Protein AF-A0A934E9M3-F1 (afdb_monomer_lite)

pLDDT: mean 93.76, std 5.31, range [55.78, 98.5]

Secondary structure (DSSP, 8-state):
-PPPHHHHHHHHHHHHHHHHHHHHHHHHHHHHHHHHT-EETTHHHHHHHHHHHHHT--S-EEEEE---STTHHHHHHHHH--HHHHT-TTTSPEE--BHHHHHSSS-HHHHHHHHHHHHHTTB-PBPP---SHHHHHHHHHHHHHHHHHHHTT-EEEE-TTSS--TTSS--TTS--THHHHHHHHSTT-EEEEEEEEETT--S--SSPPTT-EEEEEEEEE----STT--HHHHHHHHHHHHHHHHHHHHHTSSS-S-EEEEEEEETT-GGGGTTB-TTS--B-HHHHHHHS-HHHHHHHHTS-HHHHHHHHHHHHHHHHHHHHHHHHTT-PPPTT-GGGEEEETTTTEEEETTTTEEEEEEE---BTTEEEEEEEEESS--EETTEE-SEEEEEEEPPTT--HHHHHHHHHHHHHHHT-TT--GGGEEEEEETTEEEEEETTEE---EEEEEEETTEEEEEEE--

Radius of gyration: 25.31 Å; chains: 1; bounding box: 67×45×72 Å

Structure (mmCIF, N/CA/C/O backbone):
data_AF-A0A934E9M3-F1
#
_entry.id   AF-A0A934E9M3-F1
#
loop_
_atom_site.group_PDB
_atom_site.id
_atom_site.type_symbol
_atom_site.label_atom_id
_atom_site.label_alt_id
_atom_site.label_comp_id
_atom_site.label_asym_id
_atom_site.label_entity_id
_atom_site.label_seq_id
_atom_site.pdbx_PDB_ins_code
_atom_site.Cartn_x
_atom_site.Cartn_y
_atom_site.Cartn_z
_atom_site.occupancy
_atom_site.B_iso_or_equiv
_atom_site.auth_seq_id
_atom_site.auth_comp_id
_atom_site.auth_asym_id
_atom_site.auth_atom_id
_atom_site.pdbx_PDB_model_num
ATOM 1 N N . MET A 1 1 ? 14.904 19.168 -22.930 1.00 55.78 1 MET A N 1
ATOM 2 C CA . MET A 1 1 ? 16.277 19.569 -23.315 1.00 55.78 1 MET A CA 1
ATOM 3 C C . MET A 1 1 ? 16.998 18.381 -23.935 1.00 55.78 1 MET A C 1
ATOM 5 O O . MET A 1 1 ? 16.721 17.254 -23.562 1.00 55.78 1 MET A O 1
ATOM 9 N N . THR A 1 2 ? 17.916 18.588 -24.876 1.00 80.50 2 THR A N 1
ATOM 10 C CA . THR A 1 2 ? 18.792 17.506 -25.359 1.00 80.50 2 THR A CA 1
ATOM 11 C C . THR A 1 2 ? 19.901 17.242 -24.342 1.00 80.50 2 THR A C 1
ATOM 13 O O . THR A 1 2 ? 20.559 18.185 -23.904 1.00 80.50 2 THR A O 1
ATOM 16 N N . LEU A 1 3 ? 20.127 15.978 -23.966 1.00 92.06 3 LEU A N 1
ATOM 17 C CA . LEU A 1 3 ? 21.208 15.610 -23.046 1.00 92.06 3 LEU A CA 1
ATOM 18 C C . LEU A 1 3 ? 22.580 16.076 -23.562 1.00 92.06 3 LEU A C 1
ATOM 20 O O . LEU A 1 3 ? 22.863 15.917 -24.754 1.00 92.06 3 LEU A O 1
ATOM 24 N N . PRO A 1 4 ? 23.479 16.547 -22.678 1.00 93.88 4 PRO A N 1
ATOM 25 C CA . PRO A 1 4 ? 24.847 16.868 -23.063 1.00 93.88 4 PRO A CA 1
ATOM 26 C C . PRO A 1 4 ? 25.566 15.657 -23.689 1.00 93.88 4 PRO A C 1
ATOM 28 O O . PRO A 1 4 ? 25.406 14.531 -23.202 1.00 93.88 4 PRO A O 1
ATOM 31 N N . PRO A 1 5 ? 26.449 15.849 -24.691 1.00 95.25 5 PRO A N 1
ATOM 32 C CA . PRO A 1 5 ? 27.174 14.747 -25.335 1.00 95.25 5 PRO A CA 1
ATOM 33 C C . PRO A 1 5 ? 27.966 13.865 -24.360 1.00 95.25 5 PRO A C 1
ATOM 35 O O . PRO A 1 5 ? 28.097 12.658 -24.563 1.00 95.25 5 PRO A O 1
ATOM 38 N N . ALA A 1 6 ? 28.479 14.449 -23.273 1.00 95.75 6 ALA A N 1
ATOM 39 C CA . ALA A 1 6 ? 29.175 13.711 -22.223 1.00 95.75 6 ALA A CA 1
ATOM 40 C C . ALA A 1 6 ? 28.260 12.701 -21.507 1.00 95.75 6 ALA A C 1
ATOM 42 O O . ALA A 1 6 ? 28.679 11.567 -21.274 1.00 95.75 6 ALA A O 1
ATOM 43 N N . GLU A 1 7 ? 27.012 13.075 -21.215 1.00 95.12 7 GLU A N 1
ATOM 44 C CA . GLU A 1 7 ? 26.024 12.177 -20.607 1.00 95.12 7 GLU A CA 1
ATOM 45 C C . GLU A 1 7 ? 25.620 11.065 -21.574 1.00 95.12 7 GLU A C 1
ATOM 47 O O . GLU A 1 7 ? 25.575 9.898 -21.188 1.00 95.12 7 GLU A O 1
ATOM 52 N N . VAL A 1 8 ? 25.439 11.387 -22.857 1.00 96.44 8 VAL A N 1
ATOM 53 C CA . VAL A 1 8 ? 25.166 10.381 -23.896 1.00 96.44 8 VAL A CA 1
ATOM 54 C C . VAL A 1 8 ? 26.305 9.358 -23.987 1.00 96.44 8 VAL A C 1
ATOM 56 O O . VAL A 1 8 ? 26.053 8.152 -24.021 1.00 96.44 8 VAL A O 1
ATOM 59 N N . ARG A 1 9 ? 27.571 9.804 -23.971 1.00 97.12 9 ARG A N 1
ATOM 60 C CA . ARG A 1 9 ? 28.734 8.895 -23.940 1.00 97.12 9 ARG A CA 1
ATOM 61 C C . ARG A 1 9 ? 28.724 7.998 -22.701 1.00 97.12 9 ARG A C 1
ATOM 63 O O . ARG A 1 9 ? 28.963 6.799 -22.830 1.00 97.12 9 ARG A O 1
ATOM 70 N N . ARG A 1 10 ? 28.408 8.550 -21.523 1.00 96.19 10 ARG A N 1
ATOM 71 C CA . ARG A 1 10 ? 28.295 7.783 -20.268 1.00 96.19 10 ARG A CA 1
ATOM 72 C C . ARG A 1 10 ? 27.208 6.713 -20.350 1.00 96.19 10 ARG A C 1
ATOM 74 O O . ARG A 1 10 ? 27.469 5.585 -19.942 1.00 96.19 10 ARG A O 1
ATOM 81 N N . LEU A 1 11 ? 26.042 7.026 -20.920 1.00 96.50 11 LEU A N 1
ATOM 82 C CA . LEU A 1 11 ? 24.959 6.057 -21.119 1.00 96.50 11 LEU A CA 1
ATOM 83 C C . LEU A 1 11 ? 25.337 4.965 -22.124 1.00 96.50 11 LEU A C 1
ATOM 85 O O . LEU A 1 11 ? 25.060 3.793 -21.885 1.00 96.50 11 LEU A O 1
ATOM 89 N N . LYS A 1 12 ? 26.002 5.310 -23.232 1.00 96.44 12 LYS A N 1
ATOM 90 C CA . LYS A 1 12 ? 26.491 4.314 -24.201 1.00 96.44 12 LYS A CA 1
ATOM 91 C C . LYS A 1 12 ? 27.509 3.363 -23.564 1.00 96.44 12 LYS A C 1
ATOM 93 O O . LYS A 1 12 ? 27.384 2.149 -23.723 1.00 96.44 12 LYS A O 1
ATOM 98 N N . LEU A 1 13 ? 28.460 3.896 -22.793 1.00 96.81 13 LEU A N 1
ATOM 99 C CA . LEU A 1 13 ? 29.430 3.090 -22.049 1.00 96.81 13 LEU A CA 1
ATOM 100 C C . LEU A 1 13 ? 28.741 2.195 -21.009 1.00 96.81 13 LEU A C 1
ATOM 102 O O . LEU A 1 13 ? 29.024 1.002 -20.940 1.00 96.81 13 LEU A O 1
ATOM 106 N N . GLN A 1 14 ? 27.787 2.742 -20.254 1.00 96.56 14 GLN A N 1
ATOM 107 C CA . GLN A 1 14 ? 27.020 1.985 -19.266 1.00 96.56 14 GLN A CA 1
ATOM 108 C C . GLN A 1 14 ? 26.192 0.875 -19.923 1.00 96.56 14 GLN A C 1
ATOM 110 O O . GLN A 1 14 ? 26.123 -0.234 -19.400 1.00 96.56 14 GLN A O 1
ATOM 115 N N . ARG A 1 15 ? 25.606 1.133 -21.100 1.00 95.44 15 ARG A N 1
ATOM 116 C CA . ARG A 1 15 ? 24.890 0.124 -21.893 1.00 95.44 15 ARG A CA 1
ATOM 117 C C . ARG A 1 15 ? 25.808 -1.044 -22.241 1.00 95.44 15 ARG A C 1
ATOM 119 O O . ARG A 1 15 ? 25.415 -2.191 -22.024 1.00 95.44 15 ARG A O 1
ATOM 126 N N . LEU A 1 16 ? 27.003 -0.743 -22.755 1.00 95.38 16 LEU A N 1
ATOM 127 C CA . LEU A 1 16 ? 28.004 -1.728 -23.167 1.00 95.38 16 LEU A CA 1
ATOM 128 C C . LEU A 1 16 ? 28.487 -2.565 -21.978 1.00 95.38 16 LEU A C 1
ATOM 130 O O . LEU A 1 16 ? 28.361 -3.787 -21.998 1.00 95.38 16 LEU A O 1
ATOM 134 N N . LEU A 1 17 ? 28.971 -1.908 -20.920 1.00 96.31 17 LEU A N 1
ATOM 135 C CA . LEU A 1 17 ? 29.477 -2.583 -19.721 1.00 96.31 17 LEU A CA 1
ATOM 136 C C . LEU A 1 17 ? 28.377 -3.374 -19.014 1.00 96.31 17 LEU A C 1
ATOM 138 O O . LEU A 1 17 ? 28.593 -4.515 -18.614 1.00 96.31 17 LEU A O 1
ATOM 142 N N . GLY A 1 18 ? 27.175 -2.805 -18.930 1.00 94.69 18 GLY A N 1
ATOM 143 C CA . GLY A 1 18 ? 26.018 -3.509 -18.404 1.00 94.69 18 GLY A CA 1
ATOM 144 C C . GLY A 1 18 ? 25.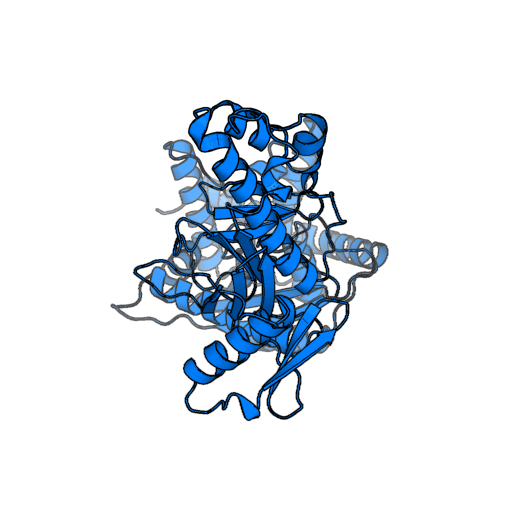682 -4.745 -19.232 1.00 94.69 18 GLY A C 1
ATOM 145 O O . GLY A 1 18 ? 25.473 -5.799 -18.650 1.00 94.69 18 GLY A O 1
ATOM 146 N N . GLN A 1 19 ? 25.717 -4.667 -20.573 1.00 93.62 19 GLN A N 1
ATOM 147 C CA . GLN A 1 19 ? 25.452 -5.831 -21.436 1.00 93.62 19 GLN A CA 1
ATOM 148 C C . GLN A 1 19 ? 26.436 -6.969 -21.169 1.00 93.62 19 GLN A C 1
ATOM 150 O O . GLN A 1 19 ? 26.026 -8.123 -21.093 1.00 93.62 19 GLN A O 1
ATOM 155 N N . ALA A 1 20 ? 27.718 -6.640 -21.016 1.00 94.31 20 ALA A N 1
ATOM 156 C CA . ALA A 1 20 ? 28.752 -7.619 -20.708 1.00 94.31 20 ALA A CA 1
ATOM 157 C C . ALA A 1 20 ? 28.562 -8.243 -19.313 1.00 94.31 20 ALA A C 1
ATOM 159 O O . ALA A 1 20 ? 28.851 -9.421 -19.120 1.00 94.31 20 ALA A O 1
ATOM 160 N N . ALA A 1 21 ? 28.037 -7.481 -18.348 1.00 95.19 21 ALA A N 1
ATOM 161 C CA . ALA A 1 21 ? 27.776 -7.958 -16.992 1.00 95.19 21 ALA A CA 1
ATOM 162 C C . ALA A 1 21 ? 26.503 -8.819 -16.862 1.00 95.19 21 ALA A C 1
ATOM 164 O O . ALA A 1 21 ? 26.382 -9.579 -15.900 1.00 95.19 21 ALA A O 1
ATOM 165 N N . VAL A 1 22 ? 25.562 -8.729 -17.810 1.00 93.94 22 VAL A N 1
ATOM 166 C CA . VAL A 1 22 ? 24.250 -9.399 -17.744 1.00 93.94 22 VAL A CA 1
ATOM 167 C C . VAL A 1 22 ? 24.330 -10.905 -17.447 1.00 93.94 22 VAL A C 1
ATOM 169 O O . VAL A 1 22 ? 23.604 -11.338 -16.551 1.00 93.94 22 VAL A O 1
ATOM 172 N N . PRO A 1 23 ? 25.171 -11.722 -18.118 1.00 91.81 23 PRO A N 1
ATOM 173 C CA . PRO A 1 23 ? 25.231 -13.156 -17.831 1.00 91.81 23 PRO A CA 1
ATOM 174 C C . PRO A 1 23 ? 25.632 -13.442 -16.380 1.00 91.81 23 PRO A C 1
ATOM 176 O O . PRO A 1 23 ? 25.020 -14.282 -15.723 1.00 91.81 23 PRO A O 1
ATOM 179 N N . PHE A 1 24 ? 26.597 -12.688 -15.847 1.00 93.69 24 PHE A N 1
ATOM 180 C CA . PHE A 1 24 ? 27.046 -12.816 -14.459 1.00 93.69 24 PHE A CA 1
ATOM 181 C C . PHE A 1 24 ? 25.954 -12.408 -13.470 1.00 93.69 24 PHE A C 1
ATOM 183 O O . PHE A 1 24 ? 25.714 -13.117 -12.495 1.00 93.69 24 PHE A O 1
ATOM 190 N N . ILE A 1 25 ? 25.248 -11.307 -13.747 1.00 93.62 25 ILE A N 1
ATOM 191 C CA . ILE A 1 25 ? 24.102 -10.863 -12.944 1.00 93.62 25 ILE A CA 1
ATOM 192 C C . ILE A 1 25 ? 22.997 -11.926 -12.969 1.00 93.62 25 ILE A C 1
ATOM 194 O O . ILE A 1 25 ? 22.447 -12.259 -11.925 1.00 93.62 25 ILE A O 1
ATOM 198 N N . HIS A 1 26 ? 22.696 -12.511 -14.129 1.00 93.56 26 HIS A N 1
ATOM 199 C CA . HIS A 1 26 ? 21.668 -13.543 -14.253 1.00 93.56 26 HIS A CA 1
ATOM 200 C C . HIS A 1 26 ? 22.021 -14.817 -13.474 1.00 93.56 26 HIS A C 1
ATOM 202 O O . HIS A 1 26 ? 21.167 -15.361 -12.767 1.00 93.56 26 HIS A O 1
ATOM 208 N N . VAL A 1 27 ? 23.277 -15.272 -13.546 1.00 94.00 27 VAL A N 1
ATOM 209 C CA . VAL A 1 27 ? 23.767 -16.400 -12.738 1.00 94.00 27 VAL A CA 1
ATOM 210 C C . VAL A 1 27 ? 23.671 -16.071 -11.250 1.00 94.00 27 VAL A C 1
ATOM 212 O O . VAL A 1 27 ? 23.101 -16.857 -10.495 1.00 94.00 27 VAL A O 1
ATOM 215 N N . PHE A 1 28 ? 24.146 -14.893 -10.834 1.00 94.56 28 PHE A N 1
ATOM 216 C CA . PHE A 1 28 ? 24.054 -14.436 -9.449 1.00 94.56 28 PHE A CA 1
ATOM 217 C C . PHE A 1 28 ? 22.607 -14.439 -8.942 1.00 94.56 28 PHE A C 1
ATOM 219 O O . PHE A 1 28 ? 22.329 -15.032 -7.903 1.00 94.56 28 PHE A O 1
ATOM 226 N N . LEU A 1 29 ? 21.673 -13.846 -9.689 1.00 94.31 29 LEU A N 1
ATOM 227 C CA . LEU A 1 29 ? 20.261 -13.788 -9.305 1.00 94.31 29 LEU A CA 1
ATOM 228 C C . LEU A 1 29 ? 19.609 -15.167 -9.270 1.00 94.31 29 LEU A C 1
ATOM 230 O O . LEU A 1 29 ? 18.792 -15.429 -8.391 1.00 94.31 29 LEU A O 1
ATOM 234 N N . THR A 1 30 ? 19.995 -16.070 -10.169 1.00 93.94 30 THR A N 1
ATOM 235 C CA . THR A 1 30 ? 19.509 -17.454 -10.155 1.00 93.94 30 THR A CA 1
ATOM 236 C C . THR A 1 30 ? 19.992 -18.197 -8.908 1.00 93.94 30 THR A C 1
ATOM 238 O O . THR A 1 30 ? 19.202 -18.877 -8.254 1.00 93.94 30 THR A O 1
ATOM 241 N N . LEU A 1 31 ? 21.272 -18.057 -8.548 1.00 96.12 31 LEU A N 1
ATOM 242 C CA . LEU A 1 31 ? 21.832 -18.662 -7.336 1.00 96.12 31 LEU A CA 1
ATOM 243 C C . LEU A 1 31 ? 21.224 -18.055 -6.070 1.00 96.12 31 LEU A C 1
ATOM 245 O O . LEU A 1 31 ? 20.825 -18.799 -5.178 1.00 96.12 31 LEU A O 1
ATOM 249 N N . ALA A 1 32 ? 21.095 -16.728 -6.013 1.00 94.75 32 ALA A N 1
ATOM 250 C CA . ALA A 1 32 ? 20.460 -16.031 -4.902 1.00 94.75 32 ALA A CA 1
ATOM 251 C C . ALA A 1 32 ? 19.005 -16.489 -4.73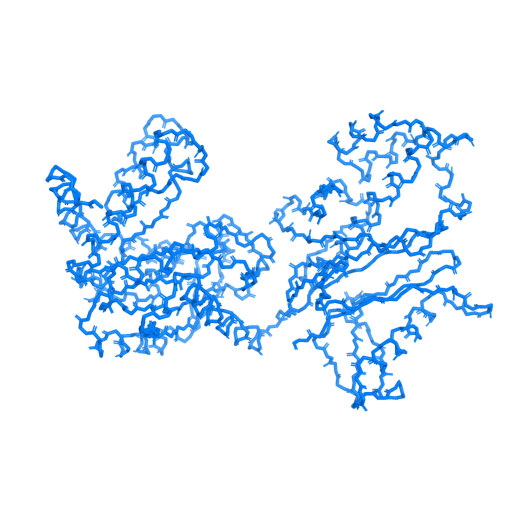0 1.00 94.75 32 ALA A C 1
ATOM 253 O O . ALA A 1 32 ? 18.612 -16.896 -3.641 1.00 94.75 32 ALA A O 1
ATOM 254 N N . SER A 1 33 ? 18.227 -16.517 -5.813 1.00 93.75 33 SER A N 1
ATOM 255 C CA . SER A 1 33 ? 16.826 -16.949 -5.771 1.00 93.75 33 SER A CA 1
ATOM 256 C C . SER A 1 33 ? 16.686 -18.403 -5.318 1.00 93.75 33 SER A C 1
ATOM 258 O O . SER A 1 33 ? 15.815 -18.704 -4.508 1.00 93.75 33 SER A O 1
ATOM 260 N N . ARG A 1 34 ? 17.591 -19.297 -5.745 1.00 94.56 34 ARG A N 1
ATOM 261 C CA . ARG A 1 34 ? 17.650 -20.681 -5.242 1.00 94.56 34 ARG A CA 1
ATOM 262 C C . ARG A 1 34 ? 18.029 -20.760 -3.765 1.00 94.56 34 ARG A C 1
ATOM 264 O O . ARG A 1 34 ? 17.400 -21.508 -3.028 1.00 94.56 34 ARG A O 1
ATOM 271 N N . HIS A 1 35 ? 19.015 -19.984 -3.320 1.00 96.25 35 HIS A N 1
ATOM 272 C CA . HIS A 1 35 ? 19.441 -19.941 -1.918 1.00 96.25 35 HIS A CA 1
ATOM 273 C C . HIS A 1 35 ? 18.306 -19.494 -0.982 1.00 96.25 35 HIS A C 1
ATOM 275 O O . HIS A 1 35 ? 18.091 -20.086 0.085 1.00 96.25 35 HIS A O 1
ATOM 281 N N . PHE A 1 36 ? 17.549 -18.480 -1.407 1.00 96.31 36 PHE A N 1
ATOM 282 C CA . PHE A 1 36 ? 16.366 -18.009 -0.693 1.00 96.31 36 PHE A CA 1
ATOM 283 C C . PHE A 1 36 ? 15.127 -18.881 -0.924 1.00 96.31 36 PHE A C 1
ATOM 285 O O . PHE A 1 36 ? 14.139 -18.698 -0.225 1.00 96.31 36 PHE A O 1
ATOM 292 N N . GLY A 1 37 ? 15.164 -19.847 -1.844 1.00 97.00 37 GLY A N 1
ATOM 293 C CA . GLY A 1 37 ? 14.039 -20.734 -2.138 1.00 97.00 37 GLY A CA 1
ATOM 294 C C . GLY A 1 37 ? 12.866 -20.050 -2.846 1.00 97.00 37 GLY A C 1
ATOM 295 O O . GLY A 1 37 ? 11.742 -20.530 -2.737 1.00 97.00 37 GLY A O 1
ATOM 296 N N . TYR A 1 38 ? 13.103 -18.937 -3.544 1.00 97.56 38 TYR A N 1
ATOM 297 C CA . TYR A 1 38 ? 12.058 -18.209 -4.261 1.00 97.56 38 TYR A CA 1
ATOM 298 C C . TYR A 1 38 ? 11.545 -19.000 -5.464 1.00 97.56 38 TYR A C 1
ATOM 300 O O . TYR A 1 38 ? 12.323 -19.575 -6.229 1.00 97.56 38 TYR A O 1
ATOM 308 N N . ARG A 1 39 ? 10.224 -18.998 -5.649 1.00 97.25 39 ARG A N 1
ATOM 309 C CA . ARG A 1 39 ? 9.531 -19.694 -6.744 1.00 97.25 39 ARG A CA 1
ATOM 310 C C . ARG A 1 39 ? 8.529 -18.771 -7.422 1.00 97.25 39 ARG A C 1
ATOM 312 O O . ARG A 1 39 ? 8.064 -17.820 -6.814 1.00 97.25 39 ARG A O 1
ATOM 319 N N . PHE A 1 40 ? 8.157 -19.082 -8.657 1.00 97.25 40 PHE A N 1
ATOM 320 C CA . PHE A 1 40 ? 7.109 -18.375 -9.391 1.00 97.25 40 PHE A CA 1
ATOM 321 C C . PHE A 1 40 ? 6.044 -19.369 -9.841 1.00 97.25 40 PHE A C 1
ATOM 323 O O . PHE A 1 40 ? 6.385 -20.415 -10.397 1.00 97.25 40 PHE A O 1
ATOM 330 N N . LYS A 1 41 ? 4.767 -19.046 -9.625 1.00 96.56 41 LYS A N 1
ATOM 331 C CA . LYS A 1 41 ? 3.658 -19.806 -10.208 1.00 96.56 41 LYS A CA 1
ATOM 332 C C . LYS A 1 41 ? 3.593 -19.543 -11.708 1.00 96.56 41 LYS A C 1
ATOM 334 O O . LYS A 1 41 ? 3.678 -18.398 -12.138 1.00 96.56 41 LYS A O 1
ATOM 339 N N . GLU A 1 42 ? 3.468 -20.623 -12.478 1.00 95.88 42 GLU A N 1
ATOM 340 C CA . GLU A 1 42 ? 3.222 -20.588 -13.929 1.00 95.88 42 GLU A CA 1
ATOM 341 C C . GLU A 1 42 ? 4.239 -19.751 -14.729 1.00 95.88 42 GLU A C 1
ATOM 343 O O . GLU A 1 42 ? 3.912 -19.148 -15.753 1.00 95.88 42 GLU A O 1
ATOM 348 N N . LEU A 1 43 ? 5.500 -19.736 -14.279 1.00 96.25 43 LEU A N 1
ATOM 349 C CA . LEU A 1 43 ? 6.549 -18.861 -14.810 1.00 96.25 43 LEU A CA 1
ATOM 350 C C . LEU A 1 43 ? 6.725 -18.955 -16.332 1.00 96.25 43 LEU A C 1
ATOM 352 O O . LEU A 1 43 ? 6.926 -17.938 -16.994 1.00 96.25 43 LEU A O 1
ATOM 356 N N . ASP A 1 44 ? 6.650 -20.159 -16.896 1.00 96.56 44 ASP A N 1
ATOM 357 C CA . ASP A 1 44 ? 6.845 -20.368 -18.333 1.00 96.56 44 ASP A CA 1
ATOM 358 C C . ASP A 1 44 ? 5.675 -19.832 -19.165 1.00 96.56 44 ASP A C 1
ATOM 360 O O . ASP A 1 44 ? 5.894 -19.262 -20.236 1.00 96.56 44 ASP A O 1
ATOM 364 N N . SER A 1 45 ? 4.443 -19.963 -18.659 1.00 96.69 45 SER A N 1
ATOM 365 C CA . SER A 1 45 ? 3.250 -19.371 -19.277 1.00 96.69 45 SER A CA 1
ATOM 366 C C . SER A 1 45 ? 3.337 -17.845 -19.243 1.00 96.69 45 SER A C 1
ATOM 368 O O . SER A 1 45 ? 3.213 -17.181 -20.274 1.00 96.69 45 SER A O 1
ATOM 370 N N . PHE A 1 46 ? 3.684 -17.289 -18.078 1.00 97.19 46 PHE A N 1
ATOM 371 C CA . PHE A 1 46 ? 3.890 -15.856 -17.896 1.00 97.19 46 PHE A CA 1
ATOM 372 C C . PHE A 1 46 ? 4.972 -15.296 -18.835 1.00 97.19 46 PHE A C 1
ATOM 374 O O . PHE A 1 46 ? 4.740 -14.315 -19.543 1.00 97.19 46 PHE A O 1
ATOM 381 N N . ARG A 1 47 ? 6.143 -15.945 -18.905 1.00 97.06 47 ARG A N 1
ATOM 382 C CA . ARG A 1 47 ? 7.227 -15.559 -19.824 1.00 97.06 47 ARG A CA 1
ATOM 383 C C . ARG A 1 47 ? 6.757 -15.561 -21.269 1.00 97.06 47 ARG A C 1
ATOM 385 O O . ARG A 1 47 ? 7.046 -14.610 -21.987 1.00 97.06 47 ARG A O 1
ATOM 392 N N . ARG A 1 48 ? 6.050 -16.608 -21.694 1.00 96.62 48 ARG A N 1
ATOM 393 C CA . ARG A 1 48 ? 5.540 -16.718 -23.062 1.00 96.62 48 ARG A CA 1
ATOM 394 C C . ARG A 1 48 ? 4.613 -15.553 -23.399 1.00 96.62 48 ARG A C 1
ATOM 396 O O . ARG A 1 48 ? 4.905 -14.838 -24.347 1.00 96.62 48 ARG A O 1
ATOM 403 N N . LYS A 1 49 ? 3.610 -15.288 -22.557 1.00 96.75 49 LYS A N 1
ATOM 404 C CA . LYS A 1 49 ? 2.677 -14.157 -22.702 1.00 96.75 49 LYS A CA 1
ATOM 405 C C . LYS A 1 49 ? 3.406 -12.813 -22.831 1.00 96.75 49 LYS A C 1
ATOM 407 O O . LYS A 1 49 ? 3.105 -12.011 -23.719 1.00 96.75 49 LYS A O 1
ATOM 412 N N . VAL A 1 50 ? 4.377 -12.559 -21.949 1.00 97.12 50 VAL A N 1
ATOM 413 C CA . VAL A 1 50 ? 5.166 -11.318 -21.976 1.00 97.12 50 VAL A CA 1
ATOM 414 C C . VAL A 1 50 ? 5.982 -11.217 -23.262 1.00 97.12 50 VAL A C 1
ATOM 416 O O . VAL A 1 50 ? 5.955 -10.179 -23.918 1.00 97.12 50 VAL A O 1
ATOM 419 N N . TRP A 1 51 ? 6.693 -12.277 -23.651 1.00 96.25 51 TRP A N 1
ATOM 420 C CA . TRP A 1 51 ? 7.547 -12.244 -24.838 1.00 96.25 51 TRP A CA 1
ATOM 421 C C . TRP A 1 51 ? 6.765 -12.227 -26.148 1.00 96.25 51 TRP A C 1
ATOM 423 O O . TRP A 1 51 ? 7.190 -11.521 -27.050 1.00 96.25 51 TRP A O 1
ATOM 433 N N . GLU A 1 52 ? 5.611 -12.885 -26.244 1.00 96.19 52 GLU A N 1
ATOM 434 C CA . GLU A 1 52 ? 4.696 -12.748 -27.386 1.00 96.19 52 GLU A CA 1
ATOM 435 C C . GLU A 1 52 ? 4.254 -11.288 -27.559 1.00 96.19 52 GLU A C 1
ATOM 437 O O . GLU A 1 52 ? 4.330 -10.733 -28.655 1.00 96.19 52 GLU A O 1
ATOM 442 N N . SER A 1 53 ? 3.888 -10.625 -26.457 1.00 95.44 53 SER A N 1
ATOM 443 C CA . SER A 1 53 ? 3.503 -9.209 -26.478 1.00 95.44 53 SER A CA 1
ATOM 444 C C . SER A 1 53 ? 4.670 -8.297 -26.877 1.00 95.44 53 SER A C 1
ATOM 446 O O . SER A 1 53 ? 4.502 -7.369 -27.669 1.00 95.44 53 SER A O 1
ATOM 448 N N . LEU A 1 54 ? 5.864 -8.543 -26.328 1.00 95.31 54 LEU A N 1
ATOM 449 C CA . LEU A 1 54 ? 7.058 -7.742 -26.605 1.00 95.31 54 LEU A CA 1
ATOM 450 C C . LEU A 1 54 ? 7.590 -7.951 -28.026 1.00 95.31 54 LEU A C 1
ATOM 452 O O . LEU A 1 54 ? 8.001 -6.978 -28.658 1.00 95.31 54 LEU A O 1
ATOM 456 N N . ASP A 1 55 ? 7.596 -9.186 -28.524 1.00 94.94 55 ASP A N 1
ATOM 457 C CA . ASP A 1 55 ? 8.060 -9.523 -29.873 1.00 94.94 55 ASP A CA 1
ATOM 458 C C . ASP A 1 55 ? 7.097 -8.977 -30.941 1.00 94.94 55 ASP A C 1
ATOM 460 O O . ASP A 1 55 ? 7.542 -8.595 -32.017 1.00 94.94 55 ASP A O 1
ATOM 464 N N . GLY A 1 56 ? 5.808 -8.817 -30.616 1.00 94.88 56 GLY A N 1
ATOM 465 C CA . GLY A 1 56 ? 4.828 -8.132 -31.465 1.00 94.88 56 GLY A CA 1
ATOM 466 C C . GLY A 1 56 ? 4.959 -6.599 -31.525 1.00 94.88 56 GLY A C 1
ATOM 467 O O . GLY A 1 56 ? 4.158 -5.944 -32.193 1.00 94.88 56 GLY A O 1
ATOM 468 N N . HIS A 1 57 ? 5.925 -5.987 -30.825 1.00 94.50 57 HIS A N 1
ATOM 469 C CA . HIS A 1 57 ? 6.105 -4.529 -30.790 1.00 94.50 57 HIS A CA 1
ATOM 470 C C . HIS A 1 57 ? 7.564 -4.105 -30.957 1.00 94.50 57 HIS A C 1
ATOM 472 O O . HIS A 1 57 ? 8.326 -4.077 -29.993 1.00 94.50 57 HIS A O 1
ATOM 478 N N . ASP A 1 58 ? 7.947 -3.635 -32.141 1.00 91.19 58 ASP A N 1
ATOM 479 C CA . ASP A 1 58 ? 9.312 -3.172 -32.448 1.00 91.19 58 ASP A CA 1
ATOM 480 C C . ASP A 1 58 ? 9.684 -1.796 -31.873 1.00 91.19 58 ASP A C 1
ATOM 482 O O . ASP A 1 58 ? 10.725 -1.235 -32.223 1.00 91.19 58 ASP A O 1
ATOM 486 N N . GLY A 1 59 ? 8.849 -1.192 -31.025 1.00 94.75 59 GLY A N 1
ATOM 487 C CA . GLY A 1 59 ? 9.118 0.095 -30.380 1.00 94.75 59 GLY A CA 1
ATOM 488 C C . GLY A 1 59 ? 9.796 -0.026 -29.006 1.00 94.75 59 GLY A C 1
ATOM 489 O O . GLY A 1 59 ? 10.106 -1.126 -28.543 1.00 94.75 59 GLY A O 1
ATOM 490 N N . PRO A 1 60 ? 10.118 1.110 -28.366 1.00 97.38 60 PRO A N 1
ATOM 491 C CA . PRO A 1 60 ? 10.574 1.135 -26.979 1.00 97.38 60 PRO A CA 1
ATOM 492 C C . PRO A 1 60 ? 9.476 0.692 -26.006 1.00 97.38 60 PRO A C 1
ATOM 494 O O . PRO A 1 60 ? 8.288 0.690 -26.352 1.00 97.38 60 PRO A O 1
ATOM 497 N N . VAL A 1 61 ? 9.879 0.315 -24.790 1.00 98.00 61 VAL A N 1
ATOM 498 C CA . VAL A 1 61 ? 8.960 -0.183 -23.755 1.00 98.00 61 VAL A CA 1
ATOM 499 C C . VAL A 1 61 ? 9.232 0.481 -22.410 1.00 98.00 61 VAL A C 1
ATOM 501 O O . VAL A 1 61 ? 10.355 0.478 -21.904 1.00 98.00 61 VAL A O 1
ATOM 504 N N . ILE A 1 62 ? 8.182 1.018 -21.805 1.00 98.19 62 ILE A N 1
ATOM 505 C CA . ILE A 1 62 ? 8.183 1.490 -20.422 1.00 98.19 62 ILE A CA 1
ATOM 506 C C . ILE A 1 62 ? 7.635 0.357 -19.558 1.00 98.19 62 ILE A C 1
ATOM 508 O O . ILE A 1 62 ? 6.496 -0.051 -19.727 1.00 98.19 62 ILE A O 1
ATOM 512 N N . TRP A 1 63 ? 8.430 -0.165 -18.639 1.00 98.12 63 TRP A N 1
ATOM 513 C CA . TRP A 1 63 ? 8.009 -1.185 -17.687 1.00 98.12 63 TRP A CA 1
ATOM 514 C C . TRP A 1 63 ? 7.474 -0.479 -16.448 1.00 98.12 63 TRP A C 1
ATOM 516 O O . TRP A 1 63 ? 8.185 0.330 -15.847 1.00 98.12 63 TRP A O 1
ATOM 526 N N . ALA A 1 64 ? 6.232 -0.779 -16.086 1.00 97.94 64 ALA A N 1
ATOM 527 C CA . ALA A 1 64 ? 5.538 -0.178 -14.961 1.00 97.94 64 ALA A CA 1
ATOM 528 C C . ALA A 1 64 ? 5.035 -1.282 -14.030 1.00 97.94 64 ALA A C 1
ATOM 530 O O . ALA A 1 64 ? 4.127 -2.022 -14.396 1.00 97.94 64 ALA A O 1
ATOM 531 N N . ALA A 1 65 ? 5.637 -1.406 -12.847 1.00 97.38 65 ALA A N 1
ATOM 532 C CA . ALA A 1 65 ? 5.314 -2.458 -11.882 1.00 97.38 65 ALA A CA 1
ATOM 533 C C . ALA A 1 65 ? 4.942 -1.880 -10.513 1.00 97.38 65 ALA A C 1
ATOM 535 O O . ALA A 1 65 ? 5.463 -0.830 -10.139 1.00 97.38 65 ALA A O 1
ATOM 536 N N . ASN A 1 66 ? 4.100 -2.567 -9.739 1.00 97.19 66 ASN A N 1
ATOM 537 C CA . ASN A 1 66 ? 3.921 -2.252 -8.315 1.00 97.19 66 ASN A CA 1
ATOM 538 C C . ASN A 1 66 ? 5.241 -2.437 -7.537 1.00 97.19 66 ASN A C 1
ATOM 540 O O . ASN A 1 66 ? 6.155 -3.126 -8.001 1.00 97.19 66 ASN A O 1
ATOM 544 N N . HIS A 1 67 ? 5.348 -1.827 -6.353 1.00 95.44 67 HIS A N 1
ATOM 545 C CA . HIS A 1 67 ? 6.581 -1.867 -5.564 1.00 95.44 67 HIS A CA 1
ATOM 546 C C . HIS A 1 67 ? 6.330 -2.238 -4.102 1.00 95.44 67 HIS A C 1
ATOM 548 O O . HIS A 1 67 ? 5.781 -1.456 -3.331 1.00 95.44 67 HIS A O 1
ATOM 554 N N . LEU A 1 68 ? 6.792 -3.413 -3.684 1.00 95.06 68 LEU A N 1
ATOM 555 C CA . LEU A 1 68 ? 6.629 -3.929 -2.326 1.00 95.06 68 LEU A CA 1
ATOM 556 C C . LEU A 1 68 ? 7.966 -4.209 -1.630 1.00 95.06 68 LEU A C 1
ATOM 558 O O . LEU A 1 68 ? 8.049 -4.052 -0.410 1.00 95.06 68 LEU A O 1
ATOM 562 N N . THR A 1 69 ? 9.029 -4.562 -2.358 1.00 93.62 69 THR A N 1
ATOM 563 C CA . THR A 1 69 ? 10.336 -4.921 -1.777 1.00 93.62 69 THR A CA 1
ATOM 564 C C . THR A 1 69 ? 11.498 -4.168 -2.414 1.00 93.62 69 THR A C 1
ATOM 566 O O . THR A 1 69 ? 11.385 -3.620 -3.504 1.00 93.62 69 THR A O 1
ATOM 569 N N . LEU A 1 70 ? 12.672 -4.158 -1.771 1.00 90.88 70 LEU A N 1
ATOM 570 C CA . LEU A 1 70 ? 13.888 -3.648 -2.425 1.00 90.88 70 LEU A CA 1
ATOM 571 C C . LEU A 1 70 ? 14.377 -4.571 -3.556 1.00 90.88 70 LEU A C 1
ATOM 573 O O . LEU A 1 70 ? 15.241 -4.175 -4.335 1.00 90.88 70 LEU A O 1
ATOM 577 N N . TRP A 1 71 ? 13.840 -5.791 -3.638 1.00 92.94 71 TRP A N 1
ATOM 578 C CA . TRP A 1 71 ? 14.242 -6.831 -4.580 1.00 92.94 71 TRP A CA 1
ATOM 579 C C . TRP A 1 71 ? 13.381 -6.902 -5.836 1.00 92.94 71 TRP A C 1
ATOM 581 O O . TRP A 1 71 ? 13.721 -7.665 -6.737 1.00 92.94 71 TRP A O 1
ATOM 591 N N . ASP A 1 72 ? 12.320 -6.100 -5.945 1.00 95.38 72 ASP A N 1
ATOM 592 C CA . ASP A 1 72 ? 11.337 -6.236 -7.024 1.00 95.38 72 ASP A CA 1
ATOM 593 C C . ASP A 1 72 ? 11.977 -6.160 -8.414 1.00 95.38 72 ASP A C 1
ATOM 595 O O . ASP A 1 72 ? 11.740 -7.037 -9.235 1.00 95.38 72 ASP A O 1
ATOM 599 N N . SER A 1 73 ? 12.881 -5.208 -8.673 1.00 94.19 73 SER A N 1
ATOM 600 C CA . SER A 1 73 ? 13.596 -5.133 -9.959 1.00 94.19 73 SER A CA 1
ATOM 601 C C . SER A 1 73 ? 14.397 -6.401 -10.280 1.00 94.19 73 SER A C 1
ATOM 603 O O . SER A 1 73 ? 14.469 -6.807 -11.440 1.00 94.19 73 SER A O 1
ATOM 605 N N . PHE A 1 74 ? 14.994 -7.047 -9.273 1.00 94.19 74 PHE A N 1
ATOM 606 C CA . PHE A 1 74 ? 15.739 -8.294 -9.458 1.00 94.19 74 PHE A CA 1
ATOM 607 C C . PHE A 1 74 ? 14.808 -9.481 -9.693 1.00 94.19 74 PHE A C 1
ATOM 609 O O . PHE A 1 74 ? 15.088 -10.311 -10.558 1.00 94.19 74 PHE A O 1
ATOM 616 N N . LEU A 1 75 ? 13.699 -9.541 -8.955 1.00 95.56 75 LEU A N 1
ATOM 617 C CA . LEU A 1 75 ? 12.668 -10.560 -9.121 1.00 95.56 75 LEU A CA 1
ATOM 618 C C . LEU A 1 75 ? 12.034 -10.463 -10.509 1.00 95.56 75 LEU A C 1
ATOM 620 O O . LEU A 1 75 ? 11.969 -11.468 -11.207 1.00 95.56 75 LEU A O 1
ATOM 624 N N . LEU A 1 76 ? 11.665 -9.258 -10.950 1.00 95.62 76 LEU A N 1
ATOM 625 C CA . LEU A 1 76 ? 11.155 -8.992 -12.296 1.00 95.62 76 LEU A CA 1
ATOM 626 C C . LEU A 1 76 ? 12.168 -9.404 -13.367 1.00 95.62 76 LEU A C 1
ATOM 628 O O . LEU A 1 76 ? 11.809 -10.100 -14.315 1.00 95.62 76 LEU A O 1
ATOM 632 N N . PHE A 1 77 ? 13.442 -9.027 -13.207 1.00 94.75 77 PHE A N 1
ATOM 633 C CA . PHE A 1 77 ? 14.494 -9.423 -14.143 1.00 94.75 77 PHE A CA 1
ATOM 634 C C . PHE A 1 77 ? 14.613 -10.950 -14.243 1.00 94.75 77 PHE A C 1
ATOM 636 O O . PHE A 1 77 ? 14.607 -11.501 -15.344 1.00 94.75 77 PHE A O 1
ATOM 643 N N . TRP A 1 78 ? 14.704 -11.645 -13.107 1.00 94.25 78 TRP A N 1
ATOM 644 C CA . TRP A 1 78 ? 14.865 -13.098 -13.077 1.00 94.25 78 TRP A CA 1
ATOM 645 C C . TRP A 1 78 ? 13.625 -13.829 -13.610 1.00 94.25 78 TRP A C 1
ATOM 647 O O . TRP A 1 78 ? 13.739 -14.794 -14.376 1.00 94.25 78 TRP A O 1
ATOM 657 N N . ALA A 1 79 ? 12.437 -13.338 -13.261 1.00 94.31 79 ALA A N 1
ATOM 658 C CA . ALA A 1 79 ? 11.177 -13.907 -13.703 1.00 94.31 79 ALA A CA 1
ATOM 659 C C . ALA A 1 79 ? 10.978 -13.732 -15.209 1.00 94.31 79 ALA A C 1
ATOM 661 O O . ALA A 1 79 ? 10.655 -14.688 -15.903 1.00 94.31 79 ALA A O 1
ATOM 662 N N . VAL A 1 80 ? 11.220 -12.543 -15.756 1.00 95.56 80 VAL A N 1
ATOM 663 C CA . VAL A 1 80 ? 10.846 -12.246 -17.144 1.00 95.56 80 VAL A CA 1
ATOM 664 C C . VAL A 1 80 ? 11.918 -12.671 -18.149 1.00 95.56 80 VAL A C 1
ATOM 666 O O . VAL A 1 80 ? 11.582 -13.111 -19.249 1.00 95.56 80 VAL A O 1
ATOM 669 N N . PHE A 1 81 ? 13.204 -12.575 -17.803 1.00 94.31 81 PHE A N 1
ATOM 670 C CA . PHE A 1 81 ? 14.292 -12.744 -18.767 1.00 94.31 81 PHE A CA 1
ATOM 671 C C . PHE A 1 81 ? 15.023 -14.079 -18.579 1.00 94.31 81 PHE A C 1
ATOM 673 O O . PHE A 1 81 ? 15.998 -14.133 -17.827 1.00 94.31 81 PHE A O 1
ATOM 680 N N . PRO A 1 82 ? 14.637 -15.162 -19.285 1.00 92.00 82 PRO A N 1
ATOM 681 C CA . PRO A 1 82 ? 15.508 -16.329 -19.394 1.00 92.00 82 PRO A CA 1
ATOM 682 C C . PRO A 1 82 ? 16.825 -15.939 -20.083 1.00 92.00 82 PRO A C 1
ATOM 684 O O . PRO A 1 82 ? 16.855 -14.997 -20.878 1.00 92.00 82 PRO A O 1
ATOM 687 N N . LEU A 1 83 ? 17.912 -16.671 -19.812 1.00 88.69 83 LEU A N 1
ATOM 688 C CA . LEU A 1 83 ? 19.267 -16.309 -20.250 1.00 88.69 83 LEU A CA 1
ATOM 689 C C . LEU A 1 83 ? 19.385 -15.898 -21.738 1.00 88.69 83 LEU A C 1
ATOM 691 O O . LEU A 1 83 ? 20.000 -14.865 -21.987 1.00 88.69 83 LEU A O 1
ATOM 695 N N . PRO A 1 84 ? 18.766 -16.578 -22.728 1.00 89.94 84 PRO A N 1
ATOM 696 C CA . PRO A 1 84 ? 18.848 -16.140 -24.127 1.00 89.94 84 PRO A CA 1
ATOM 697 C C . PRO A 1 84 ? 18.236 -14.754 -24.368 1.00 89.94 84 PRO A C 1
ATOM 699 O O . PRO A 1 84 ? 18.725 -13.975 -25.181 1.00 89.94 84 PRO A O 1
ATOM 702 N N . ARG A 1 85 ? 17.173 -14.417 -23.631 1.00 91.31 85 ARG A N 1
ATOM 703 C CA . ARG A 1 85 ? 16.465 -13.141 -23.756 1.00 91.31 85 ARG A CA 1
ATOM 704 C C . ARG A 1 85 ? 17.170 -11.995 -23.028 1.00 91.31 85 ARG A C 1
ATOM 706 O O . ARG A 1 85 ? 16.968 -10.841 -23.400 1.00 91.31 85 ARG A O 1
ATOM 713 N N . THR A 1 86 ? 18.034 -12.277 -22.048 1.00 87.31 86 THR A N 1
ATOM 714 C CA . THR A 1 86 ? 18.835 -11.234 -21.374 1.00 87.31 86 THR A CA 1
ATOM 715 C C . THR A 1 86 ? 19.876 -10.603 -22.312 1.00 87.31 86 THR A C 1
ATOM 717 O O . THR A 1 86 ? 20.289 -9.457 -22.119 1.00 87.31 86 THR A O 1
ATOM 720 N N . LEU A 1 87 ? 20.256 -11.309 -23.384 1.00 84.81 87 LEU A N 1
ATOM 721 C CA . LEU A 1 87 ? 21.157 -10.798 -24.419 1.00 84.81 87 LEU A CA 1
ATOM 722 C C . LEU A 1 87 ? 20.506 -9.731 -25.314 1.00 84.81 87 LEU A C 1
ATOM 724 O O . LEU A 1 87 ? 21.209 -9.000 -26.012 1.00 84.81 87 LEU A O 1
ATOM 728 N N . SER A 1 88 ? 19.177 -9.580 -25.260 1.00 84.06 88 SER A N 1
ATOM 729 C CA . SER A 1 88 ? 18.466 -8.511 -25.959 1.00 84.06 88 SER A CA 1
ATOM 730 C C . SER A 1 88 ? 18.695 -7.167 -25.267 1.00 84.06 88 SER A C 1
ATOM 732 O O . SER A 1 88 ? 17.907 -6.712 -24.432 1.00 84.06 88 SER A O 1
ATOM 734 N N . ALA A 1 89 ? 19.785 -6.496 -25.646 1.00 79.75 89 ALA A N 1
ATOM 735 C CA . ALA A 1 89 ? 20.210 -5.229 -25.054 1.00 79.75 89 ALA A CA 1
ATOM 736 C C . ALA A 1 89 ? 19.121 -4.147 -25.062 1.00 79.75 89 ALA A C 1
ATOM 738 O O . ALA A 1 89 ? 19.114 -3.280 -24.189 1.00 79.75 89 ALA A O 1
ATOM 739 N N . ARG A 1 90 ? 18.219 -4.212 -26.047 1.00 87.50 90 ARG A N 1
ATOM 740 C CA . ARG A 1 90 ? 17.124 -3.269 -26.269 1.00 87.50 90 ARG A CA 1
ATOM 741 C C . ARG A 1 90 ? 15.938 -3.482 -25.317 1.00 87.50 90 ARG A C 1
ATOM 743 O O . ARG A 1 90 ? 15.340 -2.510 -24.856 1.00 87.50 90 ARG A O 1
ATOM 750 N N . ARG A 1 91 ? 15.592 -4.740 -25.032 1.00 90.31 91 ARG A N 1
ATOM 751 C CA . ARG A 1 91 ? 14.437 -5.105 -24.191 1.00 90.31 91 ARG A CA 1
ATOM 752 C C . ARG A 1 91 ? 14.764 -5.079 -22.710 1.00 90.31 91 ARG A C 1
ATOM 754 O O . ARG A 1 91 ? 13.864 -4.907 -21.898 1.00 90.31 91 ARG A O 1
ATOM 761 N N . LEU A 1 92 ? 16.040 -5.236 -22.369 1.00 92.94 92 LEU A N 1
ATOM 762 C CA . LEU A 1 92 ? 16.474 -5.200 -20.988 1.00 92.94 92 LEU A CA 1
ATOM 763 C C . LEU A 1 92 ? 16.326 -3.782 -20.402 1.00 92.94 92 LEU A C 1
ATOM 765 O O . LEU A 1 92 ? 17.025 -2.872 -20.869 1.00 92.94 92 LEU A O 1
ATOM 769 N N . PRO A 1 93 ? 15.454 -3.570 -19.396 1.00 95.19 93 PRO A N 1
ATOM 770 C CA . PRO A 1 93 ? 15.134 -2.230 -18.947 1.00 95.19 93 PRO A CA 1
ATOM 771 C C . PRO A 1 93 ? 16.232 -1.619 -18.079 1.00 95.19 93 PRO A C 1
ATOM 773 O O . PRO A 1 93 ? 16.906 -2.294 -17.302 1.00 95.19 93 PRO A O 1
ATOM 776 N N . TRP A 1 94 ? 16.366 -0.302 -18.191 1.00 97.25 94 TRP A N 1
ATOM 777 C CA . TRP A 1 94 ? 17.137 0.521 -17.268 1.00 97.25 94 TRP A CA 1
ATOM 778 C C . TRP A 1 94 ? 16.306 0.790 -16.016 1.00 97.25 94 TRP A C 1
ATOM 780 O O . TRP A 1 94 ? 15.190 1.288 -16.125 1.00 97.25 94 TRP A O 1
ATOM 790 N N . ASN A 1 95 ? 16.828 0.470 -14.834 1.00 95.62 95 ASN A N 1
ATOM 791 C CA . ASN A 1 95 ? 16.105 0.665 -13.574 1.00 95.62 95 ASN A CA 1
ATOM 792 C C . ASN A 1 95 ? 16.251 2.102 -13.060 1.00 95.62 95 ASN A C 1
ATOM 794 O O . ASN A 1 95 ? 17.297 2.723 -13.249 1.00 95.62 95 ASN A O 1
ATOM 798 N N . THR A 1 96 ? 15.250 2.610 -12.340 1.00 94.38 96 THR A N 1
ATOM 799 C CA . THR A 1 96 ? 15.266 3.972 -11.776 1.00 94.38 96 THR A CA 1
ATOM 800 C C . THR A 1 96 ? 15.247 3.982 -10.238 1.00 94.38 96 THR A C 1
ATOM 802 O O . THR A 1 96 ? 14.229 4.342 -9.637 1.00 94.38 96 THR A O 1
ATOM 805 N N . PRO A 1 97 ? 16.324 3.543 -9.555 1.00 91.94 97 PRO A N 1
ATOM 806 C CA . PRO A 1 97 ? 16.348 3.483 -8.096 1.00 91.94 97 PRO A CA 1
ATOM 807 C C . PRO A 1 97 ? 16.427 4.875 -7.458 1.00 91.94 97 PRO A C 1
ATOM 809 O O . PRO A 1 97 ? 16.893 5.836 -8.068 1.00 91.94 97 PRO A O 1
ATOM 812 N N . GLU A 1 98 ? 16.049 4.956 -6.183 1.00 89.31 98 GLU A N 1
ATOM 813 C CA . GLU A 1 98 ? 16.270 6.147 -5.360 1.00 89.31 98 GLU A CA 1
ATOM 814 C C . GLU A 1 98 ? 17.754 6.321 -5.009 1.00 89.31 98 GLU A C 1
ATOM 816 O O . GLU A 1 98 ? 18.384 5.417 -4.458 1.00 89.31 98 GLU A O 1
ATOM 821 N N . HIS A 1 99 ? 18.298 7.502 -5.281 1.00 86.38 99 HIS A N 1
ATOM 822 C CA . HIS A 1 99 ? 19.691 7.874 -5.076 1.00 86.38 99 HIS A CA 1
ATOM 823 C C . HIS A 1 99 ? 20.095 7.736 -3.605 1.00 86.38 99 HIS A C 1
ATOM 825 O O . HIS A 1 99 ? 21.115 7.132 -3.284 1.00 86.38 99 HIS A O 1
ATOM 831 N N . THR A 1 100 ? 19.291 8.234 -2.670 1.00 81.38 100 THR A N 1
ATOM 832 C CA . THR A 1 100 ? 19.668 8.221 -1.246 1.00 81.38 100 THR A CA 1
ATOM 833 C C . THR A 1 100 ? 19.822 6.809 -0.669 1.00 81.38 100 THR A C 1
ATOM 835 O O . THR A 1 100 ? 20.774 6.563 0.075 1.00 81.38 100 THR A O 1
ATOM 838 N N . ASN A 1 101 ? 18.982 5.858 -1.091 1.00 76.06 101 ASN A N 1
ATOM 839 C CA . ASN A 1 101 ? 18.969 4.482 -0.577 1.00 76.06 101 ASN A CA 1
ATOM 840 C C . ASN A 1 101 ? 20.298 3.732 -0.769 1.00 76.06 101 ASN A C 1
ATOM 842 O O . ASN A 1 101 ? 20.633 2.866 0.038 1.00 76.06 101 ASN A O 1
ATOM 846 N N . TYR A 1 102 ? 21.060 4.074 -1.810 1.00 71.19 102 TYR A N 1
ATOM 847 C CA . TYR A 1 102 ? 22.258 3.334 -2.219 1.00 71.19 102 TYR A CA 1
ATOM 848 C C . TYR A 1 102 ? 23.549 4.159 -2.146 1.00 71.19 102 TYR A C 1
ATOM 850 O O . TYR A 1 102 ? 24.639 3.588 -2.135 1.00 71.19 102 TYR A O 1
ATOM 858 N N . TYR A 1 103 ? 23.440 5.491 -2.089 1.00 72.19 103 TYR A N 1
ATOM 859 C CA . TYR A 1 103 ? 24.588 6.398 -2.183 1.00 72.19 103 TYR A CA 1
ATOM 860 C C . TYR A 1 103 ? 24.975 7.046 -0.848 1.00 72.19 103 TYR A C 1
ATOM 862 O O . TYR A 1 103 ? 26.067 7.606 -0.761 1.00 72.19 103 TYR A O 1
ATOM 870 N N . ARG A 1 104 ? 24.125 6.962 0.189 1.00 67.94 104 ARG A N 1
ATOM 871 C CA . ARG A 1 104 ? 24.385 7.571 1.511 1.00 67.94 104 ARG A CA 1
ATOM 872 C C . ARG A 1 104 ? 24.512 6.572 2.669 1.00 67.94 104 ARG A C 1
ATOM 874 O O . ARG A 1 104 ? 24.957 6.957 3.743 1.00 67.94 104 ARG A O 1
ATOM 881 N N . ASN A 1 105 ? 24.200 5.292 2.452 1.00 61.78 105 ASN A N 1
ATOM 882 C CA . ASN A 1 105 ? 24.112 4.299 3.526 1.00 61.78 105 ASN A CA 1
ATOM 883 C C . ASN A 1 105 ? 25.316 3.335 3.544 1.00 61.78 105 ASN A C 1
ATOM 885 O O . ASN A 1 105 ? 25.314 2.295 2.877 1.00 61.78 105 ASN A O 1
ATOM 889 N N . GLY A 1 106 ? 26.332 3.649 4.358 1.00 67.19 106 GLY A N 1
ATOM 890 C CA . GLY A 1 106 ? 27.455 2.754 4.680 1.00 67.19 106 GLY A CA 1
ATOM 891 C C . GLY A 1 106 ? 28.847 3.387 4.577 1.00 67.19 106 GLY A C 1
ATOM 892 O O . GLY A 1 106 ? 29.002 4.528 4.153 1.00 67.19 106 GLY A O 1
ATOM 893 N N . GLY A 1 107 ? 29.879 2.622 4.953 1.00 79.69 107 GLY A N 1
ATOM 894 C CA . GLY A 1 107 ? 31.279 3.033 4.794 1.00 79.69 107 GLY A CA 1
ATOM 895 C C . GLY A 1 107 ? 31.689 3.213 3.324 1.00 79.69 107 GLY A C 1
ATOM 896 O O . GLY A 1 107 ? 31.066 2.660 2.413 1.00 79.69 107 GLY A O 1
ATOM 897 N N . TRP A 1 108 ? 32.773 3.959 3.082 1.00 84.25 108 TRP A N 1
ATOM 898 C CA . TRP A 1 108 ? 33.207 4.384 1.739 1.00 84.25 108 TRP A CA 1
ATOM 899 C C . TRP A 1 108 ? 33.334 3.233 0.721 1.00 84.25 108 TRP A C 1
ATOM 901 O O . TRP A 1 108 ? 32.946 3.385 -0.444 1.00 84.25 108 TRP A O 1
ATOM 911 N N . LEU A 1 109 ? 33.835 2.073 1.163 1.00 86.00 109 LEU A N 1
ATOM 912 C CA . LEU A 1 109 ? 34.047 0.896 0.323 1.00 86.00 109 LEU A CA 1
ATOM 913 C C . LEU A 1 109 ? 32.718 0.264 -0.112 1.00 86.00 109 LEU A C 1
ATOM 915 O O . LEU A 1 109 ? 32.521 -0.001 -1.297 1.00 86.00 109 LEU A O 1
ATOM 919 N N . LYS A 1 110 ? 31.767 0.118 0.819 1.00 84.25 110 LYS A N 1
ATOM 920 C CA . LYS A 1 110 ? 30.417 -0.396 0.539 1.00 84.25 110 LYS A CA 1
ATOM 921 C C . LYS A 1 110 ? 29.700 0.490 -0.481 1.00 84.25 110 LYS A C 1
ATOM 923 O O . LYS A 1 110 ? 29.175 -0.011 -1.472 1.00 84.25 110 LYS A O 1
ATOM 928 N N . CYS A 1 111 ? 29.763 1.809 -0.300 1.00 83.81 111 CYS A N 1
ATOM 929 C CA . CYS A 1 111 ? 29.180 2.764 -1.242 1.00 83.81 111 CYS A CA 1
ATOM 930 C C . CYS A 1 111 ? 29.836 2.687 -2.630 1.00 83.81 111 CYS A C 1
ATOM 932 O O . CYS A 1 111 ? 29.159 2.829 -3.645 1.00 83.81 111 CYS A O 1
ATOM 934 N N . ARG A 1 112 ? 31.154 2.453 -2.730 1.00 87.38 112 ARG A N 1
ATOM 935 C CA . ARG A 1 112 ? 31.814 2.227 -4.032 1.00 87.38 112 ARG A CA 1
ATOM 936 C C . ARG A 1 112 ? 31.331 0.948 -4.715 1.00 87.38 112 ARG A C 1
ATOM 938 O O . ARG A 1 112 ? 30.965 1.017 -5.884 1.00 87.38 112 ARG A O 1
ATOM 945 N N . VAL A 1 113 ? 31.272 -0.169 -3.993 1.00 89.56 113 VAL A N 1
ATOM 946 C CA . VAL A 1 113 ? 30.819 -1.464 -4.532 1.00 89.56 113 VAL A CA 1
ATOM 947 C C . VAL A 1 113 ? 29.379 -1.371 -5.040 1.00 89.56 113 VAL A C 1
ATOM 949 O O . VAL A 1 113 ? 29.106 -1.743 -6.178 1.00 89.56 113 VAL A O 1
ATOM 952 N N . ILE A 1 114 ? 28.475 -0.791 -4.243 1.00 88.06 114 ILE A N 1
ATOM 953 C CA . ILE A 1 114 ? 27.070 -0.607 -4.630 1.00 88.06 114 ILE A CA 1
ATOM 954 C C . ILE A 1 114 ? 26.957 0.276 -5.878 1.00 88.06 114 ILE A C 1
ATOM 956 O O . ILE A 1 114 ? 26.207 -0.059 -6.790 1.00 88.06 114 ILE A O 1
ATOM 960 N N . ARG A 1 115 ? 27.726 1.370 -5.971 1.00 89.25 115 ARG A N 1
ATOM 961 C CA . ARG A 1 115 ? 27.713 2.250 -7.153 1.00 89.25 115 ARG A CA 1
ATOM 962 C C . ARG A 1 115 ? 28.159 1.539 -8.423 1.00 89.25 115 ARG A C 1
ATOM 964 O O . ARG A 1 115 ? 27.512 1.699 -9.453 1.00 89.25 115 ARG A O 1
ATOM 971 N N . VAL A 1 116 ? 29.233 0.752 -8.351 1.00 92.44 116 VAL A N 1
ATOM 972 C CA . VAL A 1 116 ? 29.699 -0.049 -9.492 1.00 92.44 116 VAL A CA 1
ATOM 973 C C . VAL A 1 116 ? 28.629 -1.062 -9.887 1.00 92.44 116 VAL A C 1
ATOM 975 O O . VAL A 1 116 ? 28.264 -1.140 -11.056 1.00 92.44 116 VAL A O 1
ATOM 978 N N . PHE A 1 117 ? 28.063 -1.778 -8.916 1.00 92.00 117 PHE A N 1
ATOM 979 C CA . PHE A 1 117 ? 27.010 -2.753 -9.170 1.00 92.00 117 PHE A CA 1
ATOM 980 C C . PHE A 1 117 ? 25.764 -2.120 -9.817 1.00 92.00 117 PHE A C 1
ATOM 982 O O . PHE A 1 117 ? 25.276 -2.626 -10.823 1.00 92.00 117 PHE A O 1
ATOM 989 N N . MET A 1 118 ? 25.296 -0.972 -9.319 1.00 91.69 118 MET A N 1
ATOM 990 C CA . MET A 1 118 ? 24.177 -0.218 -9.908 1.00 91.69 118 MET A CA 1
ATOM 991 C C . MET A 1 118 ? 24.491 0.295 -11.316 1.00 91.69 118 MET A C 1
ATOM 993 O O . MET A 1 118 ? 23.628 0.269 -12.194 1.00 91.69 118 MET A O 1
ATOM 997 N N . TYR A 1 119 ? 25.728 0.730 -11.558 1.00 93.94 119 TYR A N 1
ATOM 998 C CA . TYR A 1 119 ? 26.159 1.134 -12.890 1.00 93.94 119 TYR A CA 1
ATOM 999 C C . TYR A 1 119 ? 26.067 -0.042 -13.875 1.00 93.94 119 TYR A C 1
ATOM 1001 O O . TYR A 1 119 ? 25.441 0.095 -14.927 1.00 93.94 119 TYR A O 1
ATOM 1009 N N . LEU A 1 120 ? 26.589 -1.215 -13.497 1.00 95.00 120 LEU A N 1
ATOM 1010 C CA . LEU A 1 120 ? 26.512 -2.449 -14.291 1.00 95.00 120 LEU A CA 1
ATOM 1011 C C . LEU A 1 120 ? 25.068 -2.946 -14.478 1.00 95.00 120 LEU A C 1
ATOM 1013 O O . LEU A 1 120 ? 24.720 -3.422 -15.554 1.00 95.00 120 LEU A O 1
ATOM 1017 N N . CYS A 1 121 ? 24.195 -2.751 -13.487 1.00 93.31 121 CYS A N 1
ATOM 1018 C CA . CYS A 1 121 ? 22.761 -3.050 -13.583 1.00 93.31 121 CYS A CA 1
ATOM 1019 C C . CYS A 1 121 ? 21.956 -2.010 -14.391 1.00 93.31 121 CYS A C 1
ATOM 1021 O O . CYS A 1 121 ? 20.726 -2.065 -14.392 1.00 93.31 121 CYS A O 1
ATOM 1023 N N . ARG A 1 122 ? 22.623 -1.066 -15.080 1.00 95.19 122 ARG A N 1
ATOM 1024 C CA . ARG A 1 122 ? 21.996 -0.020 -15.912 1.00 95.19 122 ARG A CA 1
ATOM 1025 C C . ARG A 1 122 ? 20.993 0.848 -15.149 1.00 95.19 122 ARG A C 1
ATOM 1027 O O . ARG A 1 122 ? 19.901 1.139 -15.635 1.00 95.19 122 ARG A O 1
ATOM 1034 N N . CYS A 1 123 ? 21.360 1.266 -13.945 1.00 95.56 123 CYS A N 1
ATOM 1035 C CA . CYS A 1 123 ? 20.516 2.145 -13.146 1.00 95.56 123 CYS A CA 1
ATOM 1036 C C . CYS A 1 123 ? 20.675 3.625 -13.537 1.00 95.56 123 CYS A C 1
ATOM 1038 O O . CYS A 1 123 ? 21.795 4.106 -13.734 1.00 95.56 123 CYS A O 1
ATOM 1040 N N . ILE A 1 124 ? 19.553 4.351 -13.569 1.00 95.81 124 ILE A N 1
ATOM 1041 C CA . ILE A 1 124 ? 19.453 5.815 -13.652 1.00 95.81 124 ILE A CA 1
ATOM 1042 C C . ILE A 1 124 ? 18.909 6.310 -12.301 1.00 95.81 124 ILE A C 1
ATOM 1044 O O . ILE A 1 124 ? 17.706 6.219 -12.063 1.00 95.81 124 ILE A O 1
ATOM 1048 N N . PRO A 1 125 ? 19.762 6.781 -11.377 1.00 93.25 125 PRO A N 1
ATOM 1049 C CA . PRO A 1 125 ? 19.321 7.145 -10.035 1.00 93.25 125 PRO A CA 1
ATOM 1050 C C . PRO A 1 125 ? 18.461 8.415 -10.039 1.00 93.25 125 PRO A C 1
ATOM 1052 O O . PRO A 1 125 ? 18.877 9.456 -10.551 1.00 93.25 125 PRO A O 1
ATOM 1055 N N . PHE A 1 126 ? 17.295 8.347 -9.405 1.00 91.25 126 PHE A N 1
ATOM 1056 C CA . PHE A 1 126 ? 16.420 9.491 -9.146 1.00 91.25 126 PHE A CA 1
ATOM 1057 C C . PHE A 1 126 ? 16.620 10.018 -7.733 1.00 91.25 126 PHE A C 1
ATOM 1059 O O . PHE A 1 126 ? 16.922 9.245 -6.836 1.00 91.25 126 PHE A O 1
ATOM 1066 N N . LEU A 1 127 ? 16.442 11.321 -7.530 1.00 89.62 127 LEU A N 1
ATOM 1067 C CA . LEU A 1 127 ? 16.435 11.923 -6.200 1.00 89.62 127 LEU A CA 1
ATOM 1068 C C . LEU A 1 127 ? 14.988 12.208 -5.782 1.00 89.62 127 LEU A C 1
ATOM 1070 O O . LEU A 1 127 ? 14.309 13.012 -6.428 1.00 89.62 127 LEU A O 1
ATOM 1074 N N . ARG A 1 128 ? 14.516 11.554 -4.718 1.00 82.81 128 ARG A N 1
ATOM 1075 C CA . ARG A 1 128 ? 13.227 11.847 -4.074 1.00 82.81 128 ARG A CA 1
ATOM 1076 C C . ARG A 1 128 ? 13.384 13.042 -3.133 1.00 82.81 128 ARG A C 1
ATOM 1078 O O . ARG A 1 128 ? 14.175 12.993 -2.196 1.00 82.81 128 ARG A O 1
ATOM 1085 N N . GLY A 1 129 ? 12.583 14.081 -3.359 1.00 80.12 129 GLY A N 1
ATOM 1086 C CA . GLY A 1 129 ? 12.552 15.280 -2.516 1.00 80.12 129 GLY A CA 1
ATOM 1087 C C . GLY A 1 129 ? 13.650 16.301 -2.825 1.00 80.12 129 GLY A C 1
ATOM 1088 O O . GLY A 1 129 ? 14.473 16.099 -3.718 1.00 80.12 129 GLY A O 1
ATOM 1089 N N . GLY A 1 130 ? 13.618 17.418 -2.098 1.00 84.31 130 GLY A N 1
ATOM 1090 C CA . GLY A 1 130 ? 14.444 18.599 -2.356 1.00 84.31 130 GLY A CA 1
ATOM 1091 C C . GLY A 1 130 ? 13.828 19.484 -3.436 1.00 84.31 130 GLY A C 1
ATOM 1092 O O . GLY A 1 130 ? 13.584 19.024 -4.554 1.00 84.31 130 GLY A O 1
ATOM 1093 N N . GLU A 1 131 ? 13.559 20.738 -3.093 1.00 88.50 131 GLU A N 1
ATOM 1094 C CA . GLU A 1 131 ? 12.990 21.753 -3.995 1.00 88.50 131 GLU A CA 1
ATOM 1095 C C . GLU A 1 131 ? 14.047 22.736 -4.504 1.00 88.50 131 GLU A C 1
ATOM 1097 O O . GLU A 1 131 ? 13.767 23.553 -5.375 1.00 88.50 131 GLU A O 1
ATOM 1102 N N . ASP A 1 132 ? 15.278 22.624 -4.000 1.00 92.62 132 ASP A N 1
ATOM 1103 C CA . ASP A 1 132 ? 16.405 23.405 -4.480 1.00 92.62 132 ASP A CA 1
ATOM 1104 C C . ASP A 1 132 ? 16.725 23.094 -5.952 1.00 92.62 132 ASP A C 1
ATOM 1106 O O . ASP A 1 132 ? 16.462 22.000 -6.469 1.00 92.62 132 ASP A O 1
ATOM 1110 N N . GLU A 1 133 ? 17.331 24.071 -6.624 1.00 92.00 133 GLU A N 1
ATOM 1111 C CA . GLU A 1 133 ? 17.650 24.018 -8.052 1.00 92.00 133 GLU A CA 1
ATOM 1112 C C . GLU A 1 133 ? 18.483 22.781 -8.426 1.00 92.00 133 GLU A C 1
ATOM 1114 O O . GLU A 1 133 ? 18.243 22.157 -9.462 1.00 92.00 133 GLU A O 1
ATOM 1119 N N . ALA A 1 134 ? 19.418 22.364 -7.566 1.00 91.38 134 ALA A N 1
ATOM 1120 C CA . ALA A 1 134 ? 20.249 21.194 -7.828 1.00 91.38 134 ALA A CA 1
ATOM 1121 C C . ALA A 1 134 ? 19.428 19.895 -7.779 1.00 91.38 134 ALA A C 1
ATOM 1123 O O . ALA A 1 134 ? 19.582 19.032 -8.650 1.00 91.38 134 ALA A O 1
ATOM 1124 N N . SER A 1 135 ? 18.521 19.762 -6.809 1.00 91.19 135 SER A N 1
ATOM 1125 C CA . SER A 1 135 ? 17.595 18.628 -6.715 1.00 91.19 135 SER A CA 1
ATOM 1126 C C . SER A 1 135 ? 16.630 18.559 -7.906 1.00 91.19 135 SER A C 1
ATOM 1128 O O . SER A 1 135 ? 16.382 17.471 -8.441 1.00 91.19 135 SER A O 1
ATOM 1130 N N . VAL A 1 136 ? 16.114 19.706 -8.362 1.00 91.38 136 VAL A N 1
ATOM 1131 C CA . VAL A 1 136 ? 15.265 19.800 -9.564 1.00 91.38 136 VAL A CA 1
ATOM 1132 C C . VAL A 1 136 ? 16.051 19.390 -10.811 1.00 91.38 136 VAL A C 1
ATOM 1134 O O . VAL A 1 136 ? 15.645 18.456 -11.508 1.00 91.38 136 VAL A O 1
ATOM 1137 N N . SER A 1 137 ? 17.217 19.999 -11.035 1.00 91.81 137 SER A N 1
ATOM 1138 C CA . SER A 1 137 ? 18.100 19.719 -12.174 1.00 91.81 137 SER A CA 1
ATOM 1139 C C . SER A 1 137 ? 18.523 18.245 -12.243 1.00 91.81 137 SER A C 1
ATOM 1141 O O . SER A 1 137 ? 18.566 17.639 -13.322 1.00 91.81 137 SER A O 1
ATOM 1143 N N . TRP A 1 138 ? 18.757 17.608 -11.090 1.00 92.88 138 TRP A N 1
ATOM 1144 C CA . TRP A 1 138 ? 19.037 16.174 -11.023 1.00 92.88 138 TRP A CA 1
ATOM 1145 C C . TRP A 1 138 ? 17.875 15.335 -11.563 1.00 92.88 138 TRP A C 1
ATOM 1147 O O . TRP A 1 138 ? 18.083 14.439 -12.388 1.00 92.88 138 TRP A O 1
ATOM 1157 N N . ARG A 1 139 ? 16.645 15.608 -11.105 1.00 92.50 139 ARG A N 1
ATOM 1158 C CA . ARG A 1 139 ? 15.445 14.878 -11.547 1.00 92.50 139 ARG A CA 1
ATOM 1159 C C . ARG A 1 139 ? 15.178 15.082 -13.032 1.00 92.50 139 ARG A C 1
ATOM 1161 O O . ARG A 1 139 ? 14.859 14.114 -13.719 1.00 92.50 139 ARG A O 1
ATOM 1168 N N . GLU A 1 140 ? 15.347 16.301 -13.533 1.00 93.25 140 GLU A N 1
ATOM 1169 C CA . GLU A 1 140 ? 15.206 16.607 -14.959 1.00 93.25 140 GLU A CA 1
ATOM 1170 C C . GLU A 1 140 ? 16.251 15.875 -15.798 1.00 93.25 140 GLU A C 1
ATOM 1172 O O . GLU A 1 140 ? 15.914 15.234 -16.793 1.00 93.25 140 GLU A O 1
ATOM 1177 N N . THR A 1 141 ? 17.506 15.865 -15.350 1.00 94.94 141 THR A N 1
ATOM 1178 C CA . THR A 1 141 ? 18.575 15.107 -16.007 1.00 94.94 141 THR A CA 1
ATOM 1179 C C . THR A 1 141 ? 18.253 13.612 -16.035 1.00 94.94 141 THR A C 1
ATOM 1181 O O . THR A 1 141 ? 18.411 12.964 -17.069 1.00 94.94 141 THR A O 1
ATOM 1184 N N . ALA A 1 142 ? 17.783 13.038 -14.924 1.00 95.31 142 ALA A N 1
ATOM 1185 C CA . ALA A 1 142 ? 17.383 11.633 -14.857 1.00 95.31 142 ALA A CA 1
ATOM 1186 C C . ALA A 1 142 ? 16.183 11.322 -15.777 1.00 95.31 142 ALA A C 1
ATOM 1188 O O . ALA A 1 142 ? 16.174 10.285 -16.449 1.00 95.31 142 ALA A O 1
ATOM 1189 N N . PHE A 1 143 ? 15.212 12.234 -15.873 1.00 96.25 143 PHE A N 1
ATOM 1190 C CA . PHE A 1 143 ? 14.095 12.140 -16.813 1.00 96.25 143 PHE A CA 1
ATOM 1191 C C . PHE A 1 143 ? 14.578 12.157 -18.270 1.00 96.25 143 PHE A C 1
ATOM 1193 O O . PHE A 1 143 ? 14.236 11.256 -19.035 1.00 96.25 143 PHE A O 1
ATOM 1200 N N . GLU A 1 144 ? 15.436 13.105 -18.651 1.00 97.25 144 GLU A N 1
ATOM 1201 C CA . GLU A 1 144 ? 15.966 13.199 -20.019 1.00 97.25 144 GLU A CA 1
ATOM 1202 C C . GLU A 1 144 ? 16.828 11.980 -20.392 1.00 97.25 144 GLU A C 1
ATOM 1204 O O . GLU A 1 144 ? 16.796 11.525 -21.536 1.00 97.25 144 GLU A O 1
ATOM 1209 N N . LYS A 1 145 ? 17.535 11.367 -19.429 1.00 97.75 145 LYS A N 1
ATOM 1210 C CA . LYS A 1 145 ? 18.206 10.063 -19.619 1.00 97.75 145 LYS A CA 1
ATOM 1211 C C . LYS A 1 145 ? 17.221 8.957 -19.980 1.00 97.75 145 LYS A C 1
ATOM 1213 O O . LYS A 1 145 ? 17.495 8.189 -20.902 1.00 97.75 145 LYS A O 1
ATOM 1218 N N . CYS A 1 146 ? 16.079 8.886 -19.297 1.00 97.88 146 CYS A N 1
ATOM 1219 C CA . CYS A 1 146 ? 15.031 7.914 -19.610 1.00 97.88 146 CYS A CA 1
ATOM 1220 C C . CYS A 1 146 ? 14.447 8.156 -21.009 1.00 97.88 146 CYS A C 1
ATOM 1222 O O . CYS A 1 146 ? 14.330 7.211 -21.790 1.00 97.88 146 CYS A O 1
ATOM 1224 N N . VAL A 1 147 ? 14.158 9.418 -21.354 1.00 97.75 147 VAL A N 1
ATOM 1225 C CA . VAL A 1 147 ? 13.694 9.809 -22.696 1.00 97.75 147 VAL A CA 1
ATOM 1226 C C . VAL A 1 147 ? 14.709 9.394 -23.758 1.00 97.75 147 VAL A C 1
ATOM 1228 O O . VAL A 1 147 ? 14.328 8.773 -24.742 1.00 97.75 147 VAL A O 1
ATOM 1231 N N . TRP A 1 148 ? 16.002 9.662 -23.559 1.00 97.62 148 TRP A N 1
ATOM 1232 C CA . TRP A 1 148 ? 17.041 9.251 -24.504 1.00 97.62 148 TRP A CA 1
ATOM 1233 C C . TRP A 1 148 ? 17.104 7.729 -24.676 1.00 97.62 148 TRP A C 1
ATOM 1235 O O . TRP A 1 148 ? 17.131 7.243 -25.804 1.00 97.62 148 TRP A O 1
ATOM 1245 N N . VAL A 1 149 ? 17.075 6.957 -23.581 1.00 97.38 149 VAL A N 1
ATOM 1246 C CA . VAL A 1 149 ? 17.083 5.484 -23.649 1.00 97.38 149 VAL A CA 1
ATOM 1247 C C . VAL A 1 149 ? 15.906 4.962 -24.474 1.00 97.38 149 VAL A C 1
ATOM 1249 O O . VAL A 1 149 ? 16.106 4.092 -25.323 1.00 97.38 149 VAL A O 1
ATOM 1252 N N . LEU A 1 150 ? 14.704 5.492 -24.240 1.00 97.62 150 LEU A N 1
ATOM 1253 C CA . LEU A 1 150 ? 13.490 5.116 -24.963 1.00 97.62 150 LEU A CA 1
ATOM 1254 C C . LEU A 1 150 ? 13.534 5.567 -26.432 1.00 97.62 150 LEU A C 1
ATOM 1256 O O . LEU A 1 150 ? 13.178 4.793 -27.315 1.00 97.62 150 LEU A O 1
ATOM 1260 N N . SER A 1 151 ? 14.021 6.773 -26.727 1.00 96.25 151 SER A N 1
ATOM 1261 C CA . SER A 1 151 ? 14.168 7.276 -28.102 1.00 96.25 151 SER A CA 1
ATOM 1262 C C . SER A 1 151 ? 15.131 6.434 -28.945 1.00 96.25 151 SER A C 1
ATOM 1264 O O . SER A 1 151 ? 14.906 6.254 -30.137 1.00 96.25 151 SER A O 1
ATOM 1266 N N . GLU A 1 152 ? 16.144 5.828 -28.322 1.00 95.75 152 GLU A N 1
ATOM 1267 C CA . GLU A 1 152 ? 17.047 4.849 -28.951 1.00 95.75 152 GLU A CA 1
ATOM 1268 C C . GLU A 1 152 ? 16.412 3.447 -29.102 1.00 95.75 152 GLU A C 1
ATOM 1270 O O . GLU A 1 152 ? 17.096 2.466 -29.397 1.00 95.75 152 GLU A O 1
ATOM 1275 N N . GLY A 1 153 ? 15.107 3.318 -28.842 1.00 95.75 153 GLY A N 1
ATOM 1276 C CA . GLY A 1 153 ? 14.356 2.066 -28.890 1.00 95.75 153 GLY A CA 1
ATOM 1277 C C . GLY A 1 153 ? 14.497 1.190 -27.643 1.00 95.75 153 GLY A C 1
ATOM 1278 O O . GLY A 1 153 ? 13.933 0.098 -27.616 1.00 95.75 153 GLY A O 1
ATOM 1279 N N . GLY A 1 154 ? 15.238 1.627 -26.623 1.00 96.19 154 GLY A N 1
ATOM 1280 C CA . GLY A 1 154 ? 15.476 0.867 -25.398 1.00 96.19 154 GLY A CA 1
ATOM 1281 C C . GLY A 1 154 ? 14.246 0.726 -24.499 1.00 96.19 154 GLY A C 1
ATOM 1282 O O . GLY A 1 154 ? 13.119 1.046 -24.875 1.00 96.19 154 GLY A O 1
ATOM 1283 N N . SER A 1 155 ? 14.481 0.249 -23.277 1.00 97.38 155 SER A N 1
ATOM 1284 C CA . SER A 1 155 ? 13.437 0.083 -22.265 1.00 97.38 155 SER A CA 1
ATOM 1285 C C . SER A 1 155 ? 13.848 0.703 -20.931 1.00 97.38 155 SER A C 1
ATOM 1287 O O . SER A 1 155 ? 15.031 0.700 -20.587 1.00 97.38 155 SER A O 1
ATOM 1289 N N . VAL A 1 156 ? 12.886 1.206 -20.159 1.00 97.81 156 VAL A N 1
ATOM 1290 C CA . VAL A 1 156 ? 13.101 1.711 -18.787 1.00 97.81 156 VAL A CA 1
ATOM 1291 C C . VAL A 1 156 ? 12.108 1.052 -17.840 1.00 97.81 156 VAL A C 1
ATOM 1293 O O . VAL A 1 156 ? 10.989 0.779 -18.252 1.00 97.81 156 VAL A O 1
ATOM 1296 N N . CYS A 1 157 ? 12.506 0.785 -16.598 1.00 97.56 157 CYS A N 1
ATOM 1297 C CA . CYS A 1 157 ? 11.654 0.221 -15.556 1.00 97.56 157 CYS A CA 1
ATOM 1298 C C . CYS A 1 157 ? 11.474 1.221 -14.428 1.00 97.56 157 CYS A C 1
ATOM 1300 O O . CYS A 1 157 ? 12.449 1.664 -13.818 1.00 97.56 157 CYS A O 1
ATOM 1302 N N . VAL A 1 158 ? 10.211 1.544 -14.166 1.00 95.88 158 VAL A N 1
ATOM 1303 C CA . VAL A 1 158 ? 9.786 2.578 -13.234 1.00 95.88 158 VAL A CA 1
ATOM 1304 C C . VAL A 1 158 ? 8.665 2.020 -12.368 1.00 95.88 158 VAL A C 1
ATOM 1306 O O . VAL A 1 158 ? 7.720 1.413 -12.863 1.00 95.88 158 VAL A O 1
ATOM 1309 N N . PHE A 1 159 ? 8.756 2.259 -11.067 1.00 95.94 159 PHE A N 1
ATOM 1310 C CA . PHE A 1 159 ? 7.684 1.947 -10.128 1.00 95.94 159 PHE A CA 1
ATOM 1311 C C . PHE A 1 159 ? 6.742 3.163 -10.028 1.00 95.94 159 PHE A C 1
ATOM 1313 O O . PHE A 1 159 ? 7.200 4.213 -9.565 1.00 95.94 159 PHE A O 1
ATOM 1320 N N . PRO A 1 160 ? 5.468 3.075 -10.469 1.00 94.00 160 PRO A N 1
ATOM 1321 C CA . PRO A 1 160 ? 4.585 4.232 -10.650 1.00 94.00 160 PRO A CA 1
ATOM 1322 C C . PRO A 1 160 ? 4.340 5.026 -9.366 1.00 94.00 160 PRO A C 1
ATOM 1324 O O . PRO A 1 160 ? 4.324 6.254 -9.392 1.00 94.00 160 PRO A O 1
ATOM 1327 N N . GLU A 1 161 ? 4.213 4.333 -8.233 1.00 90.00 161 GLU A N 1
ATOM 1328 C CA . GLU A 1 161 ? 3.958 4.924 -6.911 1.00 90.00 161 GLU A CA 1
ATOM 1329 C C . GLU A 1 161 ? 5.152 5.729 -6.375 1.00 90.00 161 GLU A C 1
ATOM 1331 O O . GLU A 1 161 ? 5.056 6.376 -5.330 1.00 90.00 161 GLU A O 1
ATOM 1336 N N . ALA A 1 162 ? 6.308 5.657 -7.053 1.00 88.56 162 ALA A N 1
ATOM 1337 C CA . ALA A 1 162 ? 7.588 6.249 -6.669 1.00 88.56 162 ALA A CA 1
ATOM 1338 C C . ALA A 1 162 ? 8.081 5.863 -5.263 1.00 88.56 162 ALA A C 1
ATOM 1340 O O . ALA A 1 162 ? 9.133 6.320 -4.832 1.00 88.56 162 ALA A O 1
ATOM 1341 N N . THR A 1 163 ? 7.367 5.007 -4.544 1.00 88.69 163 THR A N 1
ATOM 1342 C CA . THR A 1 163 ? 7.657 4.508 -3.203 1.00 88.69 163 THR A CA 1
ATOM 1343 C C . THR A 1 163 ? 7.153 3.071 -3.113 1.00 88.69 163 THR A C 1
ATOM 1345 O O . THR A 1 163 ? 6.530 2.581 -4.050 1.00 88.69 163 THR A O 1
ATOM 1348 N N . ARG A 1 164 ? 7.487 2.365 -2.030 1.00 91.69 164 ARG A N 1
ATOM 1349 C CA . ARG A 1 164 ? 6.883 1.053 -1.779 1.00 91.69 164 ARG A CA 1
ATOM 1350 C C . ARG A 1 164 ? 5.504 1.260 -1.163 1.00 91.69 164 ARG A C 1
ATOM 1352 O O . ARG A 1 164 ? 5.404 2.083 -0.249 1.00 91.69 164 ARG A O 1
ATOM 1359 N N . SER A 1 165 ? 4.502 0.504 -1.597 1.00 91.50 165 SER A N 1
ATOM 1360 C CA . SER A 1 165 ? 3.135 0.600 -1.078 1.00 91.50 165 SER A CA 1
ATOM 1361 C C . SER A 1 165 ? 3.116 0.251 0.411 1.00 91.50 165 SER A C 1
ATOM 1363 O O . SER A 1 165 ? 3.309 -0.904 0.798 1.00 91.50 165 SER A O 1
ATOM 1365 N N . ARG A 1 166 ? 2.914 1.251 1.278 1.00 89.81 166 ARG A N 1
ATOM 1366 C CA . ARG A 1 166 ? 2.953 1.062 2.741 1.00 89.81 166 ARG A CA 1
ATOM 1367 C C . ARG A 1 166 ? 1.784 0.240 3.267 1.00 89.81 166 ARG A C 1
ATOM 1369 O O . ARG A 1 166 ? 1.950 -0.472 4.240 1.00 89.81 166 ARG A O 1
ATOM 1376 N N . SER A 1 167 ? 0.659 0.250 2.575 1.00 89.00 167 SER A N 1
ATOM 1377 C CA . SER A 1 167 ? -0.487 -0.640 2.788 1.00 89.00 167 SER A CA 1
ATOM 1378 C C . SER A 1 167 ? -0.285 -2.056 2.232 1.00 89.00 167 SER A C 1
ATOM 1380 O O . SER A 1 167 ? -1.100 -2.949 2.453 1.00 89.00 167 SER A O 1
ATOM 1382 N N . GLY A 1 168 ? 0.760 -2.265 1.423 1.00 89.75 168 GLY A N 1
ATOM 1383 C CA . GLY A 1 168 ? 0.832 -3.407 0.518 1.00 89.75 168 GLY A CA 1
ATOM 1384 C C . GLY A 1 168 ? -0.187 -3.346 -0.627 1.00 89.75 168 GLY A C 1
ATOM 1385 O O . GLY A 1 168 ? -0.402 -4.363 -1.275 1.00 89.75 168 GLY A O 1
ATOM 1386 N N . TRP A 1 169 ? -0.831 -2.203 -0.866 1.00 92.62 169 TRP A N 1
ATOM 1387 C CA . TRP A 1 169 ? -1.857 -2.010 -1.891 1.00 92.62 169 TRP A CA 1
ATOM 1388 C C . TRP A 1 169 ? -1.438 -0.928 -2.877 1.00 92.62 169 TRP A C 1
ATOM 1390 O O . TRP A 1 169 ? -1.079 0.171 -2.458 1.00 92.62 169 TRP A O 1
ATOM 1400 N N . PHE A 1 170 ? -1.501 -1.239 -4.169 1.00 94.19 170 PHE A N 1
ATOM 1401 C CA . PHE A 1 170 ? -1.251 -0.279 -5.235 1.00 94.19 170 PHE A CA 1
ATOM 1402 C C . PHE A 1 170 ? -2.387 0.750 -5.276 1.00 94.19 170 PHE A C 1
ATOM 1404 O O . PHE A 1 170 ? -3.529 0.405 -5.583 1.00 94.19 170 PHE A O 1
ATOM 1411 N N . ASP A 1 171 ? -2.076 2.003 -4.944 1.00 91.38 171 ASP A N 1
ATOM 1412 C CA . ASP A 1 171 ? -3.064 3.084 -4.868 1.00 91.38 171 ASP A CA 1
ATOM 1413 C C . ASP A 1 171 ? -3.342 3.684 -6.254 1.00 91.38 171 ASP A C 1
ATOM 1415 O O . ASP A 1 171 ? -2.586 4.517 -6.760 1.00 91.38 171 ASP A O 1
ATOM 1419 N N . VAL A 1 172 ? -4.454 3.262 -6.864 1.00 92.56 172 VAL A N 1
ATOM 1420 C CA . VAL A 1 172 ? -4.905 3.742 -8.179 1.00 92.56 172 VAL A CA 1
ATOM 1421 C C . VAL A 1 172 ? -5.364 5.203 -8.168 1.00 92.56 172 VAL A C 1
ATOM 1423 O O . VAL A 1 172 ? -5.328 5.845 -9.216 1.00 92.56 172 VAL A O 1
ATOM 1426 N N . LYS A 1 173 ? -5.763 5.739 -7.004 1.00 89.12 173 LYS A N 1
ATOM 1427 C CA . LYS A 1 173 ? -6.358 7.078 -6.861 1.00 89.12 173 LYS A CA 1
ATOM 1428 C C . LYS A 1 173 ? -5.301 8.187 -6.796 1.00 89.12 173 LYS A C 1
ATOM 1430 O O . LYS A 1 173 ? -5.634 9.363 -6.890 1.00 89.12 173 LYS A O 1
ATOM 1435 N N . GLN A 1 174 ? -4.013 7.844 -6.691 1.00 88.56 174 GLN A N 1
ATOM 1436 C CA . GLN A 1 174 ? -2.918 8.824 -6.626 1.00 88.56 174 GLN A CA 1
ATOM 1437 C C . GLN A 1 174 ? -1.914 8.725 -7.789 1.00 88.56 174 GLN A C 1
ATOM 1439 O O . GLN A 1 174 ? -0.703 8.584 -7.551 1.00 88.56 174 GLN A O 1
ATOM 1444 N N . PRO A 1 175 ? -2.364 8.855 -9.053 1.00 92.50 175 PRO A N 1
ATOM 1445 C CA . PRO A 1 175 ? -1.481 8.748 -10.202 1.00 92.50 175 PRO A CA 1
ATOM 1446 C C . PRO A 1 175 ? -0.381 9.813 -10.167 1.00 92.50 175 PRO A C 1
ATOM 1448 O O . PRO A 1 175 ? -0.595 10.978 -9.810 1.00 92.50 175 PRO A O 1
ATOM 1451 N N . LYS A 1 176 ? 0.835 9.405 -10.538 1.00 92.94 176 LYS A N 1
ATOM 1452 C CA . LYS A 1 176 ? 1.992 10.297 -10.679 1.00 92.94 176 LYS A CA 1
ATOM 1453 C C . LYS A 1 176 ? 2.292 10.512 -12.159 1.00 92.94 176 LYS A C 1
ATOM 1455 O O . LYS A 1 176 ? 2.517 9.558 -12.902 1.00 92.94 176 LYS A O 1
ATOM 1460 N N . ASP A 1 177 ? 2.395 11.773 -12.570 1.00 94.06 177 ASP A N 1
ATOM 1461 C CA . ASP A 1 177 ? 2.477 12.156 -13.990 1.00 94.06 177 ASP A CA 1
ATOM 1462 C C . ASP A 1 177 ? 3.779 11.748 -14.689 1.00 94.06 177 ASP A C 1
ATOM 1464 O O . ASP A 1 177 ? 3.885 11.852 -15.909 1.00 94.06 177 ASP A O 1
ATOM 1468 N N . PHE A 1 178 ? 4.791 11.287 -13.951 1.00 93.38 178 PHE A N 1
ATOM 1469 C CA . PHE A 1 178 ? 6.110 10.961 -14.497 1.00 93.38 178 PHE A CA 1
ATOM 1470 C C . PHE A 1 178 ? 6.043 9.985 -15.684 1.00 93.38 178 PHE A C 1
ATOM 1472 O O . PHE A 1 178 ? 6.632 10.247 -16.735 1.00 93.38 178 PHE A O 1
ATOM 1479 N N . LEU A 1 179 ? 5.301 8.883 -15.539 1.00 94.38 179 LEU A N 1
ATOM 1480 C CA . LEU A 1 179 ? 5.171 7.877 -16.595 1.00 94.38 179 LEU A CA 1
ATOM 1481 C C . LEU A 1 179 ? 4.359 8.397 -17.784 1.00 94.38 179 LEU A C 1
ATOM 1483 O O . LEU A 1 179 ? 4.733 8.151 -18.931 1.00 94.38 179 LEU A O 1
ATOM 1487 N N . GLY A 1 180 ? 3.316 9.189 -17.524 1.00 96.38 180 GLY A N 1
ATOM 1488 C CA . GLY A 1 180 ? 2.555 9.859 -18.575 1.00 96.38 180 GLY A CA 1
ATOM 1489 C C . GLY A 1 180 ? 3.401 10.848 -19.375 1.00 96.38 180 GLY A C 1
ATOM 1490 O O . GLY A 1 180 ? 3.354 10.859 -20.604 1.00 96.38 180 GLY A O 1
ATOM 1491 N N . ARG A 1 181 ? 4.270 11.615 -18.704 1.00 96.69 181 ARG A N 1
ATOM 1492 C CA . ARG A 1 181 ? 5.242 12.500 -19.363 1.00 96.69 181 ARG A CA 1
ATOM 1493 C C . ARG A 1 181 ? 6.228 11.715 -20.228 1.00 96.69 181 ARG A C 1
ATOM 1495 O O . ARG A 1 181 ? 6.534 12.168 -21.328 1.00 96.69 181 ARG A O 1
ATOM 1502 N N . LEU A 1 182 ? 6.723 10.560 -19.771 1.00 96.56 182 LEU A N 1
ATOM 1503 C CA . LEU A 1 182 ? 7.601 9.707 -20.585 1.00 96.56 182 LEU A CA 1
ATOM 1504 C C . LEU A 1 182 ? 6.893 9.201 -21.847 1.00 96.56 182 LEU A C 1
ATOM 1506 O O . LEU A 1 182 ? 7.456 9.308 -22.935 1.00 96.56 182 LEU A O 1
ATOM 1510 N N . ALA A 1 183 ? 5.664 8.700 -21.709 1.00 96.69 183 ALA A N 1
ATOM 1511 C CA . ALA A 1 183 ? 4.868 8.203 -22.829 1.00 96.69 183 ALA A CA 1
ATOM 1512 C C . ALA A 1 183 ? 4.567 9.301 -23.866 1.00 96.69 183 ALA A C 1
ATOM 1514 O O . ALA A 1 183 ? 4.732 9.072 -25.061 1.00 96.69 183 ALA A O 1
ATOM 1515 N N . LEU A 1 184 ? 4.230 10.522 -23.426 1.00 96.62 184 LEU A N 1
ATOM 1516 C CA . LEU A 1 184 ? 4.044 11.665 -24.331 1.00 96.62 184 LEU A CA 1
ATOM 1517 C C . LEU A 1 184 ? 5.336 12.072 -25.049 1.00 96.62 184 LEU A C 1
ATOM 1519 O O . LEU A 1 184 ? 5.313 12.443 -26.220 1.00 96.62 184 LEU A O 1
ATOM 1523 N N . ARG A 1 185 ? 6.479 12.025 -24.353 1.00 96.56 185 ARG A N 1
ATOM 1524 C CA . ARG A 1 185 ? 7.780 12.404 -24.927 1.00 96.56 185 ARG A CA 1
ATOM 1525 C C . ARG A 1 185 ? 8.319 11.372 -25.908 1.00 96.56 185 ARG A C 1
ATOM 1527 O O . ARG A 1 185 ? 9.099 11.742 -26.783 1.00 96.56 185 ARG A O 1
ATOM 1534 N N . VAL A 1 186 ? 7.905 10.112 -25.784 1.00 96.88 186 VAL A N 1
ATOM 1535 C CA . VAL A 1 186 ? 8.281 9.035 -26.704 1.00 96.88 186 VAL A CA 1
ATOM 1536 C C . VAL A 1 186 ? 7.019 8.307 -27.181 1.00 96.88 186 VAL A C 1
ATOM 1538 O O . VAL A 1 186 ? 6.756 7.195 -26.732 1.00 96.88 186 VAL A O 1
ATOM 1541 N N . PRO A 1 187 ? 6.258 8.876 -28.140 1.00 94.75 187 PRO A N 1
ATOM 1542 C CA . PRO A 1 187 ? 4.951 8.343 -28.554 1.00 94.75 187 PRO A CA 1
ATOM 1543 C C . PRO A 1 187 ? 4.976 6.927 -29.139 1.00 94.75 187 PRO A C 1
ATOM 1545 O O . PRO A 1 187 ? 3.941 6.289 -29.273 1.00 94.75 187 PRO A O 1
ATOM 1548 N N . ARG A 1 188 ? 6.154 6.424 -29.530 1.00 95.88 188 ARG A N 1
ATOM 1549 C CA . ARG A 1 188 ? 6.340 5.039 -29.995 1.00 95.88 188 ARG A CA 1
ATOM 1550 C C . ARG A 1 188 ? 6.464 4.033 -28.846 1.00 95.88 188 ARG A C 1
ATOM 1552 O O . ARG A 1 188 ? 6.551 2.833 -29.113 1.00 95.88 188 ARG A O 1
ATOM 1559 N N . ALA A 1 189 ? 6.566 4.500 -27.603 1.00 97.38 189 ALA A N 1
ATOM 1560 C CA . ALA A 1 189 ? 6.689 3.646 -26.437 1.00 97.38 189 ALA A CA 1
ATOM 1561 C C . ALA A 1 189 ? 5.334 3.052 -26.063 1.00 97.38 189 ALA A C 1
ATOM 1563 O O . ALA A 1 189 ? 4.355 3.774 -25.900 1.00 97.38 189 ALA A O 1
ATOM 1564 N N . LYS A 1 190 ? 5.313 1.733 -25.876 1.00 98.00 190 LYS A N 1
ATOM 1565 C CA . LYS A 1 190 ? 4.218 1.048 -25.186 1.00 98.00 190 LYS A CA 1
ATOM 1566 C C . LYS A 1 190 ? 4.596 0.843 -23.726 1.00 98.00 190 LYS A C 1
ATOM 1568 O O . LYS A 1 190 ? 5.781 0.847 -23.381 1.00 98.00 190 LYS A O 1
ATOM 1573 N N . VAL A 1 191 ? 3.601 0.657 -22.873 1.00 98.25 191 VAL A N 1
ATOM 1574 C CA . VAL A 1 191 ? 3.800 0.428 -21.444 1.00 98.25 191 VAL A CA 1
ATOM 1575 C C . VAL A 1 191 ? 3.523 -1.036 -21.138 1.00 98.25 191 VAL A C 1
ATOM 1577 O O . VAL A 1 191 ? 2.422 -1.514 -21.370 1.00 98.25 191 VAL A O 1
ATOM 1580 N N . LEU A 1 192 ? 4.506 -1.757 -20.612 1.00 98.31 192 LEU A N 1
ATOM 1581 C CA . LEU A 1 192 ? 4.291 -3.077 -20.035 1.00 98.31 192 LEU A CA 1
ATOM 1582 C C . LEU A 1 192 ? 3.909 -2.900 -18.561 1.00 98.31 192 LEU A C 1
ATOM 1584 O O . LEU A 1 192 ? 4.780 -2.697 -17.711 1.00 98.31 192 LEU A O 1
ATOM 1588 N N . CYS A 1 193 ? 2.608 -2.942 -18.286 1.00 98.50 193 CYS A N 1
ATOM 1589 C CA . CYS A 1 193 ? 2.053 -2.932 -16.939 1.00 98.50 193 CYS A CA 1
ATOM 1590 C C . CYS A 1 193 ? 2.246 -4.309 -16.306 1.00 98.50 193 CYS A C 1
ATOM 1592 O O . CYS A 1 193 ? 1.985 -5.330 -16.942 1.00 98.50 193 CYS A O 1
ATOM 1594 N N . LEU A 1 194 ? 2.719 -4.337 -15.065 1.00 98.06 194 LEU A N 1
ATOM 1595 C CA . LEU A 1 194 ? 3.100 -5.543 -14.343 1.00 98.06 194 LEU A CA 1
ATOM 1596 C C . LEU A 1 194 ? 2.573 -5.480 -12.914 1.00 98.06 194 LEU A C 1
ATOM 1598 O O . LEU A 1 194 ? 2.640 -4.441 -12.259 1.00 98.06 194 LEU A O 1
ATOM 1602 N N . TYR A 1 195 ? 2.129 -6.623 -12.412 1.00 98.12 195 TYR A N 1
ATOM 1603 C CA . TYR A 1 195 ? 1.891 -6.818 -10.991 1.00 98.12 195 TYR A CA 1
ATOM 1604 C C . TYR A 1 195 ? 2.673 -8.035 -10.508 1.00 98.12 195 TYR A C 1
ATOM 1606 O O . TYR A 1 195 ? 2.647 -9.085 -11.148 1.00 98.12 195 TYR A O 1
ATOM 1614 N N . LEU A 1 196 ? 3.393 -7.886 -9.399 1.00 97.12 196 LEU A N 1
ATOM 1615 C CA . LEU A 1 196 ? 4.205 -8.909 -8.750 1.00 97.12 196 LEU A CA 1
ATOM 1616 C C . LEU A 1 196 ? 3.938 -8.876 -7.249 1.00 97.12 196 LEU A C 1
ATOM 1618 O O . LEU A 1 196 ? 4.099 -7.838 -6.602 1.00 97.12 196 LEU A O 1
ATOM 1622 N N . ARG A 1 197 ? 3.613 -10.035 -6.678 1.00 97.38 197 ARG A N 1
ATOM 1623 C CA . ARG A 1 197 ? 3.470 -10.183 -5.230 1.00 97.38 197 ARG A CA 1
ATOM 1624 C C . ARG A 1 197 ? 3.681 -11.627 -4.782 1.00 97.38 197 ARG A C 1
ATOM 1626 O O . ARG A 1 197 ? 3.285 -12.561 -5.486 1.00 97.38 197 ARG A O 1
ATOM 1633 N N . GLY A 1 198 ? 4.325 -11.793 -3.626 1.00 96.88 198 GLY A N 1
ATOM 1634 C CA . GLY A 1 198 ? 4.462 -13.087 -2.950 1.00 96.88 198 GLY A CA 1
ATOM 1635 C C . GLY A 1 198 ? 3.143 -13.552 -2.328 1.00 96.88 198 GLY A C 1
ATOM 1636 O O . GLY A 1 198 ? 2.379 -12.735 -1.824 1.00 96.88 198 GLY A O 1
ATOM 1637 N N . GLU A 1 199 ? 2.863 -14.851 -2.334 1.00 95.75 199 GLU A N 1
ATOM 1638 C CA . GLU A 1 199 ? 1.629 -15.411 -1.767 1.00 95.75 199 GLU A CA 1
ATOM 1639 C C . GLU A 1 199 ? 1.547 -15.244 -0.249 1.00 95.75 199 GLU A C 1
ATOM 1641 O O . GLU A 1 199 ? 0.458 -15.028 0.270 1.00 95.75 199 GLU A O 1
ATOM 1646 N N . GLY A 1 200 ? 2.674 -15.274 0.466 1.00 93.88 200 GLY A N 1
ATOM 1647 C CA . GLY A 1 200 ? 2.739 -14.947 1.894 1.00 93.88 200 GLY A CA 1
ATOM 1648 C C . GLY A 1 200 ? 2.888 -13.450 2.183 1.00 93.88 200 GLY A C 1
ATOM 1649 O O . GLY A 1 200 ? 2.895 -13.030 3.341 1.00 93.88 200 GLY A O 1
ATOM 1650 N N . GLN A 1 201 ? 3.023 -12.616 1.151 1.00 93.50 201 GLN A N 1
ATOM 1651 C CA . GLN A 1 201 ? 3.404 -11.224 1.325 1.00 93.50 201 GLN A CA 1
ATOM 1652 C C . GLN A 1 201 ? 2.200 -10.350 1.684 1.00 93.50 201 GLN A C 1
ATOM 1654 O O . GLN A 1 201 ? 1.416 -9.947 0.824 1.00 93.50 201 GLN A O 1
ATOM 1659 N N . VAL A 1 202 ? 2.089 -9.982 2.959 1.00 91.62 202 VAL A N 1
ATOM 1660 C CA . VAL A 1 202 ? 1.024 -9.094 3.454 1.00 91.62 202 VAL A CA 1
ATOM 1661 C C . VAL A 1 202 ? 1.263 -7.623 3.087 1.00 91.62 202 VAL A C 1
ATOM 1663 O O . VAL A 1 202 ? 0.314 -6.895 2.797 1.00 91.62 202 VAL A O 1
ATOM 1666 N N . GLY A 1 203 ? 2.524 -7.192 3.054 1.00 90.81 203 GLY A N 1
ATOM 1667 C CA . GLY A 1 203 ? 2.892 -5.783 2.947 1.00 90.81 203 GLY A CA 1
ATOM 1668 C C . GLY A 1 203 ? 4.256 -5.526 2.326 1.00 90.81 203 GLY A C 1
ATOM 1669 O O . GLY A 1 203 ? 4.891 -6.411 1.743 1.00 90.81 203 GLY A O 1
ATOM 1670 N N . THR A 1 204 ? 4.722 -4.286 2.479 1.00 91.00 204 THR A N 1
ATOM 1671 C CA . THR A 1 204 ? 6.081 -3.927 2.082 1.00 91.00 204 THR A CA 1
ATOM 1672 C C . THR A 1 204 ? 7.114 -4.565 3.004 1.00 91.00 204 THR A C 1
ATOM 1674 O O . THR A 1 204 ? 6.965 -4.582 4.221 1.00 91.00 204 THR A O 1
ATOM 1677 N N . THR A 1 205 ? 8.207 -5.051 2.426 1.00 90.56 205 THR A N 1
ATOM 1678 C CA . THR A 1 205 ? 9.355 -5.559 3.179 1.00 90.56 205 THR A CA 1
ATOM 1679 C C . THR A 1 205 ? 10.656 -5.034 2.574 1.00 90.56 205 THR A C 1
ATOM 1681 O O . THR A 1 205 ? 10.682 -4.376 1.529 1.00 90.56 205 THR A O 1
ATOM 1684 N N . ALA A 1 206 ? 11.783 -5.259 3.248 1.00 88.62 206 ALA A N 1
ATOM 1685 C CA . ALA A 1 206 ? 13.086 -5.065 2.611 1.00 88.62 206 ALA A CA 1
ATOM 1686 C C . ALA A 1 206 ? 13.373 -6.208 1.623 1.00 88.62 206 ALA A C 1
ATOM 1688 O O . ALA A 1 206 ? 13.745 -5.955 0.476 1.00 88.62 206 ALA A O 1
ATOM 1689 N N . TYR A 1 207 ? 13.127 -7.440 2.072 1.00 91.88 207 TYR A N 1
ATOM 1690 C CA . TYR A 1 207 ? 13.326 -8.683 1.338 1.00 91.88 207 TYR A CA 1
ATOM 1691 C C . TYR A 1 207 ? 12.055 -9.535 1.442 1.00 91.88 207 TYR A C 1
ATOM 1693 O O . TYR A 1 207 ? 11.394 -9.494 2.486 1.00 91.88 207 TYR A O 1
ATOM 1701 N N . PRO A 1 208 ? 11.705 -10.311 0.409 1.00 94.56 208 PRO A N 1
ATOM 1702 C CA . PRO A 1 208 ? 10.677 -11.337 0.538 1.00 94.56 208 PRO A CA 1
ATOM 1703 C C . PRO A 1 208 ? 11.016 -12.368 1.623 1.00 94.56 208 PRO A C 1
ATOM 1705 O O . PRO A 1 208 ? 12.183 -12.550 1.979 1.00 94.56 208 PRO A O 1
ATOM 1708 N N . ALA A 1 209 ? 9.999 -13.065 2.131 1.00 95.12 209 ALA A N 1
ATOM 1709 C CA . ALA A 1 209 ? 10.208 -14.170 3.059 1.00 95.12 209 ALA A CA 1
ATOM 1710 C C . ALA A 1 209 ? 10.962 -15.321 2.372 1.00 95.12 209 ALA A C 1
ATOM 1712 O O . ALA A 1 209 ? 10.784 -15.585 1.185 1.00 95.12 209 ALA A O 1
ATOM 1713 N N . ARG A 1 210 ? 11.810 -16.046 3.105 1.00 96.50 210 ARG A N 1
ATOM 1714 C CA . ARG A 1 210 ? 12.498 -17.216 2.542 1.00 96.50 210 ARG A CA 1
ATOM 1715 C C . ARG A 1 210 ? 11.468 -18.273 2.116 1.00 96.50 210 ARG A C 1
ATOM 1717 O O . ARG A 1 210 ? 10.539 -18.555 2.860 1.00 96.50 210 ARG A O 1
ATOM 1724 N N . GLY A 1 211 ? 11.647 -18.871 0.941 1.00 97.25 211 GLY A N 1
ATOM 1725 C CA . GLY A 1 211 ? 10.723 -19.861 0.378 1.00 97.25 211 GLY A CA 1
ATOM 1726 C C . GLY A 1 211 ? 9.495 -19.264 -0.316 1.00 97.25 211 GLY A C 1
ATOM 1727 O O . GLY A 1 211 ? 8.633 -20.026 -0.766 1.00 97.25 211 GLY A O 1
ATOM 1728 N N . GLU A 1 212 ? 9.406 -17.929 -0.398 1.00 97.50 212 GLU A N 1
ATOM 1729 C CA . GLU A 1 212 ? 8.254 -17.226 -0.964 1.00 97.50 212 GLU A CA 1
ATOM 1730 C C . GLU A 1 212 ? 7.952 -17.685 -2.392 1.00 97.50 212 GLU A C 1
ATOM 1732 O O . GLU A 1 212 ? 8.845 -17.918 -3.216 1.00 97.50 212 GLU A O 1
ATOM 1737 N N . THR A 1 213 ? 6.660 -17.811 -2.678 1.00 97.81 213 THR A N 1
ATOM 1738 C CA . THR A 1 213 ? 6.169 -18.139 -4.013 1.00 97.81 213 THR A CA 1
ATOM 1739 C C . THR A 1 213 ? 5.457 -16.923 -4.573 1.00 97.81 213 THR A C 1
ATOM 1741 O O . THR A 1 213 ? 4.548 -16.389 -3.956 1.00 97.81 213 THR A O 1
ATOM 1744 N N . PHE A 1 214 ? 5.888 -16.461 -5.737 1.00 97.88 214 PHE A N 1
ATOM 1745 C CA . PHE A 1 214 ? 5.367 -15.266 -6.379 1.00 97.88 214 PHE A CA 1
ATOM 1746 C C . PHE A 1 214 ? 4.345 -15.620 -7.448 1.00 97.88 214 PHE A C 1
ATOM 1748 O O . PHE A 1 214 ? 4.500 -16.597 -8.187 1.00 97.88 214 PHE A O 1
ATOM 1755 N N . ARG A 1 215 ? 3.340 -14.762 -7.580 1.00 97.44 215 ARG A N 1
ATOM 1756 C CA . ARG A 1 215 ? 2.442 -14.724 -8.733 1.00 97.44 215 ARG A CA 1
ATOM 1757 C C . ARG A 1 215 ? 2.606 -13.384 -9.435 1.00 97.44 215 ARG A C 1
ATOM 1759 O O . ARG A 1 215 ? 2.862 -12.362 -8.792 1.00 97.44 215 ARG A O 1
ATOM 1766 N N . MET A 1 216 ? 2.475 -13.417 -10.755 1.00 97.00 216 MET A N 1
ATOM 1767 C CA . MET A 1 216 ? 2.615 -12.250 -11.608 1.00 97.00 216 MET A CA 1
ATOM 1768 C C . MET A 1 216 ? 1.522 -12.202 -12.662 1.00 97.00 216 MET A C 1
ATOM 1770 O O . MET A 1 216 ? 1.089 -13.245 -13.143 1.00 97.00 216 MET A O 1
ATOM 1774 N N . ASP A 1 217 ? 1.153 -10.993 -13.067 1.00 97.44 217 ASP A N 1
ATOM 1775 C CA . ASP A 1 217 ? 0.417 -10.760 -14.306 1.00 97.44 217 ASP A CA 1
ATOM 1776 C C . ASP A 1 217 ? 1.021 -9.555 -15.041 1.00 97.44 217 ASP A C 1
ATOM 1778 O O . ASP A 1 217 ? 1.707 -8.715 -14.449 1.00 97.44 217 ASP A O 1
ATOM 1782 N N . ALA A 1 218 ? 0.825 -9.520 -16.353 1.00 98.00 218 ALA A N 1
ATOM 1783 C CA . ALA A 1 218 ? 1.368 -8.510 -17.242 1.00 98.00 218 ALA A CA 1
ATOM 1784 C C . ALA A 1 218 ? 0.391 -8.174 -18.365 1.00 98.00 218 ALA A C 1
ATOM 1786 O O . ALA A 1 218 ? -0.304 -9.052 -18.886 1.00 98.00 218 ALA A O 1
ATOM 1787 N N . GLU A 1 219 ? 0.420 -6.924 -18.807 1.00 97.88 219 GLU A N 1
ATOM 1788 C CA . GLU A 1 219 ? -0.308 -6.458 -19.981 1.00 97.88 219 GLU A CA 1
ATOM 1789 C C . GLU A 1 219 ? 0.514 -5.393 -20.712 1.00 97.88 219 GLU A C 1
ATOM 1791 O O . GLU A 1 219 ? 1.008 -4.448 -20.095 1.00 97.88 219 GLU A O 1
ATOM 1796 N N . LEU A 1 220 ? 0.677 -5.547 -22.029 1.00 98.25 220 LEU A N 1
ATOM 1797 C CA . LEU A 1 220 ? 1.276 -4.513 -22.867 1.00 98.25 220 LEU A CA 1
ATOM 1798 C C . LEU A 1 220 ? 0.182 -3.558 -23.344 1.00 98.25 220 LEU A C 1
ATOM 1800 O O . LEU A 1 220 ? -0.689 -3.931 -24.125 1.00 98.25 220 LEU A O 1
ATOM 1804 N N . TRP A 1 221 ? 0.269 -2.315 -22.903 1.00 97.75 221 TRP A N 1
ATOM 1805 C CA . TRP A 1 221 ? -0.690 -1.259 -23.169 1.00 97.75 221 TRP A CA 1
ATOM 1806 C C . TRP A 1 221 ? -0.109 -0.218 -24.134 1.00 97.75 221 TRP A C 1
ATOM 1808 O O . TRP A 1 221 ? 1.052 0.180 -24.014 1.00 97.75 221 TRP A O 1
ATOM 1818 N N . ASP A 1 222 ? -0.915 0.224 -25.101 1.00 97.62 222 ASP A N 1
ATOM 1819 C CA . ASP A 1 222 ? -0.598 1.355 -25.979 1.00 97.62 222 ASP A CA 1
ATOM 1820 C C . ASP A 1 222 ? -1.335 2.599 -25.460 1.00 97.62 222 ASP A C 1
ATOM 1822 O O . ASP A 1 222 ? -2.570 2.625 -25.506 1.00 97.62 222 ASP A O 1
ATOM 1826 N N . PRO A 1 223 ? -0.621 3.600 -24.910 1.00 96.69 223 PRO A N 1
ATOM 1827 C CA . PRO A 1 223 ? -1.252 4.810 -24.405 1.00 96.69 223 PRO A CA 1
ATOM 1828 C C . PRO A 1 223 ? -2.064 5.532 -25.490 1.00 96.69 223 PRO A C 1
ATOM 1830 O O . PRO A 1 223 ? -1.617 5.592 -26.642 1.00 96.69 223 PRO A O 1
ATOM 1833 N N . PRO A 1 224 ? -3.228 6.119 -25.141 1.00 94.19 224 PRO A N 1
ATOM 1834 C CA . PRO A 1 224 ? -4.007 6.911 -26.083 1.00 94.19 224 PRO A CA 1
ATOM 1835 C C . PRO A 1 224 ? -3.172 8.073 -26.625 1.00 94.19 224 PRO A C 1
ATOM 1837 O O . PRO A 1 224 ? -2.234 8.548 -25.981 1.00 94.19 224 PRO A O 1
ATOM 1840 N N . ARG A 1 225 ? -3.509 8.517 -27.837 1.00 89.81 225 ARG A N 1
ATOM 1841 C CA . ARG A 1 225 ? -2.826 9.614 -28.523 1.00 89.81 225 ARG A CA 1
ATOM 1842 C C . ARG A 1 225 ? -3.864 10.554 -29.106 1.00 89.81 225 ARG A C 1
ATOM 1844 O O . ARG A 1 225 ? -4.832 10.105 -29.711 1.00 89.81 225 ARG A O 1
ATOM 1851 N N . GLY A 1 226 ? -3.624 11.847 -28.968 1.00 90.56 226 GLY A N 1
ATOM 1852 C CA . GLY A 1 226 ? -4.505 12.881 -29.482 1.00 90.56 226 GLY A CA 1
ATOM 1853 C C . GLY A 1 226 ? -4.157 14.246 -28.897 1.00 90.56 226 GLY A C 1
ATOM 1854 O O . GLY A 1 226 ? -3.374 14.323 -27.948 1.00 90.56 226 GLY A O 1
ATOM 1855 N N . PRO A 1 227 ? -4.728 15.324 -29.453 1.00 88.56 227 PRO A N 1
ATOM 1856 C CA . PRO A 1 227 ? -4.498 16.685 -28.969 1.00 88.56 227 PRO A CA 1
ATOM 1857 C C . PRO A 1 227 ? -4.947 16.888 -27.512 1.00 88.56 227 PRO A C 1
ATOM 1859 O O . PRO A 1 227 ? -4.368 17.708 -26.810 1.00 88.56 227 PRO A O 1
ATOM 1862 N N . GLU A 1 228 ? -5.925 16.109 -27.044 1.00 91.44 228 GLU A N 1
ATOM 1863 C CA . GLU A 1 228 ? -6.454 16.169 -25.672 1.00 91.44 228 GLU A CA 1
ATOM 1864 C C . GLU A 1 228 ? -5.709 15.248 -24.690 1.00 91.44 228 GLU A C 1
ATOM 1866 O O . GLU A 1 228 ? -5.967 15.270 -23.487 1.00 91.44 228 GLU A O 1
ATOM 1871 N N . THR A 1 229 ? -4.772 14.419 -25.167 1.00 95.06 229 THR A N 1
ATOM 1872 C CA . THR A 1 229 ? -4.049 13.485 -24.300 1.00 95.06 229 THR A CA 1
ATOM 1873 C C . THR A 1 229 ? -3.054 14.229 -23.412 1.00 95.06 229 THR A C 1
ATOM 1875 O O . THR A 1 229 ? -2.048 14.767 -23.875 1.00 95.06 229 THR A O 1
ATOM 1878 N N . THR A 1 230 ? -3.290 14.188 -22.103 1.00 96.75 230 THR A N 1
ATOM 1879 C CA . THR A 1 230 ? -2.405 14.777 -21.091 1.00 96.75 230 THR A CA 1
ATOM 1880 C C . THR A 1 230 ? -1.571 13.711 -20.382 1.00 96.75 230 THR A C 1
ATOM 1882 O O . THR A 1 230 ? -1.930 12.532 -20.345 1.00 96.75 230 THR 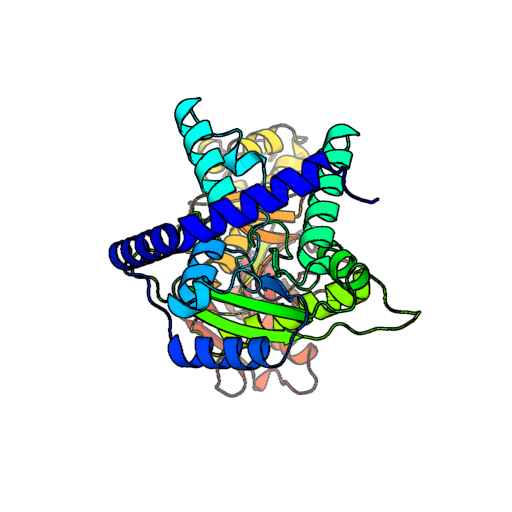A O 1
ATOM 1885 N N . ALA A 1 231 ? -0.466 14.120 -19.748 1.00 96.69 231 ALA A N 1
ATOM 1886 C CA . ALA A 1 231 ? 0.344 13.210 -18.934 1.00 96.69 231 ALA A CA 1
ATOM 1887 C C . ALA A 1 231 ? -0.474 12.579 -17.794 1.00 96.69 231 ALA A C 1
ATOM 1889 O O . ALA A 1 231 ? -0.304 11.395 -17.509 1.00 96.69 231 ALA A O 1
ATOM 1890 N N . ARG A 1 232 ? -1.384 13.359 -17.197 1.00 96.50 232 ARG A N 1
ATOM 1891 C CA . ARG A 1 232 ? -2.311 12.914 -16.153 1.00 96.50 232 ARG A CA 1
ATOM 1892 C C . ARG A 1 232 ? -3.212 11.784 -16.649 1.00 96.50 232 ARG A C 1
ATOM 1894 O O . ARG A 1 232 ? -3.187 10.712 -16.059 1.00 96.50 232 ARG A O 1
ATOM 1901 N N . SER A 1 233 ? -3.880 11.975 -17.790 1.00 96.94 233 SER A N 1
ATOM 1902 C CA . SER A 1 233 ? -4.776 10.959 -18.371 1.00 96.94 233 SER A CA 1
ATOM 1903 C C . SER A 1 233 ? -4.059 9.641 -18.705 1.00 96.94 233 SER A C 1
ATOM 1905 O O . SER A 1 233 ? -4.588 8.553 -18.483 1.00 96.94 233 SER A O 1
ATOM 1907 N N . ILE A 1 234 ? -2.806 9.710 -19.178 1.00 97.25 234 ILE A N 1
ATOM 1908 C CA . ILE A 1 234 ? -1.992 8.508 -19.408 1.00 97.25 234 ILE A CA 1
ATOM 1909 C C . ILE A 1 234 ? -1.618 7.844 -18.079 1.00 97.25 234 ILE A C 1
ATOM 1911 O O . ILE A 1 234 ? -1.643 6.618 -17.981 1.00 97.25 234 ILE A O 1
ATOM 1915 N N . ALA A 1 235 ? -1.242 8.626 -17.065 1.00 97.12 235 ALA A N 1
ATOM 1916 C CA . ALA A 1 235 ? -0.907 8.087 -15.752 1.00 97.12 235 ALA A CA 1
ATOM 1917 C C . ALA A 1 235 ? -2.120 7.401 -15.105 1.00 97.12 235 ALA A C 1
ATOM 1919 O O . ALA A 1 235 ? -1.973 6.297 -14.595 1.00 97.12 235 ALA A O 1
ATOM 1920 N N . GLU A 1 236 ? -3.311 7.988 -15.191 1.00 96.88 236 GLU A N 1
ATOM 1921 C CA . GLU A 1 236 ? -4.571 7.381 -14.741 1.00 96.88 236 GLU A CA 1
ATOM 1922 C C . GLU A 1 236 ? -4.854 6.060 -15.461 1.00 96.88 236 GLU A C 1
ATOM 1924 O O . GLU A 1 236 ? -5.076 5.039 -14.809 1.00 96.88 236 GLU A O 1
ATOM 1929 N N . GLY A 1 237 ? -4.749 6.040 -16.795 1.00 97.38 237 GLY A N 1
ATOM 1930 C CA . GLY A 1 237 ? -4.907 4.815 -17.582 1.00 97.38 237 GLY A CA 1
ATOM 1931 C C . GLY A 1 237 ? -3.912 3.723 -17.177 1.00 97.38 237 GLY A C 1
ATOM 1932 O O . GLY A 1 237 ? -4.291 2.567 -17.007 1.00 97.38 237 GLY A O 1
ATOM 1933 N N . LEU A 1 238 ? -2.649 4.085 -16.942 1.00 97.50 238 LEU A N 1
ATOM 1934 C CA . LEU A 1 238 ? -1.620 3.162 -16.465 1.00 97.50 238 LEU A CA 1
ATOM 1935 C C . LEU A 1 238 ? -1.944 2.608 -15.075 1.00 97.50 238 LEU A C 1
ATOM 1937 O O . LEU A 1 238 ? -1.881 1.396 -14.869 1.00 97.50 238 LEU A O 1
ATOM 1941 N N . PHE A 1 239 ? -2.266 3.485 -14.121 1.00 97.50 239 PHE A N 1
ATOM 1942 C CA . PHE A 1 239 ? -2.574 3.097 -12.746 1.00 97.50 239 PHE A CA 1
ATOM 1943 C C . PHE A 1 239 ? -3.806 2.192 -12.705 1.00 97.50 239 PHE A C 1
ATOM 1945 O O . PHE A 1 239 ? -3.767 1.155 -12.050 1.00 97.50 239 PHE A O 1
ATOM 1952 N N . SER A 1 240 ? -4.845 2.510 -13.479 1.00 97.56 240 SER A N 1
ATOM 1953 C CA . SER A 1 240 ? -6.034 1.666 -13.640 1.00 97.56 240 SER A CA 1
ATOM 1954 C C . SER A 1 240 ? -5.686 0.263 -14.156 1.00 97.56 240 SER A C 1
ATOM 1956 O O . SER A 1 240 ? -6.167 -0.738 -13.619 1.00 97.56 240 SER A O 1
ATOM 1958 N N . ARG A 1 241 ? -4.781 0.152 -15.140 1.00 98.06 241 ARG A N 1
ATOM 1959 C CA . ARG A 1 241 ? -4.320 -1.150 -15.654 1.00 98.06 241 ARG A CA 1
ATOM 1960 C C . ARG A 1 241 ? -3.571 -1.950 -14.593 1.00 98.06 241 ARG A C 1
ATOM 1962 O O . ARG A 1 241 ? -3.876 -3.123 -14.409 1.00 98.06 241 ARG A O 1
ATOM 1969 N N . VAL A 1 242 ? -2.633 -1.338 -13.867 1.00 98.00 242 VAL A N 1
ATOM 1970 C CA . VAL A 1 242 ? -1.928 -2.023 -12.764 1.00 98.00 242 VAL A CA 1
ATOM 1971 C C . VAL A 1 242 ? -2.905 -2.418 -11.648 1.00 98.00 242 VAL A C 1
ATOM 1973 O O . VAL A 1 242 ? -2.801 -3.525 -11.127 1.00 98.00 242 VAL A O 1
ATOM 1976 N N . GLY A 1 243 ? -3.897 -1.576 -11.346 1.00 96.62 243 GLY A N 1
ATOM 1977 C CA . GLY A 1 243 ? -4.998 -1.890 -10.431 1.00 96.62 243 GLY A CA 1
ATOM 1978 C C . GLY A 1 243 ? -5.805 -3.112 -10.870 1.00 96.62 243 GLY A C 1
ATOM 1979 O O . GLY A 1 243 ? -6.011 -4.025 -10.082 1.00 96.62 243 GLY A O 1
ATOM 1980 N N . THR A 1 244 ? -6.137 -3.214 -12.158 1.00 97.56 244 THR A N 1
ATOM 1981 C CA . THR A 1 244 ? -6.819 -4.399 -12.709 1.00 97.56 244 THR A CA 1
ATOM 1982 C C . THR A 1 244 ? -5.978 -5.672 -12.531 1.00 97.56 244 THR A C 1
ATOM 1984 O O . THR A 1 244 ? -6.507 -6.734 -12.202 1.00 97.56 244 THR A O 1
ATOM 1987 N N . LEU A 1 245 ? -4.655 -5.591 -12.734 1.00 98.00 245 LEU A N 1
ATOM 1988 C CA . LEU A 1 245 ? -3.747 -6.723 -12.497 1.00 98.00 245 LEU A CA 1
ATOM 1989 C C . LEU A 1 245 ? -3.680 -7.095 -11.004 1.00 98.00 245 LEU A C 1
ATOM 1991 O O . LEU A 1 245 ? -3.616 -8.280 -10.671 1.00 98.00 245 LEU A O 1
ATOM 1995 N N . GLN A 1 246 ? -3.729 -6.103 -10.112 1.00 96.69 246 GLN A N 1
ATOM 1996 C CA . GLN A 1 246 ? -3.837 -6.314 -8.670 1.00 96.69 246 GLN A CA 1
ATOM 1997 C C . GLN A 1 246 ? -5.141 -7.028 -8.302 1.00 96.69 246 GLN A C 1
ATOM 1999 O O . GLN A 1 246 ? -5.095 -8.017 -7.574 1.00 96.69 246 GLN A O 1
ATOM 2004 N N . ASP A 1 247 ? -6.283 -6.588 -8.830 1.00 95.31 247 ASP A N 1
ATOM 2005 C CA . ASP A 1 247 ? -7.582 -7.208 -8.548 1.00 95.31 247 ASP A CA 1
ATOM 2006 C C . ASP A 1 247 ? -7.608 -8.679 -8.978 1.00 95.31 247 ASP A C 1
ATOM 2008 O O . ASP A 1 247 ? -8.024 -9.544 -8.208 1.00 95.31 247 ASP A O 1
ATOM 2012 N N . ARG A 1 248 ? -7.060 -9.000 -10.161 1.00 96.12 248 ARG A N 1
ATOM 2013 C CA . ARG A 1 248 ? -6.892 -10.397 -10.607 1.00 96.12 248 ARG A CA 1
ATOM 2014 C C . ARG A 1 248 ? -6.018 -11.208 -9.655 1.00 96.12 248 ARG A C 1
ATOM 2016 O O . ARG A 1 248 ? -6.299 -12.381 -9.412 1.00 96.12 248 ARG A O 1
ATOM 2023 N N . TRP A 1 249 ? -4.950 -10.607 -9.124 1.00 96.12 249 TRP A N 1
ATOM 2024 C CA . TRP A 1 249 ? -4.087 -11.283 -8.159 1.00 96.12 249 TRP A CA 1
ATOM 2025 C C . TRP A 1 249 ? -4.853 -11.624 -6.879 1.00 96.12 249 TRP A C 1
ATOM 2027 O O . TRP A 1 249 ? -4.768 -12.771 -6.433 1.00 96.12 249 TRP A O 1
ATOM 2037 N N . PHE A 1 250 ? -5.609 -10.663 -6.333 1.00 93.88 250 PHE A N 1
ATOM 2038 C CA . PHE A 1 250 ? -6.381 -10.835 -5.100 1.00 93.88 250 PHE A CA 1
ATOM 2039 C C . PHE A 1 250 ? -7.520 -11.837 -5.269 1.00 93.88 250 PHE A C 1
ATOM 2041 O O . PHE A 1 250 ? -7.638 -12.732 -4.435 1.00 93.88 250 PHE A O 1
ATOM 2048 N N . ALA A 1 251 ? -8.257 -11.775 -6.382 1.00 93.38 251 ALA A N 1
ATOM 2049 C CA . ALA A 1 251 ? -9.327 -12.720 -6.707 1.00 93.38 251 ALA A CA 1
ATOM 2050 C C . ALA A 1 251 ? -8.848 -14.183 -6.760 1.00 93.38 251 ALA A C 1
ATOM 2052 O O . ALA A 1 251 ? -9.608 -15.104 -6.477 1.00 93.38 251 ALA A O 1
ATOM 2053 N N . ALA A 1 252 ? -7.578 -14.409 -7.108 1.00 92.69 252 ALA A N 1
ATOM 2054 C CA . ALA A 1 252 ? -6.962 -15.735 -7.128 1.00 92.69 252 ALA A CA 1
ATOM 2055 C C . ALA A 1 252 ? -6.175 -16.068 -5.841 1.00 92.69 252 ALA A C 1
ATOM 2057 O O . ALA A 1 252 ? -5.448 -17.069 -5.797 1.00 92.69 252 ALA A O 1
ATOM 2058 N N . SER A 1 253 ? -6.185 -15.196 -4.832 1.00 92.38 253 SER A N 1
ATOM 2059 C CA . SER A 1 253 ? -5.413 -15.338 -3.592 1.00 92.38 253 SER A CA 1
ATOM 2060 C C . SER A 1 253 ? -6.309 -15.695 -2.406 1.00 92.38 253 SER A C 1
ATOM 2062 O O . SER A 1 253 ? -7.525 -15.576 -2.474 1.00 92.38 253 SER A O 1
ATOM 2064 N N . SER A 1 254 ? -5.695 -16.106 -1.298 1.00 89.81 254 SER A N 1
ATOM 2065 C CA . SER A 1 254 ? -6.375 -16.243 -0.004 1.00 89.81 254 SER A CA 1
ATOM 2066 C C . SER A 1 254 ? -6.367 -14.948 0.818 1.00 89.81 254 SER A C 1
ATOM 2068 O O . SER A 1 254 ? -6.824 -14.948 1.957 1.00 89.81 254 SER A O 1
ATOM 2070 N N . HIS A 1 255 ? -5.774 -13.867 0.301 1.00 90.62 255 HIS A N 1
ATOM 2071 C CA . HIS A 1 255 ? -5.746 -12.586 0.999 1.00 90.62 255 HIS A CA 1
ATOM 2072 C C . HIS A 1 255 ? -7.073 -11.875 0.807 1.00 90.62 255 HIS A C 1
ATOM 2074 O O . HIS A 1 255 ? -7.558 -11.781 -0.316 1.00 90.62 255 HIS A O 1
ATOM 2080 N N . LEU A 1 256 ? -7.583 -11.279 1.881 1.00 90.56 256 LEU A N 1
ATOM 2081 C CA . LEU A 1 256 ? -8.683 -10.328 1.771 1.00 90.56 256 LEU A CA 1
ATOM 2082 C C . LEU A 1 256 ? -8.210 -9.093 1.010 1.00 90.56 256 LEU A C 1
ATOM 2084 O O . LEU A 1 256 ? -7.160 -8.516 1.349 1.00 90.56 256 LEU A O 1
ATOM 2088 N N . LYS A 1 257 ? -8.987 -8.690 0.002 1.00 91.06 257 LYS A N 1
ATOM 2089 C CA . LYS A 1 257 ? -8.771 -7.438 -0.731 1.00 91.06 257 LYS A CA 1
ATOM 2090 C C . LYS A 1 257 ? -9.029 -6.252 0.192 1.00 91.06 257 LYS A C 1
ATOM 2092 O O . LYS A 1 257 ? -8.205 -5.341 0.274 1.00 91.06 257 LYS A O 1
ATOM 2097 N N . ASN A 1 258 ? -10.147 -6.310 0.908 1.00 91.88 258 ASN A N 1
ATOM 2098 C CA . ASN A 1 258 ? -10.667 -5.220 1.714 1.00 91.88 258 ASN A CA 1
ATOM 2099 C C . ASN A 1 258 ? -10.295 -5.427 3.180 1.00 91.88 258 ASN A C 1
ATOM 2101 O O . ASN A 1 258 ? -10.696 -6.407 3.802 1.00 91.88 258 ASN A O 1
ATOM 2105 N N . CYS A 1 259 ? -9.505 -4.508 3.731 1.00 94.50 259 CYS A N 1
ATOM 2106 C CA . CYS A 1 259 ? -9.074 -4.566 5.123 1.00 94.50 259 CYS A CA 1
ATOM 2107 C C . CYS A 1 259 ? -9.399 -3.244 5.809 1.00 94.50 259 CYS A C 1
ATOM 2109 O O . CYS A 1 259 ? -8.671 -2.260 5.640 1.00 94.50 259 CYS A O 1
ATOM 2111 N N . SER A 1 260 ? -10.495 -3.232 6.563 1.00 95.44 260 SER A N 1
ATOM 2112 C CA . SER A 1 260 ? -10.972 -2.067 7.307 1.00 95.44 260 SER A CA 1
ATOM 2113 C C . SER A 1 260 ? -11.040 -2.367 8.803 1.00 95.44 260 SER A C 1
ATOM 2115 O O . SER A 1 260 ? -10.962 -3.510 9.243 1.00 95.44 260 SER A O 1
ATOM 2117 N N . GLY A 1 261 ? -11.167 -1.330 9.609 1.00 97.00 261 GLY A N 1
ATOM 2118 C CA . GLY A 1 261 ? -11.401 -1.443 11.036 1.00 97.00 261 GLY A CA 1
ATOM 2119 C C . GLY A 1 261 ? -12.205 -0.253 11.520 1.00 97.00 261 GLY A C 1
ATOM 2120 O O . GLY A 1 261 ? -12.259 0.778 10.849 1.00 97.00 261 GLY A O 1
ATOM 2121 N N . ASN A 1 262 ? -12.831 -0.371 12.679 1.00 97.88 262 ASN A N 1
ATOM 2122 C CA . ASN A 1 262 ? -13.315 0.789 13.404 1.00 97.88 262 ASN A CA 1
ATOM 2123 C C . ASN A 1 262 ? -13.109 0.631 14.904 1.00 97.88 262 ASN A C 1
ATOM 2125 O O . ASN A 1 262 ? -12.792 -0.448 15.397 1.00 97.88 262 ASN A O 1
ATOM 2129 N N . ASP A 1 263 ? -13.281 1.722 15.629 1.00 97.88 263 ASP A N 1
ATOM 2130 C CA . ASP A 1 263 ? -13.424 1.700 17.072 1.00 97.88 263 ASP A CA 1
ATOM 2131 C C . ASP A 1 263 ? -14.337 2.832 17.524 1.00 97.88 263 ASP A C 1
ATOM 2133 O O . ASP A 1 263 ? -14.385 3.884 16.884 1.00 97.88 263 ASP A O 1
ATOM 2137 N N . VAL A 1 264 ? -15.070 2.609 18.613 1.00 97.69 264 VAL A N 1
ATOM 2138 C CA . VAL A 1 264 ? -15.920 3.625 19.238 1.00 97.69 264 VAL A CA 1
ATOM 2139 C C . VAL A 1 264 ? -15.638 3.674 20.732 1.00 97.69 264 VAL A C 1
ATOM 2141 O O . VAL A 1 264 ? -15.555 2.632 21.376 1.00 97.69 264 VAL A O 1
ATOM 2144 N N . VAL A 1 265 ? -15.509 4.876 21.288 1.00 97.12 265 VAL A N 1
ATOM 2145 C CA . VAL A 1 265 ? -15.217 5.112 22.706 1.00 97.12 265 VAL A CA 1
ATOM 2146 C C . VAL A 1 265 ? -16.284 6.029 23.300 1.00 97.12 265 VAL A C 1
ATOM 2148 O O . VAL A 1 265 ? -16.420 7.169 22.863 1.00 97.12 265 VAL A O 1
ATOM 2151 N N . ASP A 1 266 ? -17.014 5.548 24.310 1.00 97.06 266 ASP A N 1
ATOM 2152 C CA . ASP A 1 266 ? -17.957 6.355 25.096 1.00 97.06 266 ASP A CA 1
ATOM 2153 C C . ASP A 1 266 ? -17.197 7.179 26.136 1.00 97.06 266 ASP A C 1
ATOM 2155 O O . ASP A 1 266 ? -16.838 6.665 27.194 1.00 97.06 266 ASP A O 1
ATOM 2159 N N . LEU A 1 267 ? -16.973 8.465 25.868 1.00 95.19 267 LEU A N 1
ATOM 2160 C CA . LEU A 1 267 ? -16.189 9.342 26.746 1.00 95.19 267 LEU A CA 1
ATOM 2161 C C . LEU A 1 267 ? -16.827 9.560 28.129 1.00 95.19 267 LEU A C 1
ATOM 2163 O O . LEU A 1 267 ? -16.167 10.046 29.051 1.00 95.19 267 LEU A O 1
ATOM 2167 N N . SER A 1 268 ? -18.104 9.210 28.294 1.00 94.94 268 SER A N 1
ATOM 2168 C CA . SER A 1 268 ? -18.795 9.293 29.584 1.00 94.94 268 SER A CA 1
ATOM 2169 C C . SER A 1 268 ? -18.585 8.067 30.474 1.00 94.94 268 SER A C 1
ATOM 2171 O O . SER A 1 268 ? -18.938 8.108 31.654 1.00 94.94 268 SER A O 1
ATOM 2173 N N . LEU A 1 269 ? -18.030 6.981 29.930 1.00 95.50 269 LEU A N 1
ATOM 2174 C CA . LEU A 1 269 ? -17.936 5.707 30.627 1.00 95.50 269 LEU A CA 1
ATOM 2175 C C . LEU A 1 269 ? -16.984 5.830 31.836 1.00 95.50 269 LEU A C 1
ATOM 2177 O O . LEU A 1 269 ? -15.808 6.146 31.639 1.00 95.50 269 LEU A O 1
ATOM 2181 N N . PRO A 1 270 ? -17.445 5.550 33.076 1.00 94.69 270 PRO A N 1
ATOM 2182 C CA . PRO A 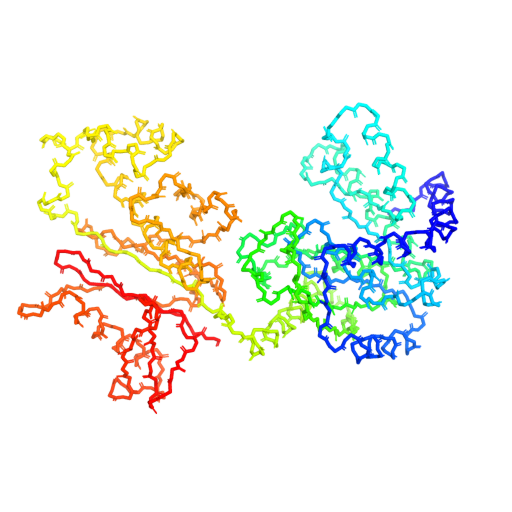1 270 ? -16.635 5.750 34.281 1.00 94.69 270 PRO A CA 1
ATOM 2183 C C . PRO A 1 270 ? -15.286 5.030 34.245 1.00 94.69 270 PRO A C 1
ATOM 2185 O O . PRO A 1 270 ? -14.275 5.635 34.572 1.00 94.69 270 PRO A O 1
ATOM 2188 N N . LEU A 1 271 ? -15.259 3.798 33.724 1.00 93.69 271 LEU A N 1
ATOM 2189 C CA . LEU A 1 271 ? -14.056 2.965 33.605 1.00 93.69 271 LEU A CA 1
ATOM 2190 C C . LEU A 1 271 ? -12.912 3.638 32.822 1.00 93.69 271 LEU A C 1
ATOM 2192 O O . LEU A 1 271 ? -11.745 3.332 33.041 1.00 93.69 271 LEU A O 1
ATOM 2196 N N . LEU A 1 272 ? -13.219 4.562 31.903 1.00 92.44 272 LEU A N 1
ATOM 2197 C CA . LEU A 1 272 ? -12.187 5.279 31.146 1.00 92.44 272 LEU A CA 1
ATOM 2198 C C . LEU A 1 272 ? -11.439 6.315 31.994 1.00 92.44 272 LEU A C 1
ATOM 2200 O O . LEU A 1 272 ? -10.386 6.794 31.575 1.00 92.44 272 LEU A O 1
ATOM 2204 N N . ARG A 1 273 ? -11.987 6.678 33.158 1.00 94.56 273 ARG A N 1
ATOM 2205 C CA . ARG A 1 273 ? -11.432 7.670 34.086 1.00 94.56 273 ARG A CA 1
ATOM 2206 C C . ARG A 1 273 ? -10.546 7.043 35.157 1.00 94.56 273 ARG A C 1
ATOM 2208 O O . ARG A 1 273 ? -9.771 7.764 35.763 1.00 94.56 273 ARG A O 1
ATOM 2215 N N . ASP A 1 274 ? -10.610 5.725 35.347 1.00 95.00 274 ASP A N 1
ATOM 2216 C CA . ASP A 1 274 ? -9.890 5.012 36.414 1.00 95.00 274 ASP A CA 1
ATOM 2217 C C . ASP A 1 274 ? -8.361 5.166 36.327 1.00 95.00 274 ASP A C 1
ATOM 2219 O O . ASP A 1 274 ? -7.673 5.075 37.339 1.00 95.00 274 ASP A O 1
ATOM 2223 N N . ASN A 1 275 ? -7.830 5.420 35.125 1.00 93.62 275 ASN A N 1
ATOM 2224 C CA . ASN A 1 275 ? -6.400 5.646 34.878 1.00 93.62 275 ASN A CA 1
ATOM 2225 C C . ASN A 1 275 ? -6.067 7.128 34.653 1.00 93.62 275 ASN A C 1
ATOM 2227 O O . ASN A 1 275 ? -5.060 7.447 34.023 1.00 93.62 275 ASN A O 1
ATOM 2231 N N . PHE A 1 276 ? -6.932 8.034 35.103 1.00 96.44 276 PHE A N 1
ATOM 2232 C CA . PHE A 1 276 ? -6.713 9.471 35.048 1.00 96.44 276 PHE A CA 1
ATOM 2233 C C . PHE A 1 276 ? -6.835 10.089 36.442 1.00 96.44 276 PHE A C 1
ATOM 2235 O O . PHE A 1 276 ? -7.495 9.550 37.329 1.00 96.44 276 PHE A O 1
ATOM 2242 N N . SER A 1 277 ? -6.211 11.250 36.625 1.00 93.88 277 SER A N 1
ATOM 2243 C CA . SER A 1 277 ? -6.472 12.122 37.768 1.00 93.88 277 SER A CA 1
ATOM 2244 C C . SER A 1 277 ? -7.951 12.531 37.827 1.00 93.88 277 SER A C 1
ATOM 2246 O O . SER A 1 277 ? -8.665 12.491 36.823 1.00 93.88 277 SER A O 1
ATOM 2248 N N . GLU A 1 278 ? -8.428 12.968 38.997 1.00 92.50 278 GLU A N 1
ATOM 2249 C CA . GLU A 1 278 ? -9.834 13.375 39.183 1.00 92.50 278 GLU A CA 1
ATOM 2250 C C . GLU A 1 278 ? -10.272 14.495 38.220 1.00 92.50 278 GLU A C 1
ATOM 2252 O O . GLU A 1 278 ? -11.421 14.527 37.776 1.00 92.50 278 GLU A O 1
ATOM 2257 N N . ASP A 1 279 ? -9.351 15.395 37.866 1.00 91.12 279 ASP A N 1
ATOM 2258 C CA . ASP A 1 279 ? -9.557 16.491 36.912 1.00 91.12 279 ASP A CA 1
ATOM 2259 C C . ASP A 1 279 ? -9.286 16.095 35.446 1.00 91.12 279 ASP A C 1
ATOM 2261 O O . ASP A 1 279 ? -9.396 16.931 34.548 1.00 91.12 279 ASP A O 1
ATOM 2265 N N . LEU A 1 280 ? -8.952 14.823 35.197 1.00 92.75 280 LEU A N 1
ATOM 2266 C CA . LEU A 1 280 ? -8.654 14.227 33.892 1.00 92.75 280 LEU A CA 1
ATOM 2267 C C . LEU A 1 280 ? -7.449 14.845 33.155 1.00 92.75 280 LEU A C 1
ATOM 2269 O O . LEU A 1 280 ? -7.285 14.636 31.947 1.00 92.75 280 LEU A O 1
ATOM 2273 N N . SER A 1 281 ? -6.604 15.601 33.861 1.00 92.25 281 SER A N 1
ATOM 2274 C CA . SER A 1 281 ? -5.448 16.296 33.284 1.00 92.25 281 SER A CA 1
ATOM 2275 C C . SER A 1 281 ? -4.184 15.436 33.192 1.00 92.25 281 SER A C 1
ATOM 2277 O O . SER A 1 281 ? -3.288 15.729 32.387 1.00 92.25 281 SER A O 1
ATOM 2279 N N . GLU A 1 282 ? -4.106 14.369 33.982 1.00 92.88 282 GLU A N 1
ATOM 2280 C CA . GLU A 1 282 ? -2.966 13.463 34.049 1.00 92.88 282 GLU A CA 1
ATOM 2281 C C . GLU A 1 282 ? -3.438 12.025 33.860 1.00 92.88 282 GLU A C 1
ATOM 2283 O O . GLU A 1 282 ? -4.438 11.608 34.435 1.00 92.88 282 GLU A O 1
ATOM 2288 N N . VAL A 1 283 ? -2.727 11.281 33.017 1.00 96.44 283 VAL A N 1
ATOM 2289 C CA . VAL A 1 283 ? -2.941 9.848 32.800 1.00 96.44 283 VAL A CA 1
ATOM 2290 C C . VAL A 1 283 ? -1.904 9.077 33.608 1.00 96.44 283 VAL A C 1
ATOM 2292 O O . VAL A 1 283 ? -0.758 9.524 33.703 1.00 96.44 283 VAL A O 1
ATOM 2295 N N . ASP A 1 284 ? -2.283 7.925 34.158 1.00 96.19 284 ASP A N 1
ATOM 2296 C CA . ASP A 1 284 ? -1.348 7.013 34.812 1.00 96.19 284 ASP A CA 1
ATOM 2297 C C . ASP A 1 284 ? -0.153 6.714 33.876 1.00 96.19 284 ASP A C 1
ATOM 2299 O O . ASP A 1 284 ? -0.363 6.254 32.744 1.00 96.19 284 ASP A O 1
ATOM 2303 N N . PRO A 1 285 ? 1.096 6.995 34.296 1.00 95.56 285 PRO A N 1
ATOM 2304 C CA . PRO A 1 285 ? 2.256 6.869 33.418 1.00 95.56 285 PRO A CA 1
ATOM 2305 C C . PRO A 1 285 ? 2.493 5.446 32.910 1.00 95.56 285 PRO A C 1
ATOM 2307 O O . PRO A 1 285 ? 2.802 5.271 31.732 1.00 95.56 285 PRO A O 1
ATOM 2310 N N . GLU A 1 286 ? 2.317 4.429 33.761 1.00 93.56 286 GLU A N 1
ATOM 2311 C CA . GLU A 1 286 ? 2.535 3.028 33.377 1.00 93.56 286 GLU A CA 1
ATOM 2312 C C . GLU A 1 286 ? 1.532 2.615 32.297 1.00 93.56 286 GLU A C 1
ATOM 2314 O O . GLU A 1 286 ? 1.879 1.997 31.285 1.00 93.56 286 GLU A O 1
ATOM 2319 N N . TRP A 1 287 ? 0.275 3.007 32.473 1.00 93.00 287 TRP A N 1
ATOM 2320 C CA . TRP A 1 287 ? -0.768 2.744 31.501 1.00 93.00 287 TRP A CA 1
ATOM 2321 C C . TRP A 1 287 ? -0.554 3.513 30.190 1.00 93.00 287 TRP A C 1
ATOM 2323 O O . TRP A 1 287 ? -0.704 2.942 29.103 1.00 93.00 287 TRP A O 1
ATOM 2333 N N . ALA A 1 288 ? -0.125 4.775 30.262 1.00 95.12 288 ALA A N 1
ATOM 2334 C CA . ALA A 1 288 ? 0.172 5.578 29.083 1.00 95.12 288 ALA A CA 1
ATOM 2335 C C . ALA A 1 288 ? 1.341 5.011 28.265 1.00 95.12 288 ALA A C 1
ATOM 2337 O O . ALA A 1 288 ? 1.239 4.927 27.042 1.00 95.12 288 ALA A O 1
ATOM 2338 N N . GLU A 1 289 ? 2.415 4.556 28.913 1.00 94.44 289 GLU A N 1
ATOM 2339 C CA . GLU A 1 289 ? 3.577 3.944 28.251 1.00 94.44 289 GLU A CA 1
ATOM 2340 C C . GLU A 1 289 ? 3.253 2.608 27.566 1.00 94.44 289 GLU A C 1
ATOM 2342 O O . GLU A 1 289 ? 3.883 2.238 26.571 1.00 94.44 289 GLU A O 1
ATOM 2347 N N . ARG A 1 290 ? 2.234 1.885 28.045 1.00 92.81 290 ARG A N 1
ATOM 2348 C CA . ARG A 1 290 ? 1.755 0.658 27.388 1.00 92.81 290 ARG A CA 1
ATOM 2349 C C . ARG A 1 290 ? 1.019 0.945 26.080 1.00 92.81 290 ARG A C 1
ATOM 2351 O O . ARG A 1 290 ? 1.094 0.143 25.145 1.00 92.81 290 ARG A O 1
ATOM 2358 N N . LEU A 1 291 ? 0.297 2.063 26.007 1.00 94.75 291 LEU A N 1
ATOM 2359 C CA . LEU A 1 291 ? -0.584 2.372 24.878 1.00 94.75 291 LEU A CA 1
ATOM 2360 C C . LEU A 1 291 ? 0.011 3.371 23.889 1.00 94.75 291 LEU A C 1
ATOM 2362 O O . LEU A 1 291 ? -0.325 3.320 22.703 1.00 94.75 291 LEU A O 1
ATOM 2366 N N . LEU A 1 292 ? 0.905 4.247 24.339 1.00 96.81 292 LEU A N 1
ATOM 2367 C CA . LEU A 1 292 ? 1.469 5.334 23.551 1.00 96.81 292 LEU A CA 1
ATOM 2368 C C . LEU A 1 292 ? 2.967 5.142 23.296 1.00 96.81 292 LEU A C 1
ATOM 2370 O O . LEU A 1 292 ? 3.712 4.615 24.114 1.00 96.81 292 LEU A O 1
ATOM 2374 N N . THR A 1 293 ? 3.426 5.596 22.135 1.00 97.06 293 THR A N 1
ATOM 2375 C CA . THR A 1 293 ? 4.855 5.709 21.826 1.00 97.06 293 THR A CA 1
ATOM 2376 C C . THR A 1 293 ? 5.443 6.967 22.472 1.00 97.06 293 THR A C 1
ATOM 2378 O O . THR A 1 293 ? 4.725 7.915 22.787 1.00 97.06 293 THR A O 1
ATOM 2381 N N . GLY A 1 294 ? 6.772 7.051 22.592 1.00 96.75 294 GLY A N 1
ATOM 2382 C CA . GLY A 1 294 ? 7.439 8.252 23.125 1.00 96.75 294 GLY A CA 1
ATOM 2383 C C . GLY A 1 294 ? 7.104 9.548 22.367 1.00 96.75 294 GLY A C 1
ATOM 2384 O O . GLY A 1 294 ? 6.997 10.618 22.972 1.00 96.75 294 GLY A O 1
ATOM 2385 N N . LYS A 1 295 ? 6.871 9.462 21.049 1.00 96.81 295 LYS A N 1
ATOM 2386 C CA . LYS A 1 295 ? 6.425 10.598 20.226 1.00 96.81 295 LYS A CA 1
ATOM 2387 C C . LYS A 1 295 ? 5.008 11.047 20.600 1.00 96.81 295 LYS A C 1
ATOM 2389 O O . LYS A 1 295 ? 4.753 12.244 20.706 1.00 96.81 295 LYS A O 1
ATOM 2394 N N . GLU A 1 296 ? 4.099 10.104 20.818 1.00 98.06 296 GLU A N 1
ATOM 2395 C CA . GLU A 1 296 ? 2.704 10.379 21.182 1.00 98.06 296 GLU A CA 1
ATOM 2396 C C . GLU A 1 296 ? 2.574 10.883 22.618 1.00 98.06 296 GLU A C 1
ATOM 2398 O O . GLU A 1 296 ? 1.817 11.817 22.853 1.00 98.06 296 GLU A O 1
ATOM 2403 N N . LEU A 1 297 ? 3.359 10.340 23.556 1.00 97.62 297 LEU A N 1
ATOM 2404 C CA . LEU A 1 297 ? 3.465 10.855 24.925 1.00 97.62 297 LEU A CA 1
ATOM 2405 C C . LEU A 1 297 ? 3.935 12.312 24.927 1.00 97.62 297 LEU A C 1
ATOM 2407 O O . LEU A 1 297 ? 3.337 13.160 25.587 1.00 97.62 297 LEU A O 1
ATOM 2411 N N . SER A 1 298 ? 4.958 12.626 24.124 1.00 96.94 298 SER A N 1
ATOM 2412 C CA . SER A 1 298 ? 5.447 14.002 23.969 1.00 96.94 298 SER A CA 1
ATOM 2413 C C . SER A 1 298 ? 4.368 14.924 23.388 1.00 96.94 298 SER A C 1
ATOM 2415 O O . SER A 1 298 ? 4.193 16.051 23.853 1.00 96.94 298 SER A O 1
ATOM 2417 N N . TYR A 1 299 ? 3.612 14.444 22.393 1.00 96.94 299 TYR A N 1
ATOM 2418 C CA . TYR A 1 299 ? 2.484 15.185 21.826 1.00 96.94 299 TYR A CA 1
ATOM 2419 C C . TYR A 1 299 ? 1.377 15.407 22.863 1.00 96.94 299 TYR A C 1
ATOM 2421 O O . TYR A 1 299 ? 0.918 16.536 23.023 1.00 96.94 299 TYR A O 1
ATOM 2429 N N . LEU A 1 300 ? 0.985 14.366 23.600 1.00 96.62 300 LEU A N 1
ATOM 2430 C CA . LEU A 1 300 ? -0.035 14.429 24.644 1.00 96.62 300 LEU A CA 1
ATOM 2431 C C . LEU A 1 300 ? 0.350 15.431 25.739 1.00 96.62 300 LEU A C 1
ATOM 2433 O O . LEU A 1 300 ? -0.459 16.285 26.092 1.00 96.62 300 LEU A O 1
ATOM 2437 N N . ALA A 1 301 ? 1.597 15.392 26.212 1.00 96.44 301 ALA A N 1
ATOM 2438 C CA . ALA A 1 301 ? 2.107 16.324 27.216 1.00 96.44 301 ALA A CA 1
ATOM 2439 C C . ALA A 1 301 ? 2.059 17.790 26.748 1.00 96.44 301 ALA A C 1
ATOM 2441 O O . ALA A 1 301 ? 1.805 18.683 27.558 1.00 96.44 301 ALA A O 1
ATOM 2442 N N . SER A 1 302 ? 2.248 18.032 25.443 1.00 96.94 302 SER A N 1
ATOM 2443 C CA . SER A 1 302 ? 2.156 19.368 24.834 1.00 96.94 302 SER A CA 1
ATOM 2444 C C . SER A 1 302 ? 0.725 19.902 24.693 1.00 96.94 302 SER A C 1
ATOM 2446 O O . SER A 1 302 ? 0.539 21.082 24.392 1.00 96.94 302 SER A O 1
ATOM 2448 N N . ARG A 1 303 ? -0.298 19.055 24.881 1.00 97.25 303 ARG A N 1
ATOM 2449 C CA . ARG A 1 303 ? -1.700 19.482 24.839 1.00 97.25 303 ARG A CA 1
ATOM 2450 C C . ARG A 1 303 ? -2.106 20.181 26.141 1.00 97.25 303 ARG A C 1
ATOM 2452 O O . ARG A 1 303 ? -1.623 19.790 27.208 1.00 97.25 303 ARG A O 1
ATOM 2459 N N . PRO A 1 304 ? -3.037 21.154 26.065 1.00 97.38 304 PRO A N 1
ATOM 2460 C CA . PRO A 1 304 ? -3.673 21.720 27.250 1.00 97.38 304 PRO A CA 1
ATOM 2461 C C . PRO A 1 304 ? -4.280 20.623 28.142 1.00 97.38 304 PRO A C 1
ATOM 2463 O O . PRO A 1 304 ? -4.814 19.656 27.582 1.00 97.38 304 PRO A O 1
ATOM 2466 N N . PRO A 1 305 ? -4.206 20.748 29.482 1.00 96.44 305 PRO A N 1
ATOM 2467 C CA . PRO A 1 305 ? -4.745 19.781 30.443 1.00 96.44 305 PRO A CA 1
ATOM 2468 C C . PRO A 1 305 ? -6.138 19.246 30.089 1.00 96.44 305 PRO A C 1
ATOM 2470 O O . PRO A 1 305 ? -6.334 18.038 29.989 1.00 96.44 305 PRO A O 1
ATOM 2473 N N . GLU A 1 306 ? -7.069 20.142 29.772 1.00 94.88 306 GLU A N 1
ATOM 2474 C CA . GLU A 1 306 ? -8.466 19.848 29.448 1.00 94.88 306 GLU A CA 1
ATOM 2475 C C . GLU A 1 306 ? -8.655 19.036 28.154 1.00 94.88 306 GLU A C 1
ATOM 2477 O O . GLU A 1 306 ? -9.691 18.407 27.950 1.00 94.88 306 GLU A O 1
ATOM 2482 N N . ALA A 1 307 ? -7.652 19.017 27.272 1.00 95.62 307 ALA A N 1
ATOM 2483 C CA . ALA A 1 307 ? -7.690 18.282 26.011 1.00 95.62 307 ALA A CA 1
ATOM 2484 C C . ALA A 1 307 ? -7.017 16.902 26.096 1.00 95.62 307 ALA A C 1
ATOM 2486 O O . ALA A 1 307 ? -7.135 16.110 25.153 1.00 95.62 307 ALA A O 1
ATOM 2487 N N . ARG A 1 308 ? -6.283 16.601 27.176 1.00 96.19 308 ARG A N 1
ATOM 2488 C CA . ARG A 1 308 ? -5.463 15.382 27.277 1.00 96.19 308 ARG A CA 1
ATOM 2489 C C . ARG A 1 308 ? -6.308 14.118 27.301 1.00 96.19 308 ARG A C 1
ATOM 2491 O O . ARG A 1 308 ? -6.011 13.209 26.533 1.00 96.19 308 ARG A O 1
ATOM 2498 N N . PHE A 1 309 ? -7.391 14.095 28.074 1.00 96.31 309 PHE A N 1
ATOM 2499 C CA . PHE A 1 309 ? -8.305 12.951 28.137 1.00 96.31 309 PHE A CA 1
ATOM 2500 C C . PHE A 1 309 ? -8.833 12.546 26.753 1.00 96.31 309 PHE A C 1
ATOM 2502 O O . PHE A 1 309 ? -8.633 11.418 26.303 1.00 96.31 309 PHE A O 1
ATOM 2509 N N . ALA A 1 310 ? -9.431 13.491 26.020 1.00 94.94 310 ALA A N 1
ATOM 2510 C CA . ALA A 1 310 ? -9.942 13.226 24.677 1.00 94.94 310 ALA A CA 1
ATOM 2511 C C . ALA A 1 310 ? -8.816 12.865 23.693 1.00 94.94 310 ALA A C 1
ATOM 2513 O O . ALA A 1 310 ? -8.970 11.957 22.880 1.00 94.94 310 ALA A O 1
ATOM 2514 N N . THR A 1 311 ? -7.660 13.534 23.775 1.00 96.50 311 THR A N 1
ATOM 2515 C CA . THR A 1 311 ? -6.509 13.249 22.899 1.00 96.50 311 THR A CA 1
ATOM 2516 C C . THR A 1 311 ? -5.972 11.834 23.110 1.00 96.50 311 THR A C 1
ATOM 2518 O O . THR A 1 311 ? -5.682 11.137 22.137 1.00 96.50 311 THR A O 1
ATOM 2521 N N . PHE A 1 312 ? -5.868 11.389 24.362 1.00 97.25 312 PHE A N 1
ATOM 2522 C CA . PHE A 1 312 ? -5.452 10.035 24.703 1.00 97.25 312 PHE A CA 1
ATOM 2523 C C . PHE A 1 312 ? -6.387 8.998 24.073 1.00 97.25 312 PHE A C 1
ATOM 2525 O O . PHE A 1 312 ? -5.937 8.095 23.365 1.00 97.25 312 PHE A O 1
ATOM 2532 N N . TRP A 1 313 ? -7.699 9.169 24.253 1.00 96.69 313 TRP A N 1
ATOM 2533 C CA . TRP A 1 313 ? -8.683 8.243 23.699 1.00 96.69 313 TRP A CA 1
ATOM 2534 C C . TRP A 1 313 ? -8.770 8.298 22.170 1.00 96.69 313 TRP A C 1
ATOM 2536 O O . TRP A 1 313 ? -9.063 7.276 21.552 1.00 96.69 313 TRP A O 1
ATOM 2546 N N . ARG A 1 314 ? -8.410 9.420 21.528 1.00 97.38 314 ARG A N 1
ATOM 2547 C CA . ARG A 1 314 ? -8.199 9.460 20.068 1.00 97.38 314 ARG A CA 1
ATOM 2548 C C . ARG A 1 314 ? -7.014 8.588 19.647 1.00 97.38 314 ARG A C 1
ATOM 2550 O O . ARG A 1 314 ? -7.134 7.833 18.689 1.00 97.38 314 ARG A O 1
ATOM 2557 N N . PHE A 1 315 ? -5.884 8.618 20.354 1.00 97.69 315 PHE A N 1
ATOM 2558 C CA . PHE A 1 315 ? -4.792 7.686 20.047 1.00 97.69 315 PHE A CA 1
ATOM 2559 C C . PHE A 1 315 ? -5.219 6.227 20.216 1.00 97.69 315 PHE A C 1
ATOM 2561 O O . PHE A 1 315 ? -4.956 5.417 19.328 1.00 97.69 315 PHE A O 1
ATOM 2568 N N . HIS A 1 316 ? -5.914 5.910 21.310 1.00 96.69 316 HIS A N 1
ATOM 2569 C CA . HIS A 1 316 ? -6.436 4.569 21.552 1.00 96.69 316 HIS A CA 1
ATOM 2570 C C . HIS A 1 316 ? -7.357 4.100 20.418 1.00 96.69 316 HIS A C 1
ATOM 2572 O O . HIS A 1 316 ? -7.077 3.081 19.791 1.00 96.69 316 HIS A O 1
ATOM 2578 N N . ALA A 1 317 ? -8.407 4.869 20.108 1.00 97.00 317 ALA A N 1
ATOM 2579 C CA . ALA A 1 317 ? -9.394 4.515 19.089 1.00 97.00 317 ALA A CA 1
ATOM 2580 C C . ALA A 1 317 ? -8.757 4.345 17.702 1.00 97.00 317 ALA A C 1
ATOM 2582 O O . ALA A 1 317 ? -9.071 3.402 16.979 1.00 97.00 317 ALA A O 1
ATOM 2583 N N . ALA A 1 318 ? -7.809 5.217 17.338 1.00 98.06 318 ALA A N 1
ATOM 2584 C CA . ALA A 1 318 ? -7.086 5.102 16.075 1.00 98.06 318 ALA A CA 1
ATOM 2585 C C . ALA A 1 318 ? -6.257 3.810 15.996 1.00 98.06 318 ALA A C 1
ATOM 2587 O O . ALA A 1 318 ? -6.248 3.141 14.959 1.00 98.06 318 ALA A O 1
ATOM 2588 N N . LYS A 1 319 ? -5.562 3.446 17.080 1.00 98.00 319 LYS A N 1
ATOM 2589 C CA . LYS A 1 319 ? -4.750 2.224 17.131 1.00 98.00 319 LYS A CA 1
ATOM 2590 C C . LYS A 1 319 ? -5.599 0.963 17.163 1.00 98.00 319 LYS A C 1
ATOM 2592 O O . LYS A 1 319 ? -5.258 0.018 16.460 1.00 98.00 319 LYS A O 1
ATOM 2597 N N . GLU A 1 320 ? -6.710 0.964 17.889 1.00 97.44 320 GLU A N 1
ATOM 2598 C CA . GLU A 1 320 ? -7.634 -0.171 17.933 1.00 97.44 320 GLU A CA 1
ATOM 2599 C C . GLU A 1 320 ? -8.324 -0.388 16.579 1.00 97.44 320 GLU A C 1
ATOM 2601 O O . GLU A 1 320 ? -8.325 -1.503 16.050 1.00 97.44 320 GLU A O 1
ATOM 2606 N N . ALA A 1 321 ? -8.804 0.682 15.936 1.00 97.75 321 ALA A N 1
ATOM 2607 C CA . ALA A 1 321 ? -9.342 0.603 14.580 1.00 97.75 321 ALA A CA 1
ATOM 2608 C C . ALA A 1 321 ? -8.291 0.055 13.595 1.00 97.75 321 ALA A C 1
ATOM 2610 O O . ALA A 1 321 ? -8.566 -0.864 12.821 1.00 97.75 321 ALA A O 1
ATOM 2611 N N . ALA A 1 322 ? -7.056 0.563 13.645 1.00 98.00 322 ALA A N 1
ATOM 2612 C CA . ALA A 1 322 ? -5.971 0.074 12.797 1.00 98.00 322 ALA A CA 1
ATOM 2613 C C . ALA A 1 322 ? -5.566 -1.378 13.119 1.00 98.00 322 ALA A C 1
ATOM 2615 O O . ALA A 1 322 ? -5.249 -2.132 12.202 1.00 98.00 322 ALA A O 1
ATOM 2616 N N . SER A 1 323 ? -5.609 -1.796 14.387 1.00 97.38 323 SER A N 1
ATOM 2617 C CA . SER A 1 323 ? -5.348 -3.174 14.825 1.00 97.38 323 SER A CA 1
ATOM 2618 C C . SER A 1 323 ? -6.339 -4.149 14.187 1.00 97.38 323 SER A C 1
ATOM 2620 O O . SER A 1 323 ? -5.930 -5.154 13.601 1.00 97.38 323 SER A O 1
ATOM 2622 N N . LYS A 1 324 ? -7.633 -3.805 14.177 1.00 96.88 324 LYS A N 1
ATOM 2623 C CA . LYS A 1 324 ? -8.677 -4.595 13.500 1.00 96.88 324 LYS A CA 1
ATOM 2624 C C . LYS A 1 324 ? -8.448 -4.674 11.985 1.00 96.88 324 LYS A C 1
ATOM 2626 O O . LYS A 1 324 ? -8.543 -5.760 11.412 1.00 96.88 324 LYS A O 1
ATOM 2631 N N . ALA A 1 325 ? -8.062 -3.567 11.343 1.00 96.94 325 ALA A N 1
ATOM 2632 C CA . ALA A 1 325 ? -7.716 -3.559 9.916 1.00 96.94 325 ALA A CA 1
ATOM 2633 C C . ALA A 1 325 ? -6.475 -4.419 9.600 1.00 96.94 325 ALA A C 1
ATOM 2635 O O . ALA A 1 325 ? -6.427 -5.109 8.581 1.00 96.94 325 ALA A O 1
ATOM 2636 N N . LEU A 1 326 ? -5.470 -4.416 10.478 1.00 96.69 326 LEU A N 1
ATOM 2637 C CA . LEU A 1 326 ? -4.271 -5.252 10.365 1.00 96.69 326 LEU A CA 1
ATOM 2638 C C . LEU A 1 326 ? -4.587 -6.739 10.566 1.00 96.69 326 LEU A C 1
ATOM 2640 O O . LEU A 1 326 ? -4.080 -7.572 9.809 1.00 96.69 326 LEU A O 1
ATOM 2644 N N . ALA A 1 327 ? -5.463 -7.072 11.517 1.00 95.88 327 ALA A N 1
ATOM 2645 C CA . ALA A 1 327 ? -5.895 -8.443 11.774 1.00 95.88 327 ALA A CA 1
ATOM 2646 C C . ALA A 1 327 ? -6.556 -9.066 10.535 1.00 95.88 327 ALA A C 1
ATOM 2648 O O . ALA A 1 327 ? -6.252 -10.207 10.190 1.00 95.88 327 ALA A O 1
ATOM 2649 N N . GLN A 1 328 ? -7.353 -8.288 9.789 1.00 94.94 328 GLN A N 1
ATOM 2650 C CA . GLN A 1 328 ? -7.924 -8.693 8.493 1.00 94.94 328 GLN A CA 1
ATOM 2651 C C . GLN A 1 328 ? -6.869 -9.084 7.453 1.00 94.94 328 GLN A C 1
ATOM 2653 O O . GLN A 1 328 ? -7.104 -9.967 6.630 1.00 94.94 328 GLN A O 1
ATOM 2658 N N . ALA A 1 329 ? -5.681 -8.489 7.517 1.00 93.88 329 ALA A N 1
ATOM 2659 C CA . ALA A 1 329 ? -4.558 -8.839 6.657 1.00 93.88 329 ALA A CA 1
ATOM 2660 C C . ALA A 1 329 ? -3.655 -9.945 7.242 1.00 93.88 329 ALA A C 1
ATOM 2662 O O . ALA A 1 329 ? -2.592 -10.223 6.685 1.00 93.88 329 ALA A O 1
ATOM 2663 N N . GLY A 1 330 ? -4.054 -10.570 8.355 1.00 94.00 330 GLY A N 1
ATOM 2664 C CA . GLY A 1 330 ? -3.291 -11.610 9.050 1.00 94.00 330 GLY A CA 1
ATOM 2665 C C . GLY A 1 330 ? -2.196 -11.076 9.980 1.00 94.00 330 GLY A C 1
ATOM 2666 O O . GLY A 1 330 ? -1.342 -11.845 10.419 1.00 94.00 330 GLY A O 1
ATOM 2667 N N . VAL A 1 331 ? -2.190 -9.775 10.290 1.00 94.75 331 VAL A N 1
ATOM 2668 C CA . VAL A 1 331 ? -1.219 -9.152 11.202 1.00 94.75 331 VAL A CA 1
ATOM 2669 C C . VAL A 1 331 ? -1.876 -8.936 12.556 1.00 94.75 331 VAL A C 1
ATOM 2671 O O . VAL A 1 331 ? -2.654 -8.006 12.739 1.00 94.75 331 VAL A O 1
ATOM 2674 N N . ARG A 1 332 ? -1.551 -9.801 13.518 1.00 93.50 332 ARG A N 1
ATOM 2675 C CA . ARG A 1 332 ? -2.072 -9.696 14.883 1.00 93.50 332 ARG A CA 1
ATOM 2676 C C . ARG A 1 332 ? -1.246 -8.709 15.702 1.00 93.50 332 ARG A C 1
ATOM 2678 O O . ARG A 1 332 ? -0.032 -8.872 15.828 1.00 93.50 332 ARG A O 1
ATOM 2685 N N . VAL A 1 333 ? -1.921 -7.728 16.290 1.00 92.88 333 VAL A N 1
ATOM 2686 C CA . VAL A 1 333 ? -1.373 -6.872 17.346 1.00 92.88 333 VAL A CA 1
ATOM 2687 C C . VAL A 1 333 ? -1.804 -7.483 18.674 1.00 92.88 333 VAL A C 1
ATOM 2689 O O . VAL A 1 333 ? -2.984 -7.749 18.883 1.00 92.88 333 VAL A O 1
ATOM 2692 N N . LEU A 1 334 ? -0.845 -7.781 19.550 1.00 89.06 334 LEU A N 1
ATOM 2693 C CA . LEU A 1 334 ? -1.159 -8.396 20.840 1.00 89.06 334 LEU A CA 1
ATOM 2694 C C . LEU A 1 334 ? -1.940 -7.413 21.730 1.00 89.06 334 LEU A C 1
ATOM 2696 O O . LEU A 1 334 ? -1.662 -6.211 21.674 1.00 89.06 334 LEU A O 1
ATOM 2700 N N . PRO A 1 335 ? -2.858 -7.895 22.588 1.00 81.88 335 PRO A N 1
ATOM 2701 C CA . PRO A 1 335 ? -3.512 -7.055 23.587 1.00 81.88 335 PRO A CA 1
ATOM 2702 C C . PRO A 1 335 ? -2.487 -6.276 24.422 1.00 81.88 335 PRO A C 1
ATOM 2704 O O . PRO A 1 335 ? -1.509 -6.842 24.910 1.00 81.88 335 PRO A O 1
ATOM 2707 N N . GLY A 1 336 ? -2.684 -4.961 24.555 1.00 78.62 336 GLY A N 1
ATOM 2708 C CA . GLY A 1 336 ? -1.728 -4.069 25.225 1.00 78.62 336 GLY A CA 1
ATOM 2709 C C . GLY A 1 336 ? -0.432 -3.797 24.444 1.00 78.62 336 GLY A C 1
ATOM 2710 O O . GLY A 1 336 ? 0.471 -3.168 24.980 1.00 78.62 336 GLY A O 1
ATOM 2711 N N . GLY A 1 337 ? -0.328 -4.247 23.190 1.00 87.62 337 GLY A N 1
ATOM 2712 C CA . GLY A 1 337 ? 0.827 -4.063 22.306 1.00 87.62 337 GLY A CA 1
ATOM 2713 C C . GLY A 1 337 ? 0.782 -2.791 21.454 1.00 87.62 337 GLY A C 1
ATOM 2714 O O . GLY A 1 337 ? 1.467 -2.716 20.435 1.00 87.62 337 GLY A O 1
ATOM 2715 N N . PHE A 1 338 ? -0.019 -1.791 21.823 1.00 94.19 338 PHE A N 1
ATOM 2716 C CA . PHE A 1 338 ? -0.199 -0.559 21.041 1.00 94.19 338 PHE A CA 1
ATOM 2717 C C . PHE A 1 338 ? 1.046 0.325 20.975 1.00 94.19 338 PHE A C 1
ATOM 2719 O O . PHE A 1 338 ? 1.173 1.123 20.048 1.00 94.19 338 PHE A O 1
ATOM 2726 N N . SER A 1 339 ? 2.012 0.137 21.873 1.00 92.25 339 SER A N 1
ATOM 2727 C CA . SER A 1 339 ? 3.350 0.728 21.755 1.00 92.25 339 SER A CA 1
ATOM 2728 C C . SER A 1 339 ? 4.114 0.265 20.501 1.00 92.25 339 SER A C 1
ATOM 2730 O O . SER A 1 339 ? 5.042 0.937 20.054 1.00 92.25 339 SER A O 1
ATOM 2732 N N . THR A 1 340 ? 3.700 -0.842 19.868 1.00 95.62 340 THR A N 1
ATOM 2733 C CA . THR A 1 340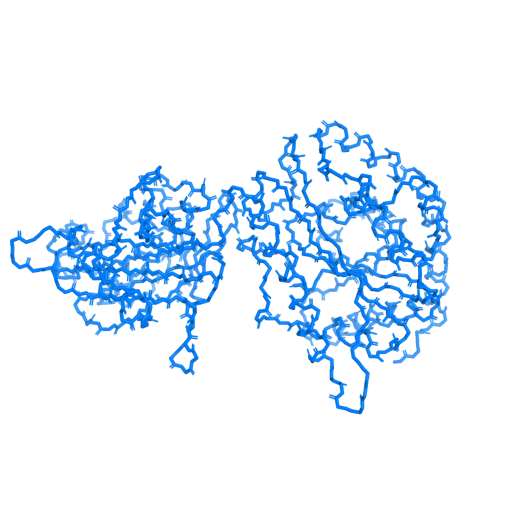 ? 4.224 -1.287 18.561 1.00 95.62 340 THR A CA 1
ATOM 2734 C C . THR A 1 340 ? 3.569 -0.583 17.369 1.00 95.62 340 THR A C 1
ATOM 2736 O O . THR A 1 340 ? 3.937 -0.836 16.217 1.00 95.62 340 THR A O 1
ATOM 2739 N N . MET A 1 341 ? 2.610 0.307 17.621 1.00 97.81 341 MET A N 1
ATOM 2740 C CA . MET A 1 341 ? 1.922 1.110 16.620 1.00 97.81 341 MET A CA 1
ATOM 2741 C C . MET A 1 341 ? 2.177 2.590 16.889 1.00 97.81 341 MET A C 1
ATOM 2743 O O . MET A 1 341 ? 2.058 3.046 18.020 1.00 97.81 341 MET A O 1
ATOM 2747 N N . GLU A 1 342 ? 2.503 3.345 15.846 1.00 97.94 342 GLU A N 1
ATOM 2748 C CA . GLU A 1 342 ? 2.665 4.797 15.907 1.00 97.94 342 GLU A CA 1
ATOM 2749 C C . GLU A 1 342 ? 1.535 5.466 15.123 1.00 97.94 342 GLU A C 1
ATOM 2751 O O . GLU A 1 342 ? 1.381 5.245 13.921 1.00 97.94 342 GLU A O 1
ATOM 2756 N N . ALA A 1 343 ? 0.746 6.281 15.804 1.00 98.12 343 ALA A N 1
ATOM 2757 C CA . ALA A 1 343 ? -0.346 7.066 15.274 1.00 98.12 343 ALA A CA 1
ATOM 2758 C C . ALA A 1 343 ? 0.100 8.516 15.037 1.00 98.12 343 ALA A C 1
ATOM 2760 O O . ALA A 1 343 ? 0.628 9.198 15.915 1.00 98.12 343 ALA A O 1
ATOM 2761 N N . ASP A 1 344 ? -0.161 9.004 13.831 1.00 97.69 344 ASP A N 1
ATOM 2762 C CA . ASP A 1 344 ? -0.061 10.404 13.449 1.00 97.69 344 ASP A CA 1
ATOM 2763 C C . ASP A 1 344 ? -1.481 10.918 13.193 1.00 97.69 344 ASP A C 1
ATOM 2765 O O . ASP A 1 344 ? -2.027 10.789 12.094 1.00 97.69 344 ASP A O 1
ATOM 2769 N N . LEU A 1 345 ? -2.105 11.454 14.248 1.00 95.75 345 LEU A N 1
ATOM 2770 C CA . LEU A 1 345 ? -3.487 11.940 14.196 1.00 95.75 345 LEU A CA 1
ATOM 2771 C C . LEU A 1 345 ? -3.652 13.127 13.239 1.00 95.75 345 LEU A C 1
ATOM 2773 O O . LEU A 1 345 ? -4.743 13.329 12.718 1.00 95.75 345 LEU A O 1
ATOM 2777 N N . PHE A 1 346 ? -2.586 13.895 12.990 1.00 94.94 346 PHE A N 1
ATOM 2778 C CA . PHE A 1 346 ? -2.619 15.023 12.061 1.00 94.94 346 PHE A CA 1
ATOM 2779 C C . PHE A 1 346 ? -2.644 14.544 10.608 1.00 94.94 346 PHE A C 1
ATOM 2781 O O . PHE A 1 346 ? -3.406 15.058 9.795 1.00 94.94 346 PHE A O 1
ATOM 2788 N N . GLN A 1 347 ? -1.834 13.536 10.280 1.00 95.06 347 GLN A N 1
ATOM 2789 C CA . GLN A 1 347 ? -1.814 12.951 8.938 1.00 95.06 347 GLN A CA 1
ATOM 2790 C C . GLN A 1 347 ? -2.897 11.888 8.712 1.00 95.06 347 GLN A C 1
ATOM 2792 O O . GLN A 1 347 ? -2.970 11.346 7.607 1.00 95.06 347 GLN A O 1
ATOM 2797 N N . GLY A 1 348 ? -3.688 11.553 9.738 1.00 96.44 348 GLY A N 1
ATOM 2798 C CA . GLY A 1 348 ? -4.707 10.505 9.673 1.00 96.44 348 GLY A CA 1
ATOM 2799 C C . GLY A 1 348 ? -4.102 9.136 9.373 1.00 96.44 348 GLY A C 1
ATOM 2800 O O . GLY A 1 348 ? -4.553 8.437 8.466 1.00 96.44 348 GLY A O 1
ATOM 2801 N N . ARG A 1 349 ? -3.017 8.764 10.065 1.00 97.19 349 ARG A N 1
ATOM 2802 C CA . ARG A 1 349 ? -2.274 7.521 9.791 1.00 97.19 349 ARG A CA 1
ATOM 2803 C C . ARG A 1 349 ? -1.919 6.769 11.056 1.00 97.19 349 ARG A C 1
ATOM 2805 O O . ARG A 1 349 ? -1.575 7.373 12.064 1.00 97.19 349 ARG A O 1
ATOM 2812 N N . VAL A 1 350 ? -1.902 5.445 10.962 1.00 98.06 350 VAL A N 1
ATOM 2813 C CA . VAL A 1 350 ? -1.354 4.573 12.004 1.00 98.06 350 VAL A CA 1
ATOM 2814 C C . VAL A 1 350 ? -0.424 3.550 11.372 1.00 98.06 350 VAL A C 1
ATOM 2816 O O . VAL A 1 350 ? -0.809 2.816 10.463 1.00 98.06 350 VAL A O 1
ATOM 2819 N N . ARG A 1 351 ? 0.821 3.498 11.843 1.00 97.38 351 ARG A N 1
ATOM 2820 C CA . ARG A 1 351 ? 1.868 2.609 11.344 1.00 97.38 351 ARG A CA 1
ATOM 2821 C C . ARG A 1 351 ? 2.165 1.506 12.347 1.00 97.38 351 ARG A C 1
ATOM 2823 O O . ARG A 1 351 ? 2.543 1.787 13.476 1.00 97.38 351 ARG A O 1
ATOM 2830 N N . HIS A 1 352 ? 2.117 0.255 11.907 1.00 96.88 352 HIS A N 1
ATOM 2831 C CA . HIS A 1 352 ? 2.590 -0.883 12.689 1.00 96.88 352 HIS A CA 1
ATOM 2832 C C . HIS A 1 352 ? 4.106 -1.037 12.522 1.00 96.88 352 HIS A C 1
ATOM 2834 O O . HIS A 1 352 ? 4.585 -1.457 11.466 1.00 96.88 352 HIS A O 1
ATOM 2840 N N . LEU A 1 353 ? 4.872 -0.686 13.554 1.00 94.56 353 LEU A N 1
ATOM 2841 C CA . LEU A 1 353 ? 6.331 -0.548 13.504 1.00 94.56 353 LEU A CA 1
ATOM 2842 C C . LEU A 1 353 ? 7.072 -1.828 13.065 1.00 94.56 353 LEU A C 1
ATOM 2844 O O . LEU A 1 353 ? 7.965 -1.707 12.224 1.00 94.56 353 LEU A O 1
ATOM 2848 N N . PRO A 1 354 ? 6.708 -3.047 13.520 1.00 93.38 354 PRO A N 1
ATOM 2849 C CA . PRO A 1 354 ? 7.393 -4.275 13.104 1.00 93.38 354 PRO A CA 1
ATOM 2850 C C . PRO A 1 354 ? 7.275 -4.574 11.604 1.00 93.38 354 PRO A C 1
ATOM 2852 O O . PRO A 1 354 ? 8.227 -5.037 10.979 1.00 93.38 354 PRO A O 1
ATOM 2855 N N . THR A 1 355 ? 6.106 -4.306 11.016 1.00 92.31 355 THR A N 1
ATOM 2856 C CA . THR A 1 355 ? 5.818 -4.626 9.601 1.00 92.31 355 THR A CA 1
ATOM 2857 C C . THR A 1 355 ? 5.961 -3.431 8.664 1.00 92.31 355 THR A C 1
ATOM 2859 O O . THR A 1 355 ? 6.013 -3.604 7.450 1.00 92.31 355 THR A O 1
ATOM 2862 N N . LEU A 1 356 ? 6.009 -2.216 9.215 1.00 93.38 356 LEU A N 1
ATOM 2863 C CA . LEU A 1 356 ? 5.930 -0.939 8.501 1.00 93.38 356 LEU A CA 1
ATOM 2864 C C . LEU A 1 356 ? 4.646 -0.746 7.678 1.00 93.38 356 LEU A C 1
ATOM 2866 O O . LEU A 1 356 ? 4.610 0.155 6.832 1.00 93.38 356 LEU A O 1
ATOM 2870 N N . LEU A 1 357 ? 3.620 -1.569 7.922 1.00 95.25 357 LEU A N 1
ATOM 2871 C CA . LEU A 1 357 ? 2.294 -1.377 7.352 1.00 95.25 357 LEU A CA 1
ATOM 2872 C C . LEU A 1 357 ? 1.671 -0.095 7.894 1.00 95.25 357 LEU A C 1
ATOM 2874 O O . LEU A 1 357 ? 1.825 0.218 9.074 1.00 95.25 357 LEU A O 1
ATOM 2878 N N . GLU A 1 358 ? 0.976 0.636 7.033 1.00 96.31 358 GLU A N 1
ATOM 2879 C CA . GLU A 1 358 ? 0.340 1.908 7.371 1.00 96.31 358 GLU A CA 1
ATOM 2880 C C . GLU A 1 358 ? -1.145 1.849 7.018 1.00 96.31 358 GLU A C 1
ATOM 2882 O O . GLU A 1 358 ? -1.495 1.602 5.865 1.00 96.31 358 GLU A O 1
ATOM 2887 N N . CYS A 1 359 ? -1.995 2.074 8.018 1.00 97.25 359 CYS A N 1
ATOM 2888 C CA . CYS A 1 359 ? -3.427 2.280 7.853 1.00 97.25 359 CYS A CA 1
ATOM 2889 C C . CYS A 1 359 ? -3.706 3.779 7.732 1.00 97.25 359 CYS A C 1
ATOM 2891 O O . CYS A 1 359 ? -3.113 4.580 8.463 1.00 97.25 359 CYS A O 1
ATOM 2893 N N . ARG A 1 360 ? -4.635 4.157 6.854 1.00 96.38 360 ARG A N 1
ATOM 2894 C CA . ARG A 1 360 ? -5.303 5.462 6.928 1.00 96.38 360 ARG A CA 1
ATOM 2895 C C . ARG A 1 360 ? -6.361 5.386 8.015 1.00 96.38 360 ARG A C 1
ATOM 2897 O O . ARG A 1 360 ? -7.023 4.359 8.125 1.00 96.38 360 ARG A O 1
ATOM 2904 N N . VAL A 1 361 ? -6.507 6.439 8.806 1.00 97.38 361 VAL A N 1
ATOM 2905 C CA . VAL A 1 361 ? -7.537 6.542 9.839 1.00 97.38 361 VAL A CA 1
ATOM 2906 C C . VAL A 1 361 ? -8.247 7.882 9.757 1.00 97.38 361 VAL A C 1
ATOM 2908 O O . VAL A 1 361 ? -7.640 8.890 9.394 1.00 97.38 361 VAL A O 1
ATOM 2911 N N . ARG A 1 362 ? -9.525 7.898 10.124 1.00 96.38 362 ARG A N 1
ATOM 2912 C CA . ARG A 1 362 ? -10.342 9.108 10.165 1.00 96.38 362 ARG A CA 1
ATOM 2913 C C . ARG A 1 362 ? -11.294 9.053 11.350 1.00 96.38 362 ARG A C 1
ATOM 2915 O O . ARG A 1 362 ? -11.903 8.019 11.610 1.00 96.38 362 ARG A O 1
ATOM 2922 N N . PHE A 1 363 ? -11.420 10.176 12.044 1.00 96.06 363 PHE A N 1
ATOM 2923 C CA . PHE A 1 363 ? -12.480 10.378 13.025 1.00 96.06 363 PHE A CA 1
ATOM 2924 C C . PHE A 1 363 ? -13.708 10.932 12.323 1.00 96.06 363 PHE A C 1
ATOM 2926 O O . PHE A 1 363 ? -13.579 11.802 11.463 1.00 96.06 363 PHE A O 1
ATOM 2933 N N . THR A 1 364 ? -14.874 10.397 12.662 1.00 88.75 364 THR A N 1
ATOM 2934 C CA . THR A 1 364 ? -16.133 10.804 12.026 1.00 88.75 364 THR A CA 1
ATOM 2935 C C . THR A 1 364 ? -16.779 11.972 12.776 1.00 88.75 364 THR A C 1
ATOM 2937 O O . THR A 1 364 ? -17.577 12.688 12.191 1.00 88.75 364 THR A O 1
ATOM 2940 N N . ASP A 1 365 ? -16.365 12.205 14.033 1.00 78.06 365 ASP A N 1
ATOM 2941 C CA . ASP A 1 365 ? -16.724 13.348 14.893 1.00 78.06 365 ASP A CA 1
ATOM 2942 C C . ASP A 1 365 ? -18.250 13.649 14.932 1.00 78.06 365 ASP A C 1
ATOM 2944 O O . ASP A 1 365 ? -18.673 14.794 15.072 1.00 78.06 365 ASP A O 1
ATOM 2948 N N . GLU A 1 366 ? -19.088 12.607 14.826 1.00 72.62 366 GLU A N 1
ATOM 2949 C CA . GLU A 1 366 ? -20.555 12.719 14.703 1.00 72.62 366 GLU A CA 1
ATOM 2950 C C . GLU A 1 366 ? -21.281 12.983 16.039 1.00 72.62 366 GLU A C 1
ATOM 2952 O O . GLU A 1 366 ? -22.371 13.552 16.040 1.00 72.62 366 GLU A O 1
ATOM 2957 N N . ASP A 1 367 ? -20.702 12.581 17.177 1.00 85.06 367 ASP A N 1
ATOM 2958 C CA . ASP A 1 367 ? -21.314 12.705 18.509 1.00 85.06 367 ASP A CA 1
ATOM 2959 C C . ASP A 1 367 ? -20.273 13.223 19.524 1.00 85.06 367 ASP A C 1
ATOM 2961 O O . ASP A 1 367 ? -19.208 12.623 19.666 1.00 85.06 367 ASP A O 1
ATOM 2965 N N . PRO A 1 368 ? -20.539 14.319 20.261 1.00 86.50 368 PRO A N 1
ATOM 2966 C CA . PRO A 1 368 ? -19.596 14.852 21.247 1.00 86.50 368 PRO A CA 1
ATOM 2967 C C . PRO A 1 368 ? -19.338 13.910 22.437 1.00 86.50 368 PRO A C 1
ATOM 2969 O O . PRO A 1 368 ? -18.334 14.066 23.132 1.00 86.50 368 PRO A O 1
ATOM 2972 N N . GLU A 1 369 ? -20.222 12.944 22.695 1.00 91.69 369 GLU A N 1
ATOM 2973 C CA . GLU A 1 369 ? -20.066 11.941 23.751 1.00 91.69 369 GLU A CA 1
ATOM 2974 C C . GLU A 1 369 ? -19.341 10.670 23.275 1.00 91.69 369 GLU A C 1
ATOM 2976 O O . GLU A 1 369 ? -18.972 9.840 24.113 1.00 91.69 369 GLU A O 1
ATOM 2981 N N . ALA A 1 370 ? -19.121 10.507 21.963 1.00 94.88 370 ALA A N 1
ATOM 2982 C CA . ALA A 1 370 ? -18.499 9.320 21.387 1.00 94.88 370 ALA A CA 1
ATOM 2983 C C . ALA A 1 370 ? -17.353 9.661 20.427 1.00 94.88 370 ALA A C 1
ATOM 2985 O O . ALA A 1 370 ? -17.522 10.351 19.426 1.00 94.88 370 ALA A O 1
ATOM 2986 N N . LEU A 1 371 ? -16.176 9.080 20.661 1.00 96.19 371 LEU A N 1
ATOM 2987 C CA . LEU A 1 371 ? -15.105 9.098 19.666 1.00 96.19 371 LEU A CA 1
ATOM 2988 C C . LEU A 1 371 ? -15.234 7.872 18.776 1.00 96.19 371 LEU A C 1
ATOM 2990 O O . LEU A 1 371 ? -14.990 6.763 19.241 1.00 96.19 371 LEU A O 1
ATOM 2994 N N . HIS A 1 372 ? -15.564 8.065 17.503 1.00 97.12 372 HIS A N 1
ATOM 2995 C CA . HIS A 1 372 ? -15.552 6.993 16.513 1.00 97.12 372 HIS A CA 1
ATOM 2996 C C . HIS A 1 372 ? -14.432 7.204 15.495 1.00 97.12 372 HIS A C 1
ATOM 2998 O O . HIS A 1 372 ? -14.300 8.277 14.901 1.00 97.12 372 HIS A O 1
ATOM 3004 N N . CYS A 1 373 ? -13.617 6.167 15.314 1.00 97.75 373 CYS A N 1
ATOM 3005 C CA . CYS A 1 373 ? -12.511 6.137 14.372 1.00 97.75 373 CYS A CA 1
ATOM 3006 C C . CYS A 1 373 ? -12.697 4.987 13.387 1.00 97.75 373 CYS A C 1
ATOM 3008 O O . CYS A 1 373 ? -12.974 3.862 13.793 1.00 97.75 373 CYS A O 1
ATOM 3010 N N . VAL A 1 374 ? -12.491 5.251 12.101 1.00 97.56 374 VAL A N 1
ATOM 3011 C CA . VAL A 1 374 ? -12.463 4.243 11.038 1.00 97.56 374 VAL A CA 1
ATOM 3012 C C . VAL A 1 374 ? -11.039 4.133 10.512 1.00 97.56 374 VAL A C 1
ATOM 3014 O O . VAL A 1 374 ? -10.348 5.142 10.375 1.00 97.56 374 VAL A O 1
ATOM 3017 N N . ALA A 1 375 ? -10.598 2.917 10.204 1.00 97.62 375 ALA A N 1
ATOM 3018 C CA . ALA A 1 375 ? -9.292 2.616 9.643 1.00 97.62 375 ALA A CA 1
ATOM 3019 C C . ALA A 1 375 ? -9.413 1.821 8.340 1.00 97.62 375 ALA A C 1
ATOM 3021 O O . ALA A 1 375 ? -10.260 0.939 8.217 1.00 97.62 375 ALA A O 1
ATOM 3022 N N . VAL A 1 376 ? -8.516 2.079 7.391 1.00 96.19 376 VAL A N 1
ATOM 3023 C CA . VAL A 1 376 ? -8.352 1.286 6.167 1.00 96.19 376 VAL A CA 1
ATOM 3024 C C . VAL A 1 376 ? -6.885 0.978 5.965 1.00 96.19 376 VAL A C 1
ATOM 3026 O O . VAL A 1 376 ? -6.050 1.880 5.876 1.00 96.19 376 VAL A O 1
ATOM 3029 N N . LEU A 1 377 ? -6.576 -0.308 5.846 1.00 95.56 377 LEU A N 1
ATOM 3030 C CA . LEU A 1 377 ? -5.266 -0.757 5.408 1.00 95.56 377 LEU A CA 1
ATOM 3031 C C . LEU A 1 377 ? -5.199 -0.811 3.880 1.00 95.56 377 LEU A C 1
ATOM 3033 O O . LEU A 1 377 ? -4.242 -0.307 3.304 1.00 95.56 377 LEU A O 1
ATOM 3037 N N . ARG A 1 378 ? -6.180 -1.431 3.214 1.00 92.94 378 ARG A N 1
ATOM 3038 C CA . ARG A 1 378 ? -6.189 -1.632 1.754 1.00 92.94 378 ARG A CA 1
ATOM 3039 C C . ARG A 1 378 ? -7.582 -1.934 1.211 1.00 92.94 378 ARG A C 1
ATOM 3041 O O . ARG A 1 378 ? -8.441 -2.361 1.975 1.00 92.94 378 ARG A O 1
ATOM 3048 N N . GLY A 1 379 ? -7.750 -1.767 -0.102 1.00 85.38 379 GLY A N 1
ATOM 3049 C CA . GLY A 1 379 ? -8.974 -2.100 -0.842 1.00 85.38 379 GLY A CA 1
ATOM 3050 C C . GLY A 1 379 ? -9.838 -0.890 -1.198 1.00 85.38 379 GLY A C 1
ATOM 3051 O O . GLY A 1 379 ? -10.571 -0.952 -2.176 1.00 85.38 379 GLY A O 1
ATOM 3052 N N . GLY A 1 380 ? -9.664 0.233 -0.499 1.00 87.00 380 GLY A N 1
ATOM 3053 C CA . GLY A 1 380 ? -10.392 1.468 -0.772 1.00 87.00 380 GLY A CA 1
ATOM 3054 C C . GLY A 1 380 ? -9.879 2.650 0.042 1.00 87.00 380 GLY A C 1
ATOM 3055 O O . GLY A 1 380 ? -8.753 2.634 0.549 1.00 87.00 380 GLY A O 1
ATOM 3056 N N . ASP A 1 381 ? -10.705 3.681 0.137 1.00 89.50 381 ASP A N 1
ATOM 3057 C CA . ASP A 1 381 ? -10.425 4.946 0.802 1.00 89.50 381 ASP A CA 1
ATOM 3058 C C . ASP A 1 381 ? -11.576 5.355 1.727 1.00 89.50 381 ASP A C 1
ATOM 3060 O O . ASP A 1 381 ? -12.734 5.046 1.461 1.00 89.50 381 ASP A O 1
ATOM 3064 N N . ILE A 1 382 ? -11.266 6.052 2.822 1.00 91.31 382 ILE A N 1
ATOM 3065 C CA . ILE A 1 382 ? -12.291 6.501 3.782 1.00 91.31 382 ILE A CA 1
ATOM 3066 C C . ILE A 1 382 ? -13.065 7.714 3.230 1.00 91.31 382 ILE A C 1
ATOM 3068 O O . ILE A 1 382 ? -14.196 7.963 3.640 1.00 91.31 382 ILE A O 1
ATOM 3072 N N . GLY A 1 383 ? -12.482 8.444 2.272 1.00 87.75 383 GLY A N 1
ATOM 3073 C CA . GLY A 1 383 ? -13.047 9.668 1.718 1.00 87.75 383 GLY A CA 1
ATOM 3074 C C . GLY A 1 383 ? -12.939 10.869 2.654 1.00 87.75 383 GLY A C 1
ATOM 3075 O O . GLY A 1 383 ? -12.467 10.782 3.797 1.00 87.75 383 GLY A O 1
ATOM 3076 N N . HIS A 1 384 ? -13.415 12.002 2.152 1.00 85.56 384 HIS A N 1
ATOM 3077 C CA . HIS A 1 384 ? -13.491 13.299 2.823 1.00 85.56 384 HIS A CA 1
ATOM 3078 C C . HIS A 1 384 ? -14.935 13.819 2.803 1.00 85.56 384 HIS A C 1
ATOM 3080 O O . HIS A 1 384 ? -15.806 13.186 2.217 1.00 85.56 384 HIS A O 1
ATOM 3086 N N . ASP A 1 385 ? -15.219 14.928 3.487 1.00 80.31 385 ASP A N 1
ATOM 3087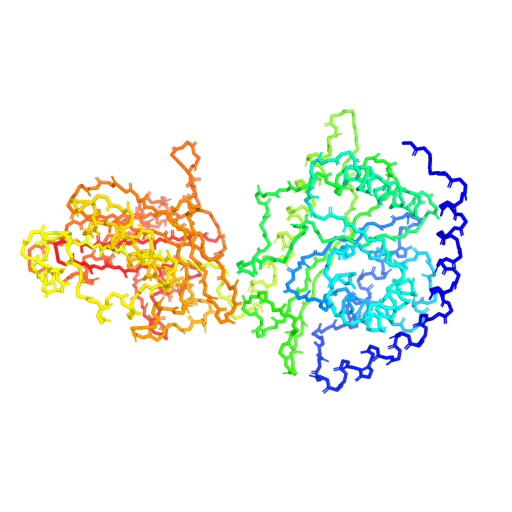 C CA . ASP A 1 385 ? -16.587 15.477 3.543 1.00 80.31 385 ASP A CA 1
ATOM 3088 C C . ASP A 1 385 ? -17.139 15.838 2.156 1.00 80.31 385 ASP A C 1
ATOM 3090 O O . ASP A 1 385 ? -18.330 15.682 1.904 1.00 80.31 385 ASP A O 1
ATOM 3094 N N . ASP A 1 386 ? -16.256 16.236 1.237 1.00 84.88 386 ASP A N 1
ATOM 3095 C CA . ASP A 1 386 ? -16.620 16.633 -0.127 1.00 84.88 386 ASP A CA 1
ATOM 3096 C C . ASP A 1 386 ? -16.557 15.480 -1.146 1.00 84.88 386 ASP A C 1
ATOM 3098 O O . ASP A 1 386 ? -17.058 15.607 -2.263 1.00 84.88 386 ASP A O 1
ATOM 3102 N N . GLU A 1 387 ? -15.928 14.356 -0.790 1.00 83.81 387 GLU A N 1
ATOM 3103 C CA . GLU A 1 387 ? -15.721 13.218 -1.688 1.00 83.81 387 GLU A CA 1
ATOM 3104 C C . GLU A 1 387 ? -15.921 11.912 -0.907 1.00 83.81 387 GLU A C 1
ATOM 3106 O O . GLU A 1 387 ? -15.025 11.506 -0.155 1.00 83.81 387 GLU A O 1
ATOM 3111 N N . PRO A 1 388 ? -17.096 11.263 -1.033 1.00 85.69 388 PRO A N 1
ATOM 3112 C CA . PRO A 1 388 ? -17.389 10.055 -0.278 1.00 85.69 388 PRO A CA 1
ATOM 3113 C C . PRO A 1 388 ? -16.389 8.950 -0.623 1.00 85.69 388 PRO A C 1
ATOM 3115 O O . PRO A 1 388 ? -15.993 8.768 -1.776 1.00 85.69 388 PRO A O 1
ATOM 3118 N N . GLY A 1 389 ? -15.968 8.224 0.409 1.00 89.19 389 GLY A N 1
ATOM 3119 C CA . GLY A 1 389 ? -15.046 7.106 0.275 1.00 89.19 389 GLY A CA 1
ATOM 3120 C C . GLY A 1 389 ? -15.731 5.814 -0.150 1.00 89.19 389 GLY A C 1
ATOM 3121 O O . GLY A 1 389 ? -16.939 5.750 -0.361 1.00 89.19 389 GLY A O 1
ATOM 3122 N N . ASP A 1 390 ? -14.934 4.752 -0.209 1.00 91.44 390 ASP A N 1
ATOM 3123 C CA . ASP A 1 390 ? -15.402 3.385 -0.452 1.00 91.44 390 ASP A CA 1
ATOM 3124 C C . ASP A 1 390 ? -15.858 2.700 0.858 1.00 91.44 390 ASP A C 1
ATOM 3126 O O . ASP A 1 390 ? -16.469 1.630 0.836 1.00 91.44 390 ASP A O 1
ATOM 3130 N N . VAL A 1 391 ? -15.538 3.298 2.014 1.00 93.56 391 VAL A N 1
ATOM 3131 C CA . VAL A 1 391 ? -15.933 2.800 3.337 1.00 93.56 391 VAL A CA 1
ATOM 3132 C C . VAL A 1 391 ? -17.205 3.481 3.803 1.00 93.56 391 VAL A C 1
ATOM 3134 O O . VAL A 1 391 ? -17.264 4.703 3.903 1.00 93.56 391 VAL A O 1
ATOM 3137 N N . LEU A 1 392 ? -18.182 2.673 4.192 1.00 94.56 392 LEU A N 1
ATOM 3138 C CA . LEU A 1 392 ? -19.387 3.117 4.872 1.00 94.56 392 LEU A CA 1
ATOM 3139 C C . LEU A 1 392 ? -19.286 2.778 6.355 1.00 94.56 392 LEU A C 1
ATOM 3141 O O . LEU A 1 392 ? -18.741 1.741 6.741 1.00 94.56 392 LEU A O 1
ATOM 3145 N N . TRP A 1 393 ? -19.833 3.637 7.205 1.00 95.81 393 TRP A N 1
ATOM 3146 C CA . TRP A 1 393 ? -19.872 3.405 8.642 1.00 95.81 393 TRP A CA 1
ATOM 3147 C C . TRP A 1 393 ? -21.156 3.941 9.266 1.00 95.81 393 TRP A C 1
ATOM 3149 O O . TRP A 1 393 ? -21.890 4.721 8.662 1.00 95.81 393 TRP A O 1
ATOM 3159 N N . ARG A 1 394 ? -21.432 3.495 10.491 1.00 95.88 394 ARG A N 1
ATOM 3160 C CA . ARG A 1 394 ? -22.530 3.993 11.315 1.00 95.88 394 ARG A CA 1
ATOM 3161 C C . ARG A 1 394 ? -22.207 3.834 12.790 1.00 95.88 394 ARG A C 1
ATOM 3163 O O . ARG A 1 394 ? -21.721 2.780 13.203 1.00 95.88 394 ARG A O 1
ATOM 3170 N N . VAL A 1 395 ? -22.548 4.851 13.572 1.00 96.88 395 VAL A N 1
ATOM 3171 C CA . VAL A 1 395 ? -22.548 4.815 15.037 1.00 96.88 395 VAL A CA 1
ATOM 3172 C C . VAL A 1 395 ? -23.990 4.906 15.524 1.00 96.88 395 VAL A C 1
ATOM 3174 O O . VAL A 1 395 ? -24.808 5.620 14.948 1.00 96.88 395 VAL A O 1
ATOM 3177 N N . GLY A 1 396 ? -24.326 4.166 16.574 1.00 96.19 396 GLY A N 1
ATOM 3178 C CA . GLY A 1 396 ? -25.644 4.210 17.196 1.00 96.19 396 GLY A CA 1
ATOM 3179 C C . GLY A 1 396 ? -25.579 3.898 18.683 1.00 96.19 396 GLY A C 1
ATOM 3180 O O . GLY A 1 396 ? -24.609 3.317 19.171 1.00 96.19 396 GLY A O 1
ATOM 3181 N N . ARG A 1 397 ? -26.621 4.283 19.424 1.00 96.75 397 ARG A N 1
ATOM 3182 C CA . ARG A 1 397 ? -26.745 3.919 20.839 1.00 96.75 397 ARG A CA 1
ATOM 3183 C C . ARG A 1 397 ? -27.180 2.462 20.983 1.00 96.75 397 ARG A C 1
ATOM 3185 O O . ARG A 1 397 ? -28.017 1.986 20.220 1.00 96.75 397 ARG A O 1
ATOM 3192 N N . VAL A 1 398 ? -26.632 1.773 21.978 1.00 97.69 398 VAL A N 1
ATOM 3193 C CA . VAL A 1 398 ? -27.014 0.403 22.333 1.00 97.69 398 VAL A CA 1
ATOM 3194 C C . VAL A 1 398 ? -28.430 0.432 22.924 1.00 97.69 398 VAL A C 1
ATOM 3196 O O . VAL A 1 398 ? -28.646 1.128 23.922 1.00 97.69 398 VAL A O 1
ATOM 3199 N N . PRO A 1 399 ? -29.406 -0.287 22.336 1.00 97.12 399 PRO A N 1
ATOM 3200 C CA . PRO A 1 399 ? -30.758 -0.350 22.878 1.00 97.12 399 PRO A CA 1
ATOM 3201 C C . PRO A 1 399 ? -30.789 -0.959 24.282 1.00 97.12 399 PRO A C 1
ATOM 3203 O O . PRO A 1 399 ? -29.980 -1.822 24.629 1.00 97.12 399 PRO A O 1
ATOM 3206 N N . ALA A 1 400 ? -31.757 -0.536 25.097 1.00 96.06 400 ALA A N 1
ATOM 3207 C CA . ALA A 1 400 ? -31.938 -1.095 26.431 1.00 96.06 400 ALA A CA 1
ATOM 3208 C C . ALA A 1 400 ? -32.219 -2.607 26.352 1.00 96.06 400 ALA A C 1
ATOM 3210 O O . ALA A 1 400 ? -33.137 -3.037 25.658 1.00 96.06 400 ALA A O 1
ATOM 3211 N N . GLY A 1 401 ? -31.435 -3.403 27.083 1.00 95.56 401 GLY A N 1
ATOM 3212 C CA . GLY A 1 401 ? -31.557 -4.865 27.109 1.00 95.56 401 GLY A CA 1
ATOM 3213 C C . GLY A 1 401 ? -30.795 -5.607 26.004 1.00 95.56 401 GLY A C 1
ATOM 3214 O O . GLY A 1 401 ? -30.715 -6.831 26.074 1.00 95.56 401 GLY A O 1
ATOM 3215 N N . SER A 1 402 ? -30.195 -4.905 25.039 1.00 96.44 402 SER A N 1
ATOM 3216 C CA . SER A 1 402 ? -29.334 -5.507 24.013 1.00 96.44 402 SER A CA 1
ATOM 3217 C C . SER A 1 402 ? -27.865 -5.496 24.434 1.00 96.44 402 SER A C 1
ATOM 3219 O O . SER A 1 402 ? -27.409 -4.613 25.165 1.00 96.44 402 SER A O 1
ATOM 3221 N N . SER A 1 403 ? -27.088 -6.458 23.934 1.00 97.31 403 SER A N 1
ATOM 3222 C CA . SER A 1 403 ? -25.626 -6.388 24.051 1.00 97.31 403 SER A CA 1
ATOM 3223 C C . SER A 1 403 ? -25.041 -5.407 23.027 1.00 97.31 403 SER A C 1
ATOM 3225 O O . SER A 1 403 ? -25.576 -5.255 21.928 1.00 97.31 403 SER A O 1
ATOM 3227 N N . GLY A 1 404 ? -23.899 -4.782 23.336 1.00 96.50 404 GLY A N 1
ATOM 3228 C CA . GLY A 1 404 ? -23.210 -3.900 22.382 1.00 96.50 404 GLY A CA 1
ATOM 3229 C C . GLY A 1 404 ? -22.816 -4.616 21.082 1.00 96.50 404 GLY A C 1
ATOM 3230 O O . GLY A 1 404 ? -22.912 -4.043 20.000 1.00 96.50 404 GLY A O 1
ATOM 3231 N N . SER A 1 405 ? -22.446 -5.897 21.172 1.00 96.38 405 SER A N 1
ATOM 3232 C CA . SER A 1 405 ? -22.129 -6.736 20.010 1.00 96.38 405 SER A CA 1
ATOM 3233 C C . SER A 1 405 ? -23.347 -7.014 19.121 1.00 96.38 405 SER A C 1
ATOM 3235 O O . SER A 1 405 ? -23.230 -7.012 17.898 1.00 96.38 405 SER A O 1
ATOM 3237 N N . GLU A 1 406 ? -24.518 -7.266 19.708 1.00 97.12 406 GLU A N 1
ATOM 3238 C CA . GLU A 1 406 ? -25.771 -7.434 18.961 1.00 97.12 406 GLU A CA 1
ATOM 3239 C C . GLU A 1 406 ? -26.179 -6.127 18.277 1.00 97.12 406 GLU A C 1
ATOM 3241 O O . GLU A 1 406 ? -26.402 -6.122 17.068 1.00 97.12 406 GLU A O 1
ATOM 3246 N N . ALA A 1 407 ? -26.130 -5.010 19.010 1.00 97.88 407 ALA A N 1
ATOM 3247 C CA . ALA A 1 407 ? -26.415 -3.685 18.468 1.00 97.88 407 ALA A CA 1
ATOM 3248 C C . ALA A 1 407 ? -25.495 -3.326 17.286 1.00 97.88 407 ALA A C 1
ATOM 3250 O O . ALA A 1 407 ? -25.967 -2.823 16.269 1.00 97.88 407 ALA A O 1
ATOM 3251 N N . ALA A 1 408 ? -24.195 -3.634 17.366 1.00 97.69 408 ALA A N 1
ATOM 3252 C CA . ALA A 1 408 ? -23.261 -3.411 16.260 1.00 97.69 408 ALA A CA 1
ATOM 3253 C C . ALA A 1 408 ? -23.625 -4.239 15.011 1.00 97.69 408 ALA A C 1
ATOM 3255 O O . ALA A 1 408 ? -23.558 -3.734 13.889 1.00 97.69 408 ALA A O 1
ATOM 3256 N N . ARG A 1 409 ? -24.049 -5.500 15.189 1.00 97.62 409 ARG A N 1
ATOM 3257 C CA . ARG A 1 409 ? -24.492 -6.363 14.078 1.00 97.62 409 ARG A CA 1
ATOM 3258 C C . ARG A 1 409 ? -25.797 -5.860 13.460 1.00 97.62 409 ARG A C 1
ATOM 3260 O O . ARG A 1 409 ? -25.932 -5.889 12.239 1.00 97.62 409 ARG A O 1
ATOM 3267 N N . ASP A 1 410 ? -26.732 -5.368 14.268 1.00 97.62 410 ASP A N 1
ATOM 3268 C CA . ASP A 1 410 ? -27.974 -4.757 13.782 1.00 97.62 410 ASP A CA 1
ATOM 3269 C C . ASP A 1 410 ? -27.718 -3.484 12.979 1.00 97.62 410 ASP A C 1
ATOM 3271 O O . ASP A 1 410 ? -28.236 -3.351 11.867 1.00 97.62 410 ASP A O 1
ATOM 3275 N N . LEU A 1 411 ? -26.850 -2.600 13.484 1.00 97.12 411 LEU A N 1
ATOM 3276 C CA . LEU A 1 411 ? -26.395 -1.420 12.747 1.00 97.12 411 LEU A CA 1
ATOM 3277 C C . LEU A 1 411 ? -25.784 -1.812 11.402 1.00 97.12 411 LEU A C 1
ATOM 3279 O O . LEU A 1 411 ? -26.089 -1.182 10.391 1.00 97.12 411 LEU A O 1
ATOM 3283 N N . GLY A 1 412 ? -24.968 -2.868 11.376 1.00 96.75 412 GLY A N 1
ATOM 3284 C CA . GLY A 1 412 ? -24.364 -3.348 10.141 1.00 96.75 412 GLY A CA 1
ATOM 3285 C C . GLY A 1 412 ? -25.362 -3.916 9.140 1.00 96.75 412 GLY A C 1
ATOM 3286 O O . GLY A 1 412 ? -25.280 -3.583 7.960 1.00 96.75 412 GLY A O 1
ATOM 3287 N N . ARG A 1 413 ? -26.350 -4.705 9.586 1.00 97.50 413 ARG A N 1
ATOM 3288 C CA . ARG A 1 413 ? -27.430 -5.191 8.705 1.00 97.50 413 ARG A CA 1
ATOM 3289 C C . ARG A 1 413 ? -28.202 -4.038 8.073 1.00 97.50 413 ARG A C 1
ATOM 3291 O O . ARG A 1 413 ? -28.447 -4.072 6.869 1.00 97.50 413 ARG A O 1
ATOM 3298 N N . ALA A 1 414 ? -28.579 -3.049 8.882 1.00 96.94 414 ALA A N 1
ATOM 3299 C CA . ALA A 1 414 ? -29.319 -1.882 8.419 1.00 96.94 414 ALA A CA 1
ATOM 3300 C C . ALA A 1 414 ? -28.492 -1.066 7.419 1.00 96.94 414 ALA A C 1
ATOM 3302 O O . ALA A 1 414 ? -28.941 -0.835 6.302 1.00 96.94 414 ALA A O 1
ATOM 3303 N N . LEU A 1 415 ? -27.250 -0.719 7.777 1.00 96.44 415 LEU A N 1
ATOM 3304 C CA . LEU A 1 415 ? -26.376 0.085 6.926 1.00 96.44 415 LEU A CA 1
ATOM 3305 C C . LEU A 1 415 ? -26.117 -0.578 5.564 1.00 96.44 415 LEU A C 1
ATOM 3307 O O . LEU A 1 415 ? -26.200 0.089 4.537 1.00 96.44 415 LEU A O 1
ATOM 3311 N N . ILE A 1 416 ? -25.828 -1.883 5.537 1.00 96.19 416 ILE A N 1
ATOM 3312 C CA . ILE A 1 416 ? -25.594 -2.606 4.279 1.00 96.19 416 ILE A CA 1
ATOM 3313 C C . ILE A 1 416 ? -26.866 -2.620 3.424 1.00 96.19 416 ILE A C 1
ATOM 3315 O O . ILE A 1 416 ? -26.792 -2.343 2.228 1.00 96.19 416 ILE A O 1
ATOM 3319 N N . ALA A 1 417 ? -28.023 -2.928 4.017 1.00 96.12 417 ALA A N 1
ATOM 3320 C CA . ALA A 1 417 ? -29.286 -2.978 3.281 1.00 96.12 417 ALA A CA 1
ATOM 3321 C C . ALA A 1 417 ? -29.683 -1.607 2.711 1.00 96.12 417 ALA A C 1
ATOM 3323 O O . ALA A 1 417 ? -30.216 -1.520 1.615 1.00 96.12 417 ALA A O 1
ATOM 3324 N N . GLU A 1 418 ? -29.382 -0.522 3.422 1.00 95.81 418 GLU A N 1
ATOM 3325 C CA . GLU A 1 418 ? -29.620 0.841 2.935 1.00 95.81 418 GLU A CA 1
ATOM 3326 C C . GLU A 1 418 ? -28.647 1.264 1.829 1.00 95.81 418 GLU A C 1
ATOM 3328 O O . GLU A 1 418 ? -28.973 2.132 1.024 1.00 95.81 418 GLU A O 1
ATOM 3333 N N . SER A 1 419 ? -27.457 0.661 1.768 1.00 93.69 419 SER A N 1
ATOM 3334 C CA . SER A 1 419 ? -26.465 0.986 0.738 1.00 93.69 419 SER A CA 1
ATOM 3335 C C . SER A 1 419 ? -26.739 0.332 -0.622 1.00 93.69 419 SER A C 1
ATOM 3337 O O . SER A 1 419 ? -26.047 0.637 -1.593 1.00 93.69 419 SER A O 1
ATOM 3339 N N . SER A 1 420 ? -27.704 -0.592 -0.706 1.00 93.06 420 SER A N 1
ATOM 3340 C CA . SER A 1 420 ? -28.002 -1.326 -1.936 1.00 93.06 420 SER A CA 1
ATOM 3341 C C . SER A 1 420 ? -29.451 -1.797 -1.993 1.00 93.06 420 SER A C 1
ATOM 3343 O O . SER A 1 420 ? -29.877 -2.615 -1.182 1.00 93.06 420 SER A O 1
ATOM 3345 N N . ASP A 1 421 ? -30.162 -1.401 -3.050 1.00 92.81 421 ASP A N 1
ATOM 3346 C CA . ASP A 1 421 ? -31.537 -1.848 -3.318 1.00 92.81 421 ASP A CA 1
ATOM 3347 C C . ASP A 1 421 ? -31.660 -3.374 -3.531 1.00 92.81 421 ASP A C 1
ATOM 3349 O O . ASP A 1 421 ? -32.751 -3.940 -3.458 1.00 92.81 421 ASP A O 1
ATOM 3353 N N . GLU A 1 422 ? -30.549 -4.071 -3.791 1.00 93.94 422 GLU A N 1
ATOM 3354 C CA . GLU A 1 422 ? -30.525 -5.515 -4.054 1.00 93.94 422 GLU A CA 1
ATOM 3355 C C . GLU A 1 422 ? -30.360 -6.371 -2.786 1.00 93.94 422 GLU A C 1
ATOM 3357 O O . GLU A 1 422 ? -30.573 -7.596 -2.810 1.00 93.94 422 GLU A O 1
ATOM 3362 N N . ILE A 1 423 ? -29.959 -5.749 -1.674 1.00 94.31 423 ILE A N 1
ATOM 3363 C CA . ILE A 1 423 ? -29.602 -6.437 -0.436 1.00 94.31 423 ILE A CA 1
ATOM 3364 C C . ILE A 1 423 ? -30.641 -6.122 0.636 1.00 94.31 423 ILE A C 1
ATOM 3366 O O . ILE A 1 423 ? -30.751 -5.010 1.132 1.00 94.31 423 ILE A O 1
ATOM 3370 N N . SER A 1 424 ? -31.378 -7.144 1.069 1.00 95.19 424 SER A N 1
ATOM 3371 C CA . SER A 1 424 ? -32.284 -7.014 2.214 1.00 95.19 424 SER A CA 1
ATOM 3372 C C . SER A 1 424 ? -31.579 -7.381 3.518 1.00 95.19 424 SER A C 1
ATOM 3374 O O . SER A 1 424 ? -30.781 -8.321 3.558 1.00 95.19 424 SER A O 1
ATOM 3376 N N . ALA A 1 425 ? -31.933 -6.710 4.616 1.00 94.56 425 ALA A N 1
ATOM 3377 C CA . ALA A 1 425 ? -31.377 -6.997 5.942 1.00 94.56 425 ALA A CA 1
ATOM 3378 C C . ALA A 1 425 ? -31.589 -8.460 6.386 1.00 94.56 425 ALA A C 1
ATOM 3380 O O . ALA A 1 425 ? -30.738 -9.031 7.063 1.00 94.56 425 ALA A O 1
ATOM 3381 N N . SER A 1 426 ? -32.690 -9.096 5.965 1.00 95.38 426 SER A N 1
ATOM 3382 C CA . SER A 1 426 ? -32.988 -10.509 6.250 1.00 95.38 426 SER A CA 1
ATOM 3383 C C . SER A 1 426 ? -32.107 -11.494 5.476 1.00 95.38 426 SER A C 1
ATOM 3385 O O . SER A 1 426 ? -32.001 -12.655 5.863 1.00 95.38 426 SER A O 1
ATOM 3387 N N . SER A 1 427 ? -31.460 -11.045 4.397 1.00 96.12 427 SER A N 1
ATOM 3388 C CA . SER A 1 427 ? -30.510 -11.849 3.623 1.00 96.12 427 SER A CA 1
ATOM 3389 C C . SER A 1 427 ? -29.076 -11.795 4.161 1.00 96.12 427 SER A C 1
ATOM 3391 O O . SER A 1 427 ? -28.208 -12.500 3.636 1.00 96.12 427 SER A O 1
ATOM 3393 N N . LEU A 1 428 ? -28.838 -10.985 5.199 1.00 97.25 428 LEU A N 1
ATOM 3394 C CA . LEU A 1 428 ? -27.539 -10.763 5.819 1.00 97.25 428 LEU A CA 1
ATOM 3395 C C . LEU A 1 428 ? -27.426 -11.479 7.165 1.00 97.25 428 LEU A C 1
ATOM 3397 O O . LEU A 1 428 ? -28.298 -11.391 8.032 1.00 97.25 428 LEU A O 1
ATOM 3401 N N . SER A 1 429 ? -26.282 -12.111 7.383 1.00 96.94 429 SER A N 1
ATOM 3402 C CA . SER A 1 429 ? -25.841 -12.548 8.702 1.00 96.94 429 SER A CA 1
ATOM 3403 C C . SER A 1 429 ? -24.361 -12.232 8.909 1.00 96.94 429 SER A C 1
ATOM 3405 O O . SER A 1 429 ? -23.654 -11.822 7.987 1.00 96.94 429 SER A O 1
ATOM 3407 N N . PHE A 1 430 ? -23.900 -12.382 10.147 1.00 96.69 430 PHE A N 1
ATOM 3408 C CA . PHE A 1 430 ? -22.502 -12.208 10.517 1.00 96.69 430 PHE A CA 1
ATOM 3409 C C . PHE A 1 430 ? -21.963 -13.522 11.064 1.00 96.69 430 PHE A C 1
ATOM 3411 O O . PHE A 1 430 ? -22.643 -14.205 11.829 1.00 96.69 430 PHE A O 1
ATOM 3418 N N . THR A 1 431 ? -20.734 -13.850 10.692 1.00 96.00 431 THR A N 1
ATOM 3419 C CA . THR A 1 431 ? -19.955 -14.936 11.290 1.00 96.00 431 THR A CA 1
ATOM 3420 C C . THR A 1 431 ? -18.576 -14.413 11.660 1.00 96.00 431 THR A C 1
ATOM 3422 O O . THR A 1 431 ? -18.172 -13.346 11.204 1.00 96.00 431 THR A O 1
ATOM 3425 N N . GLU A 1 432 ? -17.839 -15.162 12.465 1.00 94.38 432 GLU A N 1
ATOM 3426 C CA . GLU A 1 432 ? -16.442 -14.873 12.774 1.00 94.38 432 GLU A CA 1
ATOM 3427 C C . GLU A 1 432 ? -15.568 -15.991 12.205 1.00 94.38 432 GLU A C 1
ATOM 3429 O O . GLU A 1 432 ? -15.885 -17.173 12.340 1.00 94.38 432 GLU A O 1
ATOM 3434 N N . ILE A 1 433 ? -14.493 -15.612 11.517 1.00 91.38 433 ILE A N 1
ATOM 3435 C CA . ILE A 1 433 ? -13.457 -16.527 11.031 1.00 91.38 433 ILE A CA 1
ATOM 3436 C C . ILE A 1 433 ? -12.136 -15.998 11.574 1.00 91.38 433 ILE A C 1
ATOM 3438 O O . ILE A 1 433 ? -11.771 -14.862 11.282 1.00 91.38 433 ILE A O 1
ATOM 3442 N N . ASP A 1 434 ? -11.451 -16.802 12.388 1.00 89.31 434 ASP A N 1
ATOM 3443 C CA . ASP A 1 434 ? -10.214 -16.418 13.082 1.00 89.31 434 ASP A CA 1
ATOM 3444 C C . ASP A 1 434 ? -10.347 -15.139 13.928 1.00 89.31 434 ASP A C 1
ATOM 3446 O O . ASP A 1 434 ? -9.426 -14.326 13.952 1.00 89.31 434 ASP A O 1
ATOM 3450 N N . GLU A 1 435 ? -11.488 -14.971 14.615 1.00 90.88 435 GLU A N 1
ATOM 3451 C CA . GLU A 1 435 ? -11.854 -13.777 15.414 1.00 90.88 435 GLU A CA 1
ATOM 3452 C C . GLU A 1 435 ? -12.120 -12.518 14.569 1.00 90.88 435 GLU A C 1
ATOM 3454 O O . GLU A 1 435 ? -12.241 -11.410 15.088 1.00 90.88 435 GLU A O 1
ATOM 3459 N N . ILE A 1 436 ? -12.236 -12.672 13.248 1.00 92.44 436 ILE A N 1
ATOM 3460 C CA . ILE A 1 436 ? -12.472 -11.567 12.325 1.00 92.44 436 ILE A CA 1
ATOM 3461 C C . ILE A 1 436 ? -13.918 -11.637 11.829 1.00 92.44 436 ILE A C 1
ATOM 3463 O O . ILE A 1 436 ? -14.311 -12.657 11.247 1.00 92.44 436 ILE A O 1
ATOM 3467 N N . PRO A 1 437 ? -14.717 -10.570 12.001 1.00 94.69 437 PRO A N 1
ATOM 3468 C CA . PRO A 1 437 ? -16.089 -10.563 11.530 1.00 94.69 437 PRO A CA 1
ATOM 3469 C C . PRO A 1 437 ? -16.155 -10.644 9.999 1.00 94.69 437 PRO A C 1
ATOM 3471 O O . PRO A 1 437 ? -15.353 -10.060 9.262 1.00 94.69 437 PRO A O 1
ATOM 3474 N N . ARG A 1 438 ? -17.138 -11.400 9.518 1.00 95.06 438 ARG A N 1
ATOM 3475 C CA . ARG A 1 438 ? -17.435 -11.634 8.106 1.00 95.06 438 ARG A CA 1
ATOM 3476 C C . ARG A 1 438 ? -18.914 -11.437 7.871 1.00 95.06 438 ARG A C 1
ATOM 3478 O O . ARG A 1 438 ? -19.744 -11.980 8.602 1.00 95.06 438 ARG A O 1
ATOM 3485 N N . VAL A 1 439 ? -19.226 -10.700 6.816 1.00 95.69 439 VAL A N 1
ATOM 3486 C CA . VAL A 1 439 ? -20.594 -10.595 6.323 1.00 95.69 439 VAL A CA 1
ATOM 3487 C C . VAL A 1 439 ? -20.903 -11.828 5.488 1.00 95.69 439 VAL A C 1
ATOM 3489 O O . VAL A 1 439 ? -20.103 -12.242 4.650 1.00 95.69 439 VAL A O 1
ATOM 3492 N N . VAL A 1 440 ? -22.066 -12.418 5.722 1.00 96.62 440 VAL A N 1
ATOM 3493 C CA . VAL A 1 440 ? -22.594 -13.544 4.961 1.00 96.62 440 VAL A CA 1
ATOM 3494 C C . VAL A 1 440 ? -23.858 -13.066 4.263 1.00 96.62 440 VAL A C 1
ATOM 3496 O O . VAL A 1 440 ? -24.841 -12.714 4.912 1.00 96.62 440 VAL A O 1
ATOM 3499 N N . LEU A 1 441 ? -23.833 -13.057 2.934 1.00 96.75 441 LEU A N 1
ATOM 3500 C CA . LEU A 1 441 ? -24.975 -12.703 2.098 1.00 96.75 441 LEU A CA 1
ATOM 3501 C C . LEU A 1 441 ? -25.549 -13.984 1.500 1.00 96.75 441 LEU A C 1
ATOM 3503 O O . LEU A 1 441 ? -24.852 -14.704 0.785 1.00 96.75 441 LEU A O 1
ATOM 3507 N N . ARG A 1 442 ? -26.817 -14.288 1.803 1.00 96.50 442 ARG A N 1
ATOM 3508 C CA . ARG A 1 442 ? -27.526 -15.483 1.294 1.00 96.50 442 ARG A CA 1
ATOM 3509 C C . ARG A 1 442 ? -26.740 -16.790 1.520 1.00 96.50 442 ARG A C 1
ATOM 3511 O O . ARG A 1 442 ? -26.720 -17.672 0.668 1.00 96.50 442 ARG A O 1
ATOM 3518 N N . GLY A 1 443 ? -26.075 -16.900 2.672 1.00 95.62 443 GLY A N 1
ATOM 3519 C CA . GLY A 1 443 ? -25.281 -18.073 3.061 1.00 95.62 443 GLY A CA 1
ATOM 3520 C C . GLY A 1 443 ? -23.840 -18.103 2.535 1.00 95.62 443 GLY A C 1
ATOM 3521 O O . GLY A 1 443 ? -23.094 -19.003 2.910 1.00 95.62 443 GLY A O 1
ATOM 3522 N N . ALA A 1 444 ? -23.418 -17.127 1.724 1.00 94.94 444 ALA A N 1
ATOM 3523 C CA . ALA A 1 444 ? -22.054 -17.034 1.209 1.00 94.94 444 ALA A CA 1
ATOM 3524 C C . ALA A 1 444 ? -21.258 -15.919 1.916 1.00 94.94 444 ALA A C 1
ATOM 3526 O O . ALA A 1 444 ? -21.710 -14.766 1.920 1.00 94.94 444 ALA A O 1
ATOM 3527 N N . PRO A 1 445 ? -20.074 -16.213 2.486 1.00 92.88 445 PRO A N 1
ATOM 3528 C CA . PRO A 1 445 ? -19.173 -15.186 3.000 1.00 92.88 445 PRO A CA 1
ATOM 3529 C C . PRO A 1 445 ? -18.778 -14.193 1.904 1.00 92.88 445 PRO A C 1
ATOM 3531 O O . PRO A 1 445 ? -18.503 -14.590 0.774 1.00 92.88 445 PRO A O 1
ATOM 3534 N N . GLN A 1 446 ? -18.739 -12.912 2.252 1.00 92.25 446 GLN A N 1
ATOM 3535 C CA . GLN A 1 446 ? -18.336 -11.828 1.362 1.00 92.25 446 GLN A CA 1
ATOM 3536 C C . GLN A 1 446 ? -16.930 -11.336 1.722 1.00 92.25 446 GLN A C 1
ATOM 3538 O O . GLN A 1 446 ? -16.581 -11.271 2.903 1.00 92.25 446 GLN A O 1
ATOM 3543 N N . ASP A 1 447 ? -16.140 -10.933 0.722 1.00 88.06 447 ASP A N 1
ATOM 3544 C CA . ASP A 1 447 ? -14.855 -10.234 0.923 1.00 88.06 447 ASP A CA 1
ATOM 3545 C C . ASP A 1 447 ? -15.084 -8.735 1.187 1.00 88.06 447 ASP A C 1
ATOM 3547 O O . ASP A 1 447 ? -14.528 -7.847 0.538 1.00 88.06 447 ASP A O 1
ATOM 3551 N N . TRP A 1 448 ? -15.999 -8.447 2.111 1.00 91.38 448 TRP A N 1
ATOM 3552 C CA . TRP A 1 448 ? -16.248 -7.096 2.592 1.00 91.38 448 TRP A CA 1
ATOM 3553 C C . TRP A 1 448 ? -15.404 -6.898 3.841 1.00 91.38 448 TRP A C 1
ATOM 3555 O O . TRP A 1 448 ? -15.505 -7.674 4.797 1.00 91.38 448 TRP A O 1
ATOM 3565 N N . GLY A 1 449 ? -14.554 -5.873 3.834 1.00 90.88 449 GLY A N 1
ATOM 3566 C CA . GLY A 1 449 ? -13.775 -5.523 5.016 1.00 90.88 449 GLY A CA 1
ATOM 3567 C C . GLY A 1 449 ? -14.743 -4.964 6.042 1.00 90.88 449 GLY A C 1
ATOM 3568 O O . GLY A 1 449 ? -15.136 -3.814 5.890 1.00 90.88 449 GLY A O 1
ATOM 3569 N N . ALA A 1 450 ? -15.177 -5.773 7.008 1.00 95.81 450 ALA A N 1
ATOM 3570 C CA . ALA A 1 450 ? -16.207 -5.431 7.986 1.00 95.81 450 ALA A CA 1
ATOM 3571 C C . ALA A 1 450 ? -15.614 -5.340 9.395 1.00 95.81 450 ALA A C 1
ATOM 3573 O O . ALA A 1 450 ? -14.776 -6.158 9.768 1.00 95.81 450 ALA A O 1
ATOM 3574 N N . SER A 1 451 ? -16.057 -4.375 10.195 1.00 97.31 451 SER A N 1
ATOM 3575 C CA . SER A 1 451 ? -15.592 -4.186 11.569 1.00 97.31 451 SER A CA 1
ATOM 3576 C C . SER A 1 451 ? -16.746 -3.826 12.494 1.00 97.31 451 SER A C 1
ATOM 3578 O O . SER A 1 451 ? -17.599 -3.010 12.151 1.00 97.31 451 SER A O 1
ATOM 3580 N N . LEU A 1 452 ? -16.783 -4.477 13.656 1.00 97.31 452 LEU A N 1
ATOM 3581 C CA . LEU A 1 452 ? -17.789 -4.292 14.699 1.00 97.31 452 LEU A CA 1
ATOM 3582 C C . LEU A 1 452 ? -17.085 -3.759 15.945 1.00 97.31 452 LEU A C 1
ATOM 3584 O O . LEU A 1 452 ? -16.056 -4.302 16.349 1.00 97.31 452 LEU A O 1
ATOM 3588 N N . SER A 1 453 ? -17.659 -2.734 16.568 1.00 97.44 453 SER A N 1
ATOM 3589 C CA . SER A 1 453 ? -17.123 -2.123 17.786 1.00 97.44 453 SER A CA 1
ATOM 3590 C C . SER A 1 453 ? -18.242 -1.686 18.719 1.00 97.44 453 SER A C 1
ATOM 3592 O O . SER A 1 453 ? -19.337 -1.357 18.269 1.00 97.44 453 SER A O 1
ATOM 3594 N N . HIS A 1 454 ? -17.978 -1.657 20.021 1.00 97.50 454 HIS A N 1
ATOM 3595 C CA . HIS A 1 454 ? -18.892 -1.076 20.999 1.00 97.50 454 HIS A CA 1
ATOM 3596 C C . HIS A 1 454 ? -18.142 -0.599 22.243 1.00 97.50 454 HIS A C 1
ATOM 3598 O O . HIS A 1 454 ? -17.149 -1.197 22.649 1.00 97.50 454 HIS A O 1
ATOM 3604 N N . SER A 1 455 ? -18.659 0.442 22.886 1.00 97.19 455 SER A N 1
ATOM 3605 C CA . SER A 1 455 ? -18.151 0.974 24.149 1.00 97.19 455 SER A CA 1
ATOM 3606 C C . SER A 1 455 ? -19.292 1.639 24.902 1.00 97.19 455 SER A C 1
ATOM 3608 O O . SER A 1 455 ? -19.972 2.505 24.354 1.00 97.19 455 SER A O 1
ATOM 3610 N N . GLY A 1 456 ? -19.533 1.200 26.142 1.00 96.06 456 GLY A N 1
ATOM 3611 C CA . GLY A 1 456 ? -20.597 1.731 26.992 1.00 96.06 456 GLY A CA 1
ATOM 3612 C C . GLY A 1 456 ? -21.950 1.778 26.281 1.00 96.06 456 GLY A C 1
ATOM 3613 O O . GLY A 1 456 ? -22.531 0.746 25.946 1.00 96.06 456 GLY A O 1
ATOM 3614 N N . ARG A 1 457 ? -22.443 2.998 26.056 1.00 96.81 457 ARG A N 1
ATOM 3615 C CA . ARG A 1 457 ? -23.752 3.274 25.451 1.00 96.81 457 ARG A CA 1
ATOM 3616 C C . ARG A 1 457 ? -23.749 3.226 23.926 1.00 96.81 457 ARG A C 1
ATOM 3618 O O . ARG A 1 457 ? -24.818 3.400 23.348 1.00 96.81 457 ARG A O 1
ATOM 3625 N N . PHE A 1 458 ? -22.608 3.019 23.272 1.00 97.69 458 PHE A N 1
ATOM 3626 C CA . PHE A 1 458 ? -22.474 3.114 21.818 1.00 97.69 458 PHE A CA 1
ATOM 3627 C C . PHE A 1 458 ? -22.017 1.805 21.176 1.00 97.69 458 PHE A C 1
ATOM 3629 O O . PHE A 1 458 ? -21.204 1.060 21.722 1.00 97.69 458 PHE A O 1
ATOM 3636 N N . ALA A 1 459 ? -22.526 1.563 19.975 1.00 97.75 459 ALA A N 1
ATOM 3637 C CA . ALA A 1 459 ? -22.078 0.541 19.048 1.00 97.75 459 ALA A CA 1
ATOM 3638 C C . ALA A 1 459 ? -21.751 1.198 17.705 1.00 97.75 459 ALA A C 1
ATOM 3640 O O . ALA A 1 459 ? -22.342 2.213 17.331 1.00 97.75 459 ALA A O 1
ATOM 3641 N N . ALA A 1 460 ? -20.805 0.621 16.980 1.00 97.69 460 ALA A N 1
ATOM 3642 C CA . ALA A 1 460 ? -20.387 1.109 15.685 1.00 97.69 460 ALA A CA 1
ATOM 3643 C C . ALA A 1 460 ? -20.103 -0.045 14.730 1.00 97.69 460 ALA A C 1
ATOM 3645 O O . ALA A 1 460 ? -19.611 -1.108 15.117 1.00 97.69 460 ALA A O 1
ATOM 3646 N N . PHE A 1 461 ? -20.358 0.209 13.456 1.00 97.62 461 PHE A N 1
ATOM 3647 C CA . PHE A 1 461 ? -20.050 -0.698 12.367 1.00 97.62 461 PHE A CA 1
ATOM 3648 C C . PHE A 1 461 ? -19.378 0.069 11.235 1.00 97.62 461 PHE A C 1
ATOM 3650 O O . PHE A 1 461 ? -19.783 1.188 10.922 1.00 97.62 461 PHE A O 1
ATOM 3657 N N . SER A 1 462 ? -18.378 -0.539 10.605 1.00 96.44 462 SER A N 1
ATOM 3658 C CA . SER A 1 462 ? -17.850 -0.083 9.322 1.00 96.44 462 SER A CA 1
ATOM 3659 C C . SER A 1 462 ? -17.750 -1.247 8.349 1.00 96.44 462 SER A C 1
ATOM 3661 O O . SER A 1 462 ? -17.491 -2.386 8.749 1.00 96.44 462 SER A O 1
ATOM 3663 N N . PHE A 1 463 ? -17.956 -0.971 7.064 1.00 94.81 463 PHE A N 1
ATOM 3664 C CA . PHE A 1 463 ? -17.666 -1.931 6.012 1.00 94.81 463 PHE A CA 1
ATOM 3665 C C . PHE A 1 463 ? -17.242 -1.276 4.700 1.00 94.81 463 PHE A C 1
ATOM 3667 O O . PHE A 1 463 ? -17.479 -0.095 4.467 1.00 94.81 463 PHE A O 1
ATOM 3674 N N . MET A 1 464 ? -16.605 -2.067 3.843 1.00 92.44 464 MET A N 1
ATOM 3675 C CA . MET A 1 464 ? -16.147 -1.653 2.520 1.00 92.44 464 MET A CA 1
ATOM 3676 C C . MET A 1 464 ? -16.471 -2.741 1.502 1.00 92.44 464 MET A C 1
ATOM 3678 O O . MET A 1 464 ? -16.173 -3.916 1.744 1.00 92.44 464 MET A O 1
ATOM 3682 N N . VAL A 1 465 ? -17.077 -2.338 0.386 1.00 82.12 465 VAL A N 1
ATOM 3683 C CA . VAL A 1 465 ? -17.453 -3.230 -0.721 1.00 82.12 465 VAL A CA 1
ATOM 3684 C C . VAL A 1 465 ? -16.307 -3.321 -1.734 1.00 82.12 465 VAL A C 1
ATOM 3686 O O . VAL A 1 465 ? -15.479 -2.420 -1.837 1.00 82.12 465 VAL A O 1
ATOM 3689 N N . SER A 1 466 ? -16.220 -4.462 -2.424 1.00 64.31 466 SER A N 1
ATOM 3690 C CA . SER A 1 466 ? -15.190 -4.801 -3.418 1.00 64.31 466 SER A CA 1
ATOM 3691 C C . SER A 1 466 ? -15.331 -4.096 -4.754 1.00 64.31 466 SER A C 1
ATOM 3693 O O . SER A 1 466 ? -16.485 -4.047 -5.234 1.00 64.31 466 SER A O 1
#

Foldseek 3Di:
DAADPVVVVLLVVLLVLLLVCLVVLLVVLVVVCVVLQEAEPPLVVQLVVVVVLVVVAQAEEEEEEAAFALCVLSVCCNSRADPVRSNVSAELAAEEAACCVQQVDDDPVSSVVSVVVSSSSNYLYQHDDDPDPVNVVSNVSSLSSQLVSRQVRHYHYDHQVNDHQLLQAQDLPDGDLSVLVSCVSRVSYWYKQKYKDWQLDLGHDHDDHRSTYMYMDIDTGRFDDDPPRGSRNSRSVNSVVNNVRVVVVCVPGPAQQWQKFKEKAQLPDVVLCPQADPLRQDGNPVLCLLQAEPVLVVVLVPDDSNCNSVSSVLSVGLLRRVQLSCVSSVHHQDVSNNNQWHDDVVQQWIARNVRSQIWRKDWPCPDPRMTMMMITSHNWDCDDPVGHIQKDKDKDFADPPHDLQVVQQVRVLVRVCVVDVVAHSVQWDWDADPNRIFIAGNNRTFSKNKYWYDYDGMIMIMIGHD

Sequence (466 aa):
MTLPPAEVRRLKLQRLLGQAAVPFIHVFLTLASRHFGYRFKELDSFRRKVWESLDGHDGPVIWAANHLTLWDSFLLFWAVFPLPRTLSARRLPWNTPEHTNYYRNGGWLKCRVIRVFMYLCRCIPFLRGGEDEASVSWRETAFEKCVWVLSEGGSVCVFPEATRSRSGWFDVKQPKDFLGRLALRVPRAKVLCLYLRGEGQVGTTAYPARGETFRMDAELWDPPRGPETTARSIAEGLFSRVGTLQDRWFAASSHLKNCSGNDVVDLSLPLLRDNFSEDLSEVDPEWAERLLTGKELSYLASRPPEARFATFWRFHAAKEAASKALAQAGVRVLPGGFSTMEADLFQGRVRHLPTLLECRVRFTDEDPEALHCVAVLRGGDIGHDDEPGDVLWRVGRVPAGSSGSEAARDLGRALIAESSDEISASSLSFTEIDEIPRVVLRGAPQDWGASLSHSGRFAAFSFMVS